Protein 4KDX (pdb70)

CATH classification: 3.40.30.10 (+1 more: 1.20.1050.10)

Foldseek 3Di:
DKEWEAAQLDLLSLLLQLLCVVLVHDYDYHYEDPPTHFQPDPVNCVLPVVSDDTWMCDPPDIDDDSLVNSVCCLVPRVNCVAQPPDPVLNVLLCVLSVCLPPQLVVLQPLLCCCQPVVDPVRDDPVVNVSSVVSNQVVVVVQLVQLVVQVDANSHPDHHSSRSSVLQSLLSVVLGPDDHDDRPSNVVHLVNCVVPPSCCVRGNPNRD/DKEWEAALLDLLSLLLLLLCVVLVHDYDYDHACDDPRQQPDPVNCVLPVVSDDTWMDDPPDIDDDRLVNSVVCLVPRVNCVAQNPDPVLNVLLVVLSVCLVPQLVVLQPLLCCCFVVVDPVRDPPVVNVSSVVSNQVVVVVQLVQLVVQVDANSHPDHHSSRSSVLLSVLSVVLGPDDHDDRPSNVVHNVVCVPPPSCCVRRNPNRD

Sequence (414 aa):
MLQILGKPTSINVRKVLWTCAELGLAFEREDWGAGFFRRPTNVPEFLALNPNAMVPVIRDGDFVLWESNSIIRYLAGRYGGEWLYPADARERARCDQWIDWQASELNRSWSYAFLALVRQSPAHRDAQQIEASRANWAKHMAIVEGQLQRTGAFIAGDAFSLADIPIALSINRWLETPIARDDDLPAVDAYMTRLASRDDAYREYCRNGTPMLQILGKPTSINVRKVLWTCAELGLAFEREDWGAGFRPTNVPEFLALNPNAMVPVIRDGDFVLWESNSIIRYLAGRYGGEWLYPADARERARCDQWIDWQASELNNRSWSYAFLALVRQSPAHRDAQQIEASRANWAKHMAIVEGQLQRTGAFIAGDAFSLADIPIALSINRWLETPIARDDDLPAVDAYMTRLASRDAYREYCRNGTP

Secondary structure (DSSP, 8-state):
-EEEES-TT-HHHHHHHHHHHHHT--EEEE--STTSS-S-SHHHHTT-TT--S-EEEETTEEEE-HHHHHHHHHHHTT-TTTS-SSHHHHHHHHHHHHHIIIIIHHHTHHHHHHHTS--TT---HHHHHHHHHHHHHHHHHHHHHHHHHSSSSSSSS--TTHHHHHHHHHHHHHSSS-----HHHHHHHHHHTT-HHHHHHTSSS--/-EEEES-TT-HHHHHHHHHHHHHT--EEEE-TTSTT--S-SHHHHTT-TT--S-EEEETTEEEE-HHHHHHHHHHHTT-TTTS--SHHHHHHHHHHHHHIIIIIHHHTHHHHHHHTS--TT---HHHHHHHHHHHHHHHHHHHHHHHHHSSSSSSSS--TTHHHHHHHHHHHHHSSS-----HHHHHHHHHHTT-HHHHHHTSSS--

Structure (mmCIF, N/CA/C/O backbone):
data_4KDX
#
_entry.id   4KDX
#
_cell.length_a   65.844
_cell.length_b   56.107
_cell.length_c   67.317
_cell.angle_alpha   90.00
_cell.angle_beta   108.38
_cell.angle_gamma   90.00
#
_symmetry.space_group_name_H-M   'P 1 21 1'
#
loop_
_entity.id
_entity.type
_entity.pdbx_description
1 polymer 'Glutathione S-transferase domain'
2 non-polymer GLUTATHIONE
3 non-polymer GLYCEROL
4 water water
#
loop_
_atom_site.group_PDB
_atom_site.id
_atom_site.type_symbol
_atom_site.label_atom_id
_atom_site.label_alt_id
_atom_site.label_comp_id
_atom_site.label_asym_id
_atom_site.label_entity_id
_atom_site.label_seq_id
_atom_site.pdbx_PDB_ins_code
_atom_site.Cartn_x
_atom_site.Cartn_y
_atom_site.Cartn_z
_atom_site.occupancy
_atom_site.B_iso_or_equiv
_atom_site.auth_seq_id
_atom_site.auth_comp_id
_atom_site.auth_asym_id
_atom_site.auth_atom_id
_atom_site.pdbx_PDB_model_num
ATOM 1 N N . MET A 1 23 ? 37.443 26.607 24.187 1.00 35.21 1 MET A N 1
ATOM 2 C CA . MET A 1 23 ? 36.201 27.086 23.530 1.00 30.99 1 MET A CA 1
ATOM 3 C C . MET A 1 23 ? 35.598 25.974 22.682 1.00 22.08 1 MET A C 1
ATOM 4 O O . MET A 1 23 ? 36.295 25.273 21.956 1.00 26.28 1 MET A O 1
ATOM 17 N N . LEU A 1 24 ? 34.295 25.820 22.799 1.00 19.88 2 LEU A N 1
ATOM 18 C CA . LEU A 1 24 ? 33.545 24.889 21.989 1.00 16.45 2 LEU A CA 1
ATOM 19 C C . LEU A 1 24 ? 33.914 25.079 20.519 1.00 14.46 2 LEU A C 1
ATOM 20 O O . LEU A 1 24 ? 33.938 26.211 20.016 1.00 15.74 2 LEU A O 1
ATOM 36 N N . GLN A 1 25 ? 34.191 23.971 19.831 1.00 12.97 3 GLN A N 1
ATOM 37 C CA . GLN A 1 25 ? 34.488 23.987 18.405 1.00 13.07 3 GLN A CA 1
ATOM 38 C C . GLN A 1 25 ? 33.355 23.379 17.613 1.00 12.87 3 GLN A C 1
ATOM 39 O O . GLN A 1 25 ? 32.903 22.273 17.909 1.00 13.51 3 GLN A O 1
ATOM 53 N N . ILE A 1 26 ? 32.900 24.113 16.609 1.00 12.44 4 ILE A N 1
ATOM 54 C CA . ILE A 1 26 ? 31.855 23.643 15.710 1.00 11.87 4 ILE A CA 1
ATOM 55 C C . ILE A 1 26 ? 32.493 23.431 14.354 1.00 11.89 4 ILE A C 1
ATOM 56 O O . ILE A 1 26 ? 33.021 24.370 13.784 1.00 14.64 4 ILE A O 1
ATOM 72 N N . LEU A 1 27 ? 32.468 22.204 13.849 1.00 10.75 5 LEU A N 1
ATOM 73 C CA . LEU A 1 27 ? 33.012 21.889 12.533 1.00 11.07 5 LEU A CA 1
ATOM 74 C C . LEU A 1 27 ? 31.836 21.801 11.573 1.00 10.87 5 LEU A C 1
ATOM 75 O O . LEU A 1 27 ? 30.975 20.911 11.696 1.00 11.25 5 LEU A O 1
ATOM 91 N N . GLY A 1 28 ? 31.809 22.714 10.616 1.00 10.95 6 GLY A N 1
ATOM 92 C CA . GLY A 1 28 ? 30.801 22.683 9.583 1.00 11.66 6 GLY A CA 1
ATOM 93 C C . GLY A 1 28 ? 30.601 24.034 8.932 1.00 12.10 6 GLY A C 1
ATOM 94 O O . GLY A 1 28 ? 30.583 25.084 9.585 1.00 12.50 6 GLY A O 1
ATOM 98 N N . LYS A 1 29 ? 30.432 23.989 7.611 1.00 12.90 7 LYS A N 1
ATOM 99 C CA . LYS A 1 29 ? 30.105 25.164 6.842 1.00 13.11 7 LYS A CA 1
ATOM 100 C C . LYS A 1 29 ? 28.825 25.814 7.352 1.00 13.66 7 LYS A C 1
ATOM 101 O O . LYS A 1 29 ? 27.907 25.137 7.794 1.00 12.61 7 LYS A O 1
ATOM 120 N N . PRO A 1 30 ? 28.754 27.145 7.258 1.00 13.08 8 PRO A N 1
ATOM 121 C CA . PRO A 1 30 ? 27.659 27.866 7.908 1.00 14.93 8 PRO A CA 1
ATOM 122 C C . PRO A 1 30 ? 26.341 27.789 7.142 1.00 16.95 8 PRO A C 1
ATOM 123 O O . PRO A 1 30 ? 25.312 28.184 7.706 1.00 16.32 8 PRO A O 1
ATOM 134 N N . THR A 1 31 ? 26.377 27.316 5.903 1.00 15.40 9 THR A N 1
ATOM 135 C CA . THR A 1 31 ? 25.187 27.222 5.078 1.00 15.76 9 THR A CA 1
ATOM 136 C C . THR A 1 31 ? 24.395 25.942 5.324 1.00 16.80 9 THR A C 1
ATOM 137 O O . THR A 1 31 ? 23.225 25.869 4.956 1.00 17.85 9 THR A O 1
ATOM 148 N N . SER A 1 32 ? 25.020 24.944 5.948 1.00 14.03 10 SER A N 1
ATOM 149 C CA . SER A 1 32 ? 24.369 23.658 6.196 1.00 11.84 10 SER A CA 1
ATOM 150 C C . SER A 1 32 ? 23.223 23.799 7.199 1.00 11.06 10 SER A C 1
ATOM 151 O O . SER A 1 32 ? 23.373 24.386 8.263 1.00 10.99 10 SER A O 1
ATOM 159 N N . ILE A 1 33 ? 22.076 23.238 6.848 1.00 10.91 11 ILE A N 1
ATOM 160 C CA . ILE A 1 33 ? 20.898 23.340 7.710 1.00 10.26 11 ILE A CA 1
ATOM 161 C C . ILE A 1 33 ? 21.187 22.724 9.071 1.00 8.72 11 ILE A C 1
ATOM 162 O O . ILE A 1 33 ? 20.768 23.231 10.111 1.00 9.75 11 ILE A O 1
ATOM 178 N N . ASN A 1 34 ? 21.914 21.602 9.072 1.00 9.78 12 ASN A N 1
ATOM 179 C CA . ASN A 1 34 ? 22.174 20.883 10.293 1.00 9.19 12 ASN A CA 1
ATOM 180 C C . ASN A 1 34 ? 23.219 21.598 11.142 1.00 8.61 12 ASN A C 1
ATOM 181 O O . ASN A 1 34 ? 23.123 21.627 12.365 1.00 9.51 12 ASN A O 1
ATOM 192 N N . VAL A 1 35 ? 24.201 22.228 10.500 1.00 8.80 13 VAL A N 1
ATOM 193 C CA . VAL A 1 35 ? 25.114 23.104 11.226 1.00 8.70 13 VAL A CA 1
ATOM 194 C C . VAL A 1 35 ? 24.369 24.309 11.817 1.00 9.80 13 VAL A C 1
ATOM 195 O O . VAL A 1 35 ? 24.630 24.738 12.937 1.00 9.85 13 VAL A O 1
ATOM 208 N N . ARG A 1 36 ? 23.436 24.872 11.050 1.00 9.44 14 ARG A N 1
ATOM 209 C CA . ARG A 1 36 ? 22.656 26.012 11.527 1.00 9.73 14 ARG A CA 1
ATOM 210 C C . ARG A 1 36 ? 21.813 25.680 12.754 1.00 8.58 14 ARG A C 1
ATOM 211 O O . ARG A 1 36 ? 21.627 26.536 13.629 1.00 9.37 14 ARG A O 1
ATOM 232 N N . LYS A 1 37 ? 21.356 24.443 12.881 1.00 9.20 15 LYS A N 1
ATOM 233 C CA . LYS A 1 37 ? 20.680 24.048 14.104 1.00 9.06 15 LYS A CA 1
ATOM 234 C C . LYS A 1 37 ? 21.597 24.287 15.290 1.00 8.46 15 LYS A C 1
ATOM 235 O O . LYS A 1 37 ? 21.168 24.766 16.350 1.00 8.74 15 LYS A O 1
ATOM 254 N N . VAL A 1 38 ? 22.852 23.884 15.146 1.00 9.48 16 VAL A N 1
ATOM 255 C CA . VAL A 1 38 ? 23.817 23.969 16.238 1.00 8.68 16 VAL A CA 1
ATOM 256 C C . VAL A 1 38 ? 24.194 25.433 16.508 1.00 9.25 16 VAL A C 1
ATOM 257 O O . VAL A 1 38 ? 24.268 25.874 17.658 1.00 9.01 16 VAL A O 1
ATOM 270 N N . LEU A 1 39 ? 24.475 26.201 15.468 1.00 8.87 17 LEU A N 1
ATOM 271 C CA . LEU A 1 39 ? 24.783 27.609 15.637 1.00 10.17 17 LEU A CA 1
ATOM 272 C C . LEU A 1 39 ? 23.643 28.359 16.324 1.00 10.16 17 LEU A C 1
ATOM 273 O O . LEU A 1 39 ? 23.867 29.166 17.223 1.00 9.38 17 LEU A O 1
ATOM 289 N N . TRP A 1 40 ? 22.411 28.121 15.894 1.00 9.06 18 TRP A N 1
ATOM 290 C CA . TRP A 1 40 ? 21.280 28.812 16.482 1.00 9.69 18 TRP A CA 1
ATOM 291 C C . TRP A 1 40 ? 21.194 28.425 17.961 1.00 8.64 18 TRP A C 1
ATOM 292 O O . TRP A 1 40 ? 21.033 29.274 18.828 1.00 8.71 18 TRP A O 1
ATOM 313 N N . THR A 1 41 ? 21.353 27.149 18.263 1.00 8.21 19 THR A N 1
ATOM 314 C CA . THR A 1 41 ? 21.260 26.678 19.646 1.00 9.28 19 THR A CA 1
ATOM 315 C C . THR A 1 41 ? 22.332 27.352 20.506 1.00 8.24 19 THR A C 1
ATOM 316 O O . THR A 1 41 ? 22.058 27.810 21.612 1.00 9.51 19 THR A O 1
ATOM 327 N N . CYS A 1 42 ? 23.548 27.474 19.983 1.00 8.70 20 CYS A N 1
ATOM 328 C CA . CYS A 1 42 ? 24.627 28.078 20.738 1.00 9.02 20 CYS A CA 1
ATOM 329 C C . CYS A 1 42 ? 24.272 29.504 21.055 1.00 10.81 20 CYS A C 1
ATOM 330 O O . CYS A 1 42 ? 24.490 29.970 22.150 1.00 10.43 20 CYS A O 1
ATOM 338 N N . ALA A 1 43 ? 23.766 30.247 20.065 1.00 9.77 21 ALA A N 1
ATOM 339 C CA . ALA A 1 43 ? 23.417 31.638 20.267 1.00 10.63 21 ALA A CA 1
ATOM 340 C C . ALA A 1 43 ? 22.276 31.820 21.261 1.00 10.71 21 ALA A C 1
ATOM 341 O O . ALA A 1 43 ? 22.311 32.739 22.084 1.00 12.09 21 ALA A O 1
ATOM 348 N N . GLU A 1 44 ? 21.265 30.958 21.190 1.00 9.97 22 GLU A N 1
ATOM 349 C CA . GLU A 1 44 ? 20.147 31.004 22.143 1.00 10.48 22 GLU A CA 1
ATOM 350 C C . GLU A 1 44 ? 20.623 30.752 23.571 1.00 9.80 22 GLU A C 1
ATOM 351 O O . GLU A 1 44 ? 20.223 31.443 24.496 1.00 10.95 22 GLU A O 1
ATOM 363 N N . LEU A 1 45 ? 21.497 29.775 23.736 1.00 9.47 23 LEU A N 1
ATOM 364 C CA . LEU A 1 45 ? 21.943 29.425 25.084 1.00 9.84 23 LEU A CA 1
ATOM 365 C C . LEU A 1 45 ? 22.913 30.428 25.687 1.00 10.25 23 LEU A C 1
ATOM 366 O O . LEU A 1 45 ? 23.008 30.548 26.908 1.00 11.08 23 LEU A O 1
ATOM 382 N N . GLY A 1 46 ? 23.634 31.182 24.856 1.00 10.88 24 GLY A N 1
ATOM 383 C CA . GLY A 1 46 ? 24.685 32.073 25.300 1.00 11.98 24 GLY A CA 1
ATOM 384 C C . GLY A 1 46 ? 26.073 31.451 25.341 1.00 10.31 24 GLY A C 1
ATOM 385 O O . GLY A 1 46 ? 26.818 31.689 26.283 1.00 11.66 24 GLY A O 1
ATOM 389 N N . LEU A 1 47 ? 26.416 30.663 24.316 1.00 12.35 25 LEU A N 1
ATOM 390 C CA . LEU A 1 47 ? 27.733 29.997 24.261 1.00 12.59 25 LEU A CA 1
ATOM 391 C C . LEU A 1 47 ? 28.710 30.724 23.368 1.00 16.19 25 LEU A C 1
ATOM 392 O O . LEU A 1 47 ? 28.338 31.283 22.330 1.00 22.36 25 LEU A O 1
ATOM 408 N N . ALA A 1 48 ? 29.961 30.731 23.787 1.00 15.21 26 ALA A N 1
ATOM 409 C CA . ALA A 1 48 ? 31.073 31.150 22.941 1.00 16.15 26 ALA A CA 1
ATOM 410 C C . ALA A 1 48 ? 31.491 29.924 22.136 1.00 19.14 26 ALA A C 1
ATOM 411 O O . ALA A 1 48 ? 31.469 28.803 22.636 1.00 19.78 26 ALA A O 1
ATOM 418 N N . PHE A 1 49 ? 31.850 30.130 20.878 1.00 16.69 27 PHE A N 1
ATOM 419 C CA . PHE A 1 49 ? 32.275 29.031 20.025 1.00 14.29 27 PHE A CA 1
ATOM 420 C C . PHE A 1 49 ? 33.188 29.531 18.915 1.00 16.19 27 PHE A C 1
ATOM 421 O O . PHE A 1 49 ? 33.176 30.704 18.558 1.00 17.42 27 PHE A O 1
ATOM 438 N N . GLU A 1 50 ? 33.985 28.608 18.388 1.00 16.12 28 GLU A N 1
ATOM 439 C CA . GLU A 1 50 ? 34.773 28.844 17.182 1.00 16.23 28 GLU A CA 1
ATOM 440 C C . GLU A 1 50 ? 34.234 27.894 16.135 1.00 17.59 28 GLU A C 1
ATOM 441 O O . GLU A 1 50 ? 33.890 26.756 16.443 1.00 18.03 28 GLU A O 1
ATOM 453 N N . ARG A 1 51 ? 34.101 28.356 14.900 1.00 20.21 29 ARG A N 1
ATOM 454 C CA . ARG A 1 51 ? 33.573 27.508 13.844 1.00 17.98 29 ARG A CA 1
ATOM 455 C C . ARG A 1 51 ? 34.592 27.344 12.718 1.00 22.51 29 ARG A C 1
ATOM 456 O O . ARG A 1 51 ? 35.204 28.321 12.276 1.00 22.11 29 ARG A O 1
ATOM 477 N N . GLU A 1 52 ? 34.808 26.099 12.302 1.00 16.88 30 GLU A N 1
ATOM 478 C CA . GLU A 1 52 ? 35.644 25.766 11.143 1.00 15.58 30 GLU A CA 1
ATOM 479 C C . GLU A 1 52 ? 34.786 25.318 9.970 1.00 14.33 30 GLU A C 1
ATOM 480 O O . GLU A 1 52 ? 33.867 24.522 10.131 1.00 14.69 30 GLU A O 1
ATOM 492 N N . ASP A 1 53 ? 35.117 25.796 8.786 1.00 16.87 31 ASP A N 1
ATOM 493 C CA . ASP A 1 53 ? 34.406 25.407 7.575 1.00 15.89 31 ASP A CA 1
ATOM 494 C C . ASP A 1 53 ? 34.792 23.992 7.158 1.00 16.51 31 ASP A C 1
ATOM 495 O O . ASP A 1 53 ? 35.977 23.699 6.913 1.00 21.02 31 ASP A O 1
ATOM 504 N N . TRP A 1 54 ? 33.795 23.125 7.068 1.00 13.42 32 TRP A N 1
ATOM 505 C CA . TRP A 1 54 ? 33.945 21.759 6.583 1.00 11.99 32 TRP A CA 1
ATOM 506 C C . TRP A 1 54 ? 32.697 21.407 5.793 1.00 12.79 32 TRP A C 1
ATOM 507 O O . TRP A 1 54 ? 31.605 21.836 6.145 1.00 14.42 32 TRP A O 1
ATOM 528 N N . GLY A 1 55 ? 32.847 20.594 4.764 1.00 13.46 33 GLY A N 1
ATOM 529 C CA . GLY A 1 55 ? 31.727 20.156 3.953 1.00 15.98 33 GLY A CA 1
ATOM 530 C C . GLY A 1 55 ? 31.908 20.533 2.503 1.00 16.03 33 GLY A C 1
ATOM 531 O O . GLY A 1 55 ? 32.783 21.318 2.164 1.00 15.69 33 GLY A O 1
ATOM 535 N N . ALA A 1 56 ? 31.071 19.957 1.647 1.00 17.51 34 ALA A N 1
ATOM 536 C CA . ALA A 1 56 ? 31.116 20.217 0.209 1.00 20.73 34 ALA A CA 1
ATOM 537 C C . ALA A 1 56 ? 31.105 21.722 -0.078 1.00 16.95 34 ALA A C 1
ATOM 538 O O . ALA A 1 56 ? 30.291 22.471 0.489 1.00 18.23 34 ALA A O 1
ATOM 545 N N . GLY A 1 57 ? 32.024 22.160 -0.929 1.00 20.75 35 GLY A N 1
ATOM 546 C CA . GLY A 1 57 ? 32.166 23.565 -1.273 1.00 20.38 35 GLY A CA 1
ATOM 547 C C . GLY A 1 57 ? 33.122 24.309 -0.363 1.00 20.43 35 GLY A C 1
ATOM 548 O O . GLY A 1 57 ? 33.495 25.446 -0.639 1.00 21.45 35 GLY A O 1
ATOM 552 N N A PHE A 1 58 ? 33.493 23.608 0.699 0.44 19.15 36 PHE A N 1
ATOM 553 N N B PHE A 1 58 ? 33.559 23.693 0.737 0.56 18.84 36 PHE A N 1
ATOM 554 C CA A PHE A 1 58 ? 34.482 24.034 1.657 0.44 18.55 36 PHE A CA 1
ATOM 555 C CA B PHE A 1 58 ? 34.307 24.426 1.785 0.56 18.67 36 PHE A CA 1
ATOM 556 C C A PHE A 1 58 ? 35.401 22.824 1.880 0.44 14.92 36 PHE A C 1
ATOM 557 C C B PHE A 1 58 ? 35.658 23.786 2.204 0.56 17.19 36 PHE A C 1
ATOM 558 O O A PHE A 1 58 ? 35.517 21.943 1.027 0.44 15.73 36 PHE A O 1
ATOM 559 O O B PHE A 1 58 ? 36.716 24.364 1.970 0.56 23.49 36 PHE A O 1
ATOM 592 N N A ARG A 1 59 ? 36.078 22.798 3.010 0.44 16.71 37 ARG A N 1
ATOM 593 N N B ARG A 1 59 ? 35.615 22.628 2.855 0.56 14.46 37 ARG A N 1
ATOM 594 C CA A ARG A 1 59 ? 37.037 21.756 3.317 0.44 14.86 37 ARG A CA 1
ATOM 595 C CA B ARG A 1 59 ? 36.814 21.811 3.098 0.56 16.08 37 ARG A CA 1
ATOM 596 C C A ARG A 1 59 ? 36.430 20.354 3.177 0.44 15.37 37 ARG A C 1
ATOM 597 C C B ARG A 1 59 ? 36.365 20.362 3.112 0.56 14.22 37 ARG A C 1
ATOM 598 O O A ARG A 1 59 ? 35.507 20.016 3.898 0.44 13.24 37 ARG A O 1
ATOM 599 O O B ARG A 1 59 ? 35.511 19.992 3.897 0.56 13.72 37 ARG A O 1
ATOM 640 N N . PRO A 1 60 ? 36.952 19.528 2.253 1.00 15.18 38 PRO A N 1
ATOM 641 C CA . PRO A 1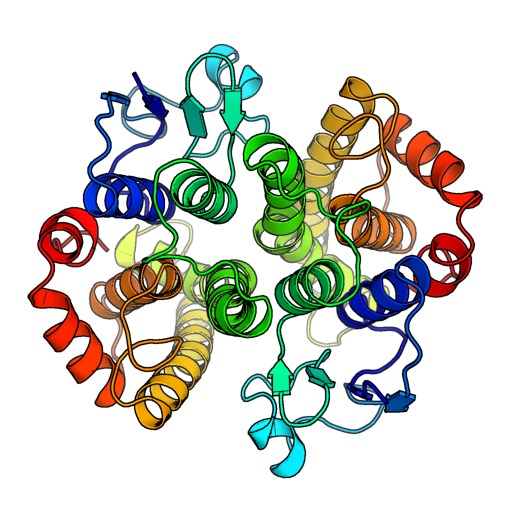 60 ? 36.445 18.144 2.165 1.00 17.56 38 PRO A CA 1
ATOM 642 C C . PRO A 1 60 ? 36.556 17.330 3.457 1.00 16.28 38 PRO A C 1
ATOM 643 O O . PRO A 1 60 ? 37.591 17.326 4.126 1.00 16.00 38 PRO A O 1
ATOM 654 N N . THR A 1 61 ? 35.485 16.612 3.776 1.00 14.59 39 THR A N 1
ATOM 655 C CA . THR A 1 61 ? 35.402 15.847 5.017 1.00 13.82 39 THR A CA 1
ATOM 656 C C . THR A 1 61 ? 35.941 14.420 4.879 1.00 14.36 39 THR A C 1
ATOM 657 O O . THR A 1 61 ? 36.190 13.765 5.891 1.00 16.16 39 THR A O 1
ATOM 668 N N . ASN A 1 62 ? 36.075 13.909 3.660 1.00 18.32 40 ASN A N 1
ATOM 669 C CA . ASN A 1 62 ? 36.542 12.534 3.484 1.00 19.75 40 ASN A CA 1
ATOM 670 C C . ASN A 1 62 ? 38.060 12.453 3.515 1.00 23.56 40 ASN A C 1
ATOM 671 O O . ASN A 1 62 ? 38.708 12.107 2.520 1.00 23.60 40 ASN A O 1
ATOM 682 N N . VAL A 1 63 ? 38.602 12.765 4.690 1.00 18.45 41 VAL A N 1
ATOM 683 C CA . VAL A 1 63 ? 40.040 12.739 4.957 1.00 19.05 41 VAL A CA 1
ATOM 684 C C . VAL A 1 63 ? 40.221 12.123 6.339 1.00 17.82 41 VAL A C 1
ATOM 685 O O . VAL A 1 63 ? 39.318 12.206 7.161 1.00 16.72 41 VAL A O 1
ATOM 698 N N . PRO A 1 64 ? 41.375 11.486 6.594 1.00 19.36 42 PRO A N 1
ATOM 699 C CA . PRO A 1 64 ? 41.535 10.725 7.840 1.00 19.44 42 PRO A CA 1
ATOM 700 C C . PRO A 1 64 ? 41.258 11.530 9.101 1.00 19.70 42 PRO A C 1
ATOM 701 O O . PRO A 1 64 ? 40.611 11.003 10.006 1.00 18.70 42 PRO A O 1
ATOM 712 N N . GLU A 1 65 ? 41.715 12.780 9.160 1.00 19.11 43 GLU A N 1
ATOM 713 C CA . GLU A 1 65 ? 41.575 13.604 10.362 1.00 21.46 43 GLU A CA 1
ATOM 714 C C . GLU A 1 65 ? 40.107 13.820 10.699 1.00 17.61 43 GLU A C 1
ATOM 715 O O . GLU A 1 65 ? 39.737 13.872 11.879 1.00 19.42 43 GLU A O 1
ATOM 727 N N . PHE A 1 66 ? 39.263 13.951 9.680 1.00 15.83 44 PHE A N 1
ATOM 728 C CA . PHE A 1 66 ? 37.861 14.221 9.921 1.00 14.13 44 PHE A CA 1
ATOM 729 C C . PHE A 1 66 ? 37.107 12.919 10.176 1.00 13.09 44 PHE A C 1
ATOM 730 O O . PHE A 1 66 ? 36.251 12.869 11.056 1.00 12.58 44 PHE A O 1
ATOM 747 N N . LEU A 1 67 ? 37.423 11.879 9.408 1.00 15.73 45 LEU A N 1
ATOM 748 C CA . LEU A 1 67 ? 36.785 10.577 9.587 1.00 14.34 45 LEU A CA 1
ATOM 749 C C . LEU A 1 67 ? 37.005 10.057 11.000 1.00 16.45 45 LEU A C 1
ATOM 750 O O . LEU A 1 67 ? 36.140 9.376 11.542 1.00 17.31 45 LEU A O 1
ATOM 766 N N . ALA A 1 68 ? 38.160 10.361 11.591 1.00 16.80 46 ALA A N 1
ATOM 767 C CA . ALA A 1 68 ? 38.436 9.944 12.976 1.00 13.97 46 ALA A CA 1
ATOM 768 C C . ALA A 1 68 ? 37.470 10.579 13.960 1.00 16.81 46 ALA A C 1
ATOM 769 O O . ALA A 1 68 ? 37.209 10.007 15.029 1.00 19.42 46 ALA A O 1
ATOM 776 N N . LEU A 1 69 ? 36.956 11.766 13.638 1.00 14.95 47 LEU A N 1
ATOM 777 C CA . LEU A 1 69 ? 35.949 12.437 14.469 1.00 13.17 47 LEU A CA 1
ATOM 778 C C . LEU A 1 69 ? 34.529 11.973 14.161 1.00 14.23 47 LEU A C 1
ATOM 779 O O . LEU A 1 69 ? 33.693 11.880 15.051 1.00 15.51 47 LEU A O 1
ATOM 795 N N . ASN A 1 70 ? 34.245 11.736 12.886 1.00 11.25 48 ASN A N 1
ATOM 796 C CA . ASN A 1 70 ? 32.915 11.330 12.448 1.00 12.29 48 ASN A CA 1
ATOM 797 C C . ASN A 1 70 ? 33.024 10.407 11.240 1.00 13.08 48 ASN A C 1
ATOM 798 O O . ASN A 1 70 ? 33.313 10.863 10.128 1.00 13.08 48 ASN A O 1
ATOM 809 N N . PRO A 1 71 ? 32.772 9.102 11.438 1.00 12.82 49 PRO A N 1
ATOM 810 C CA . PRO A 1 71 ? 32.914 8.125 10.344 1.00 14.25 49 PRO A CA 1
ATOM 811 C C . PRO A 1 71 ? 31.937 8.376 9.199 1.00 14.88 49 PRO A C 1
ATOM 812 O O . PRO A 1 71 ? 32.131 7.816 8.112 1.00 15.38 49 PRO A O 1
ATOM 823 N N . ASN A 1 72 ? 30.905 9.172 9.432 1.00 12.95 50 ASN A N 1
ATOM 824 C CA . ASN A 1 72 ? 29.962 9.567 8.377 1.00 12.16 50 ASN A CA 1
ATOM 825 C C . ASN A 1 72 ? 30.513 10.611 7.431 1.00 14.14 50 ASN A C 1
ATOM 826 O O . ASN A 1 72 ? 29.932 10.860 6.381 1.00 13.40 50 ASN A O 1
ATOM 837 N N . ALA A 1 73 ? 31.602 11.268 7.831 1.00 13.03 51 ALA A N 1
ATOM 838 C CA . ALA A 1 73 ? 32.168 12.356 7.024 1.00 12.16 51 ALA A CA 1
ATOM 839 C C . ALA A 1 73 ? 31.128 13.428 6.730 1.00 12.53 51 ALA A C 1
ATOM 840 O O . ALA A 1 73 ? 31.052 13.953 5.618 1.00 14.53 51 ALA A O 1
ATOM 847 N N . MET A 1 74 ? 30.312 13.736 7.725 1.00 11.55 52 MET A N 1
ATOM 848 C CA . MET A 1 74 ? 29.346 14.802 7.597 1.00 12.40 52 MET A CA 1
ATOM 849 C C . MET A 1 74 ? 29.468 15.823 8.701 1.00 10.66 52 MET A C 1
ATOM 850 O O . MET A 1 74 ? 30.078 15.566 9.729 1.00 11.04 52 MET A O 1
ATOM 864 N N . VAL A 1 75 ? 28.869 16.980 8.444 1.00 10.93 53 VAL A N 1
ATOM 865 C CA . VAL A 1 75 ? 28.783 18.073 9.402 1.00 9.40 53 VAL A CA 1
ATOM 866 C C . VAL A 1 75 ? 27.335 18.263 9.865 1.00 9.27 53 VAL A C 1
ATOM 867 O O . VAL A 1 75 ? 26.396 18.021 9.105 1.00 11.16 53 VAL A O 1
ATOM 880 N N . PRO A 1 76 ? 27.134 18.732 11.095 1.00 9.52 54 PRO A N 1
ATOM 881 C CA . PRO A 1 76 ? 28.116 19.204 12.073 1.00 9.54 54 PRO A CA 1
ATOM 882 C C . PRO A 1 76 ? 28.778 18.117 12.898 1.00 9.67 54 PRO A C 1
ATOM 883 O O . PRO A 1 76 ? 28.213 17.042 13.120 1.00 9.69 54 PRO A O 1
ATOM 894 N N . VAL A 1 77 ? 29.973 18.438 13.393 1.00 8.96 55 VAL A N 1
ATOM 895 C CA . VAL A 1 77 ? 30.634 17.750 14.492 1.00 7.90 55 VAL A CA 1
ATOM 896 C C . VAL A 1 77 ? 31.000 18.834 15.497 1.00 8.80 55 VAL A C 1
ATOM 897 O O . VAL A 1 77 ? 31.352 19.949 15.106 1.00 10.22 55 VAL A O 1
ATOM 910 N N . ILE A 1 78 ? 30.913 18.532 16.782 1.00 9.42 56 ILE A N 1
ATOM 911 C CA . ILE A 1 78 ? 31.460 19.439 17.784 1.00 8.88 56 ILE A CA 1
ATOM 912 C C . ILE A 1 78 ? 32.570 18.767 18.559 1.00 10.25 56 ILE A C 1
ATOM 913 O O . ILE A 1 78 ? 32.628 17.534 18.685 1.00 10.58 56 ILE A O 1
ATOM 929 N N . ARG A 1 79 ? 33.463 19.604 19.070 1.00 10.62 57 ARG A N 1
ATOM 930 C CA . ARG A 1 79 ? 34.460 19.192 20.035 1.00 10.35 57 ARG A CA 1
ATOM 931 C C . ARG A 1 79 ? 34.285 20.107 21.232 1.00 13.86 57 ARG A C 1
ATOM 932 O O . ARG A 1 79 ? 34.446 21.324 21.120 1.00 15.24 57 ARG A O 1
ATOM 953 N N . ASP A 1 80 ? 33.937 19.522 22.372 1.00 13.41 58 ASP A N 1
ATOM 954 C CA . ASP A 1 80 ? 33.770 20.282 23.604 1.00 12.94 58 ASP A CA 1
ATOM 955 C C . ASP A 1 80 ? 34.793 19.731 24.560 1.00 13.34 58 ASP A C 1
ATOM 956 O O . ASP A 1 80 ? 34.580 18.692 25.172 1.00 14.69 58 ASP A O 1
ATOM 965 N N . GLY A 1 81 ? 35.943 20.387 24.658 1.00 16.94 59 GLY A N 1
ATOM 966 C CA . GLY A 1 81 ? 37.048 19.820 25.406 1.00 18.90 59 GLY A CA 1
ATOM 967 C C . GLY A 1 81 ? 37.473 18.544 24.711 1.00 18.63 59 GLY A C 1
ATOM 968 O O . GLY A 1 81 ? 37.713 18.556 23.499 1.00 21.68 59 GLY A O 1
ATOM 972 N N . ASP A 1 82 ? 37.524 17.439 25.456 1.00 17.98 60 ASP A N 1
ATOM 973 C CA . ASP A 1 82 ? 37.910 16.158 24.857 1.00 19.13 60 ASP A CA 1
ATOM 974 C C . ASP A 1 82 ? 36.703 15.363 24.351 1.00 19.11 60 ASP A C 1
ATOM 975 O O . ASP A 1 82 ? 36.859 14.247 23.862 1.00 20.60 60 ASP A O 1
ATOM 984 N N . PHE A 1 83 ? 35.516 15.945 24.446 1.00 12.63 61 PHE A N 1
ATOM 985 C CA . PHE A 1 83 ? 34.284 15.281 24.033 1.00 12.02 61 PHE A CA 1
ATOM 986 C C . PHE A 1 83 ? 33.935 15.610 22.591 1.00 12.45 61 PHE A C 1
ATOM 987 O O . PHE A 1 83 ? 33.746 16.779 22.246 1.00 15.76 61 PHE A O 1
ATOM 1004 N N . VAL A 1 84 ? 33.824 14.571 21.760 1.00 11.19 62 VAL A N 1
ATOM 1005 C CA . VAL A 1 84 ? 33.482 14.713 20.344 1.00 11.20 62 VAL A CA 1
ATOM 1006 C C . VAL A 1 84 ? 32.080 14.137 20.099 1.00 11.69 62 VAL A C 1
ATOM 1007 O O . VAL A 1 84 ? 31.773 13.021 20.556 1.00 12.33 62 VAL A O 1
ATOM 1020 N N . LEU A 1 85 ? 31.240 14.884 19.398 1.00 10.09 63 LEU A N 1
ATOM 1021 C CA . LEU A 1 85 ? 29.850 14.469 19.170 1.00 8.92 63 LEU A CA 1
ATOM 1022 C C . LEU A 1 85 ? 29.419 14.879 17.775 1.00 8.20 63 LEU A C 1
ATOM 1023 O O . LEU A 1 85 ? 29.712 16.000 17.305 1.00 10.24 63 LEU A O 1
ATOM 1039 N N . TRP A 1 86 ? 28.730 13.979 17.088 1.00 10.04 64 TRP A N 1
ATOM 1040 C CA . TRP A 1 86 ? 28.113 14.294 15.808 1.00 8.29 64 TRP A CA 1
ATOM 1041 C C . TRP A 1 86 ? 26.621 13.938 15.879 1.00 9.88 64 TRP A C 1
ATOM 1042 O O . TRP A 1 86 ? 26.153 13.430 16.904 1.00 9.57 64 TRP A O 1
ATOM 1063 N N . GLU A 1 87 ? 25.904 14.229 14.789 1.00 9.14 65 GLU A N 1
ATOM 1064 C CA . GLU A 1 87 ? 24.429 14.133 14.653 1.00 7.42 65 GLU A CA 1
ATOM 1065 C C . GLU A 1 87 ? 23.790 15.390 15.233 1.00 7.81 65 GLU A C 1
ATOM 1066 O O . GLU A 1 87 ? 23.721 15.578 16.443 1.00 8.00 65 GLU A O 1
ATOM 1078 N N . SER A 1 88 ? 23.314 16.273 14.361 1.00 8.78 66 SER A N 1
ATOM 1079 C CA . SER A 1 88 ? 22.854 17.601 14.775 1.00 7.74 66 SER A CA 1
ATOM 1080 C C . SER A 1 88 ? 21.823 17.583 15.894 1.00 7.42 66 SER A C 1
ATOM 1081 O O . SER A 1 88 ? 21.947 18.365 16.840 1.00 8.48 66 SER A O 1
ATOM 1089 N N . ASN A 1 89 ? 20.780 16.775 15.790 1.00 7.79 67 ASN A N 1
ATOM 1090 C CA . ASN A 1 89 ? 19.760 16.810 16.858 1.00 8.00 67 ASN A CA 1
ATOM 1091 C C . ASN A 1 89 ? 20.322 16.329 18.189 1.00 7.54 67 ASN A C 1
ATOM 1092 O O . ASN A 1 89 ? 19.910 16.832 19.240 1.00 8.66 67 ASN A O 1
ATOM 1103 N N . SER A 1 90 ? 21.281 15.410 18.160 1.00 8.62 68 SER A N 1
ATOM 1104 C CA . SER A 1 90 ? 21.931 14.962 19.376 1.00 8.34 68 SER A CA 1
ATOM 1105 C C . SER A 1 90 ? 22.783 16.069 19.976 1.00 7.97 68 SER A C 1
ATOM 1106 O O . SER A 1 90 ? 22.820 16.268 21.196 1.00 9.67 68 SER A O 1
ATOM 1114 N N . ILE A 1 91 ? 23.470 16.809 19.106 1.00 7.79 69 ILE A N 1
ATOM 1115 C CA . ILE A 1 91 ? 24.300 17.929 19.521 1.00 7.94 69 ILE A CA 1
ATOM 1116 C C . ILE A 1 91 ? 23.455 19.016 20.191 1.00 8.42 69 ILE A C 1
ATOM 1117 O O . ILE A 1 91 ? 23.840 19.520 21.249 1.00 8.48 69 ILE A O 1
ATOM 1133 N N . ILE A 1 92 ? 22.337 19.422 19.574 1.00 8.18 70 ILE A N 1
ATOM 1134 C CA . ILE A 1 92 ? 21.571 20.500 20.186 1.00 7.64 70 ILE A CA 1
ATOM 1135 C C . ILE A 1 92 ? 20.968 20.063 21.524 1.00 8.19 70 ILE A C 1
ATOM 1136 O O . ILE A 1 92 ? 20.916 20.875 22.447 1.00 8.44 70 ILE A O 1
ATOM 1152 N N . ARG A 1 93 ? 20.591 18.798 21.659 1.00 7.85 71 ARG A N 1
ATOM 1153 C CA . ARG A 1 93 ? 20.143 18.268 22.932 1.00 7.84 71 ARG A CA 1
ATOM 1154 C C . ARG A 1 93 ? 21.265 18.343 23.981 1.00 8.12 71 ARG A C 1
ATOM 1155 O O . ARG A 1 93 ? 21.032 18.695 25.137 1.00 8.37 71 ARG A O 1
ATOM 1176 N N . TYR A 1 94 ? 22.471 17.953 23.580 1.00 8.66 72 TYR A N 1
ATOM 1177 C CA . TYR A 1 94 ? 23.620 17.961 24.450 1.00 8.07 72 T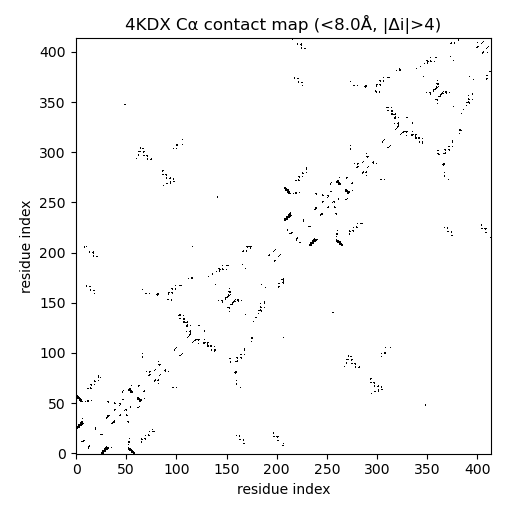YR A CA 1
ATOM 1178 C C . TYR A 1 94 ? 23.889 19.379 24.943 1.00 8.45 72 TYR A C 1
ATOM 1179 O O . TYR A 1 94 ? 24.077 19.608 26.138 1.00 8.76 72 TYR A O 1
ATOM 1197 N N . LEU A 1 95 ? 23.921 20.337 24.018 1.00 8.43 73 LEU A N 1
ATOM 1198 C CA . LEU A 1 95 ? 24.210 21.709 24.415 1.00 7.88 73 LEU A CA 1
ATOM 1199 C C . LEU A 1 95 ? 23.157 22.253 25.389 1.00 8.53 73 LEU A C 1
ATOM 1200 O O . LEU A 1 95 ? 23.493 22.909 26.376 1.00 8.69 73 LEU A O 1
ATOM 1216 N N . ALA A 1 96 ? 21.884 22.006 25.106 1.00 9.24 74 ALA A N 1
ATOM 1217 C CA . ALA A 1 96 ? 20.837 22.477 26.007 1.00 9.26 74 ALA A CA 1
ATOM 1218 C C . ALA A 1 96 ? 20.901 21.805 27.363 1.00 10.32 74 ALA A C 1
ATOM 1219 O O . ALA A 1 96 ? 20.601 22.440 28.371 1.00 11.27 74 ALA A O 1
ATOM 1226 N N . GLY A 1 97 ? 21.313 20.545 27.418 1.00 10.14 75 GLY A N 1
ATOM 1227 C CA . GLY A 1 97 ? 21.432 19.842 28.679 1.00 9.58 75 GLY A CA 1
ATOM 1228 C C . GLY A 1 97 ? 22.663 20.245 29.470 1.00 10.48 75 GLY A C 1
ATOM 1229 O O . GLY A 1 97 ? 22.664 20.220 30.700 1.00 11.95 75 GLY A O 1
ATOM 1233 N N . ARG A 1 98 ? 23.737 20.590 28.768 1.00 10.35 76 ARG A N 1
ATOM 1234 C CA . ARG A 1 98 ? 25.032 20.882 29.373 1.00 10.67 76 ARG A CA 1
ATOM 1235 C C . ARG A 1 98 ? 25.141 22.342 29.829 1.00 9.28 76 ARG A C 1
ATOM 1236 O O . ARG A 1 98 ? 25.819 22.627 30.822 1.00 11.15 76 ARG A O 1
ATOM 1257 N N . TYR A 1 99 ? 24.494 23.249 29.087 1.00 10.06 77 TYR A N 1
ATOM 1258 C CA . TYR A 1 99 ? 24.763 24.690 29.248 1.00 9.83 77 TYR A CA 1
ATOM 1259 C C . TYR A 1 99 ? 23.585 25.533 29.716 1.00 10.54 77 TYR A C 1
ATOM 1260 O O . TYR A 1 99 ? 23.278 26.579 29.158 1.00 11.03 77 TYR A O 1
ATOM 1278 N N . GLY A 1 100 ? 22.945 25.057 30.776 1.00 11.06 78 GLY A N 1
ATOM 1279 C CA . GLY A 1 100 ? 21.880 25.798 31.431 1.00 11.08 78 GLY A CA 1
ATOM 1280 C C . GLY A 1 100 ? 20.674 26.052 30.562 1.00 9.88 78 GLY A C 1
ATOM 1281 O O . GLY A 1 100 ? 20.044 27.106 30.622 1.00 10.63 78 GLY A O 1
ATOM 1285 N N . GLY A 1 101 ? 20.360 25.071 29.736 1.00 9.99 79 GLY A N 1
ATOM 1286 C CA . GLY A 1 101 ? 19.304 25.171 28.754 1.00 9.35 79 GLY A CA 1
ATOM 1287 C C . GLY A 1 101 ? 17.977 24.578 29.188 1.00 10.08 79 GLY A C 1
ATOM 1288 O O . GLY A 1 101 ? 17.144 24.266 28.330 1.00 9.66 79 GLY A O 1
ATOM 1292 N N . GLU A 1 102 ? 17.742 24.444 30.494 1.00 9.65 80 GLU A N 1
ATOM 1293 C CA . GLU A 1 102 ? 16.481 23.869 30.944 1.00 10.92 80 GLU A CA 1
ATOM 1294 C C . GLU A 1 102 ? 15.288 24.735 30.548 1.00 11.96 80 GLU A C 1
ATOM 1295 O O . GLU A 1 102 ? 14.175 24.232 30.446 1.00 12.42 80 GLU A O 1
ATOM 1307 N N . TRP A 1 103 ? 15.512 26.026 30.320 1.00 9.86 81 TRP A N 1
ATOM 1308 C CA . TRP A 1 103 ? 14.466 26.917 29.848 1.00 9.96 81 TRP A CA 1
ATOM 1309 C C . TRP A 1 103 ? 14.071 26.609 28.401 1.00 9.81 81 TRP A C 1
ATOM 1310 O O . TRP A 1 103 ? 12.940 26.904 27.991 1.00 12.08 81 TRP A O 1
ATOM 1331 N N . LEU A 1 104 ? 14.991 26.015 27.650 1.00 9.66 82 LEU A N 1
ATOM 1332 C CA . LEU A 1 104 ? 14.834 25.762 26.218 1.00 9.23 82 LEU A CA 1
ATOM 1333 C C . LEU A 1 104 ? 14.414 24.321 25.950 1.00 9.96 82 LEU A C 1
ATOM 1334 O O . LEU A 1 104 ? 13.677 24.045 25.006 1.00 10.54 82 LEU A O 1
ATOM 1350 N N . TYR A 1 105 ? 14.870 23.412 26.804 1.00 9.93 83 TYR A N 1
ATOM 1351 C CA . TYR A 1 105 ? 14.624 21.975 26.661 1.00 10.07 83 TYR A CA 1
ATOM 1352 C C . TYR A 1 105 ? 14.298 21.477 28.055 1.00 11.34 83 TYR A C 1
ATOM 1353 O O . TYR A 1 105 ? 15.191 21.107 28.815 1.00 10.61 83 TYR A O 1
ATOM 1371 N N . PRO A 1 106 ? 13.013 21.542 28.430 1.00 11.90 84 PRO A N 1
ATOM 1372 C CA . PRO A 1 106 ? 12.620 21.318 29.814 1.00 12.06 84 PRO A CA 1
ATOM 1373 C C . PRO A 1 106 ? 12.913 19.909 30.302 1.00 13.30 84 PRO A C 1
ATOM 1374 O O . PRO A 1 106 ? 12.839 18.989 29.503 1.00 11.46 84 PRO A O 1
ATOM 1385 N N . ALA A 1 107 ? 13.239 19.734 31.579 1.00 14.17 85 ALA A N 1
ATOM 1386 C CA . ALA A 1 107 ? 13.567 18.422 32.106 1.00 15.95 85 ALA A CA 1
ATOM 1387 C C . ALA A 1 107 ? 12.348 17.546 32.393 1.00 13.96 85 ALA A C 1
ATOM 1388 O O . ALA A 1 107 ? 12.463 16.320 32.393 1.00 15.60 85 ALA A O 1
ATOM 1395 N N . ASP A 1 108 ? 11.198 18.152 32.647 1.00 14.33 86 ASP A N 1
ATOM 1396 C CA . ASP A 1 108 ? 10.001 17.350 32.903 1.00 15.62 86 ASP A CA 1
ATOM 1397 C C . ASP A 1 108 ? 9.756 16.394 31.731 1.00 13.13 86 ASP A C 1
ATOM 1398 O O . ASP A 1 108 ? 9.808 16.799 30.590 1.00 13.47 86 ASP A O 1
ATOM 1407 N N . ALA A 1 109 ? 9.481 15.128 32.008 1.00 14.13 87 ALA A N 1
ATOM 1408 C CA . ALA A 1 109 ? 9.428 14.141 30.930 1.00 13.45 87 ALA A CA 1
ATOM 1409 C C . ALA A 1 109 ? 8.323 14.430 29.910 1.00 13.07 87 ALA A C 1
ATOM 1410 O O . ALA A 1 109 ? 8.530 14.282 28.720 1.00 12.18 87 ALA A O 1
ATOM 1417 N N . ARG A 1 110 ? 7.141 14.838 30.355 1.00 13.89 88 ARG A N 1
ATOM 1418 C CA . ARG A 1 110 ? 6.077 15.116 29.394 1.00 13.72 88 ARG A CA 1
ATOM 1419 C C . ARG A 1 110 ? 6.380 16.352 28.558 1.00 15.03 88 ARG A C 1
ATOM 1420 O O . ARG A 1 110 ? 6.175 16.357 27.342 1.00 13.54 88 ARG A O 1
ATOM 1441 N N . GLU A 1 111 ? 6.893 17.404 29.191 1.00 12.92 89 GLU A N 1
ATOM 1442 C CA . GLU A 1 111 ? 7.210 18.613 28.449 1.00 13.77 89 GLU A CA 1
ATOM 1443 C C . GLU A 1 111 ? 8.328 18.322 27.455 1.00 12.05 89 GLU A C 1
ATOM 1444 O O . GLU A 1 111 ? 8.296 18.790 26.315 1.00 13.60 89 GLU A O 1
ATOM 1456 N N . ARG A 1 112 ? 9.320 17.548 27.885 1.00 10.94 90 ARG A N 1
ATOM 1457 C CA . ARG A 1 112 ? 10.416 17.178 27.001 1.00 10.72 90 ARG A CA 1
ATOM 1458 C C . ARG A 1 112 ? 9.917 16.339 25.820 1.00 9.63 90 ARG A C 1
ATOM 1459 O O . ARG A 1 112 ? 10.362 16.530 24.694 1.00 10.07 90 ARG A O 1
ATOM 1480 N N . ALA A 1 113 ? 8.991 15.425 26.088 1.00 10.22 91 ALA A N 1
ATOM 1481 C CA . ALA A 1 113 ? 8.416 14.588 25.043 1.00 10.15 91 ALA A CA 1
ATOM 1482 C C . ALA A 1 113 ? 7.689 15.409 23.981 1.00 9.90 91 ALA A C 1
ATOM 1483 O O . ALA A 1 113 ? 7.748 15.074 22.783 1.00 10.80 91 ALA A O 1
ATOM 1490 N N . ARG A 1 114 ? 6.983 16.445 24.395 1.00 10.71 92 ARG A N 1
ATOM 1491 C CA . ARG A 1 114 ? 6.335 17.312 23.436 1.00 12.08 92 ARG A CA 1
ATOM 1492 C C . ARG A 1 114 ? 7.350 17.950 22.491 1.00 13.43 92 ARG A C 1
ATOM 1493 O O . ARG A 1 114 ? 7.055 18.159 21.313 1.00 14.30 92 ARG A O 1
ATOM 1514 N N . CYS A 1 115 ? 8.544 18.251 22.989 1.00 10.03 93 CYS A N 1
ATOM 1515 C CA . CYS A 1 115 ? 9.620 18.754 22.142 1.00 9.74 93 CYS A CA 1
ATOM 1516 C C . CYS A 1 115 ? 10.208 17.649 21.278 1.00 10.70 93 CYS A C 1
ATOM 1517 O O . CYS A 1 115 ? 10.417 17.827 20.074 1.00 11.37 93 CYS A O 1
ATOM 1525 N N . ASP A 1 116 ? 10.505 16.510 21.894 1.00 9.07 94 ASP A N 1
ATOM 1526 C CA . ASP A 1 116 ? 11.167 15.412 21.201 1.00 9.05 94 ASP A CA 1
ATOM 1527 C C . ASP A 1 116 ? 10.364 14.941 19.983 1.00 10.45 94 ASP A C 1
ATOM 1528 O O . ASP A 1 116 ? 10.948 14.623 18.957 1.00 10.00 94 ASP A O 1
ATOM 1537 N N . GLN A 1 117 ? 9.052 14.823 20.106 1.00 9.47 95 GLN A N 1
ATOM 1538 C CA . GLN A 1 117 ? 8.218 14.352 19.001 1.00 8.74 95 GLN A CA 1
ATOM 1539 C C . GLN A 1 117 ? 8.521 15.127 17.717 1.00 9.36 95 GLN A C 1
ATOM 1540 O O . GLN A 1 117 ? 8.686 14.521 16.656 1.00 9.81 95 GLN A O 1
ATOM 1554 N N . TRP A 1 118 ? 8.621 16.448 17.827 1.00 9.88 96 TRP A N 1
ATOM 1555 C CA . TRP A 1 118 ? 8.880 17.293 16.658 1.00 9.83 96 TRP A CA 1
ATOM 1556 C C . TRP A 1 118 ? 10.341 17.304 16.223 1.00 11.28 96 TRP A C 1
ATOM 1557 O O . TRP A 1 118 ? 10.623 17.321 15.030 1.00 10.01 96 TRP A O 1
ATOM 1578 N N . ILE A 1 119 ? 11.281 17.261 17.170 1.00 9.58 97 ILE A N 1
ATOM 1579 C CA . ILE A 1 119 ? 12.692 17.133 16.844 1.00 9.69 97 ILE A CA 1
ATOM 1580 C C . ILE A 1 119 ? 12.930 15.858 16.054 1.00 9.69 97 ILE A C 1
ATOM 1581 O O . ILE A 1 119 ? 13.581 15.845 14.992 1.00 9.96 97 ILE A O 1
ATOM 1597 N N . ASP A 1 120 ? 12.409 14.762 16.580 1.00 9.05 98 ASP A N 1
ATOM 1598 C CA . ASP A 1 120 ? 12.667 13.462 16.023 1.00 9.51 98 ASP A CA 1
ATOM 1599 C C . ASP A 1 120 ? 11.958 13.281 14.675 1.00 9.88 98 ASP A C 1
ATOM 1600 O O . ASP A 1 120 ? 12.515 12.702 13.754 1.00 9.83 98 ASP A O 1
ATOM 1609 N N . TRP A 1 121 ? 10.726 13.777 14.574 1.00 10.56 99 TRP A N 1
ATOM 1610 C CA . TRP A 1 121 ? 9.983 13.707 13.320 1.00 9.91 99 TRP A CA 1
ATOM 1611 C C . TRP A 1 121 ? 10.632 14.580 12.258 1.00 9.34 99 TRP A C 1
ATOM 1612 O O . TRP A 1 121 ? 10.663 14.213 11.076 1.00 10.21 99 TRP A O 1
ATOM 1633 N N . GLN A 1 122 ? 11.176 15.712 12.668 1.00 9.35 100 GLN A N 1
ATOM 1634 C CA . GLN A 1 122 ? 11.870 16.583 11.723 1.00 9.10 100 GLN A CA 1
ATOM 1635 C C . GLN A 1 122 ? 12.966 15.809 11.021 1.00 10.26 100 GLN A C 1
ATOM 1636 O O . GLN A 1 122 ? 13.143 15.890 9.804 1.00 11.97 100 GLN A O 1
ATOM 1650 N N . ALA A 1 123 ? 13.712 15.009 11.783 1.00 9.98 101 ALA A N 1
ATOM 1651 C CA . ALA A 1 123 ? 14.851 14.309 11.237 1.00 10.60 101 ALA A CA 1
ATOM 1652 C C . ALA A 1 123 ? 14.489 13.025 10.515 1.00 14.58 101 ALA A C 1
ATOM 1653 O O . ALA A 1 123 ? 15.138 12.641 9.538 1.00 16.37 101 ALA A O 1
ATOM 1660 N N . SER A 1 124 ? 13.479 12.314 11.008 1.00 11.40 102 SER A N 1
ATOM 1661 C CA . SER A 1 124 ? 13.169 11.005 10.455 1.00 11.88 102 SER A CA 1
ATOM 1662 C C . SER A 1 124 ? 12.206 11.064 9.272 1.00 12.10 102 SER A C 1
ATOM 1663 O O . SER A 1 124 ? 12.243 10.181 8.416 1.00 12.82 102 SER A O 1
ATOM 1671 N N . GLU A 1 125 ? 11.359 12.092 9.262 1.00 11.48 103 GLU A N 1
ATOM 1672 C CA . GLU A 1 125 ? 10.295 12.192 8.246 1.00 12.36 103 GLU A CA 1
ATOM 1673 C C . GLU A 1 125 ? 10.402 13.443 7.384 1.00 11.05 103 GLU A C 1
ATOM 1674 O O . GLU A 1 125 ? 10.422 13.355 6.157 1.00 12.97 103 GLU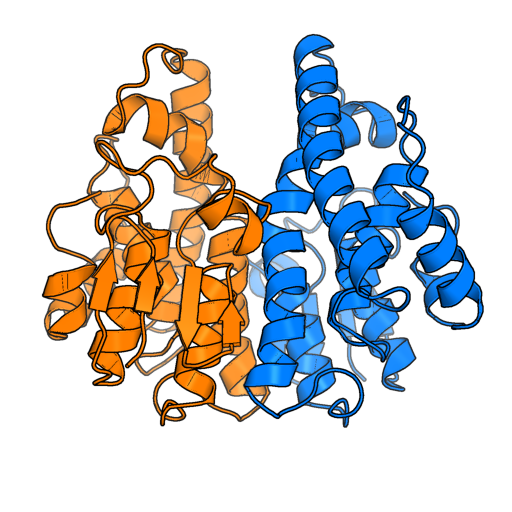 A O 1
ATOM 1686 N N . LEU A 1 126 ? 10.454 14.616 8.003 1.00 10.70 104 LEU A N 1
ATOM 1687 C CA . LEU A 1 126 ? 10.393 15.857 7.224 1.00 9.42 104 LEU A CA 1
ATOM 1688 C C . LEU A 1 126 ? 11.653 16.017 6.362 1.00 12.88 104 LEU A C 1
ATOM 1689 O O . LEU A 1 126 ? 11.547 16.236 5.144 1.00 13.16 104 LEU A O 1
ATOM 1705 N N . ASN A 1 127 ? 12.835 15.892 6.964 1.00 12.62 105 ASN A N 1
ATOM 1706 C CA . ASN A 1 127 ? 14.088 15.923 6.226 1.00 12.57 105 ASN A CA 1
ATOM 1707 C C . ASN A 1 127 ? 14.128 14.927 5.084 1.00 14.53 105 ASN A C 1
ATOM 1708 O O . ASN A 1 127 ? 14.586 15.229 3.972 1.00 16.38 105 ASN A O 1
ATOM 1719 N N . ARG A 1 128 ? 13.668 13.715 5.351 1.00 12.63 106 ARG A N 1
ATOM 1720 C CA . ARG A 1 128 ? 13.677 12.656 4.378 1.00 15.62 106 ARG A CA 1
ATOM 1721 C C . ARG A 1 128 ? 12.840 13.028 3.146 1.00 15.28 106 ARG A C 1
ATOM 1722 O O . ARG A 1 128 ? 13.200 12.723 2.006 1.00 19.63 106 ARG A O 1
ATOM 1743 N N . SER A 1 129 ? 11.735 13.717 3.378 1.00 14.90 107 SER A N 1
ATOM 1744 C CA . SER A 1 129 ? 10.784 13.981 2.308 1.00 14.43 107 SER A CA 1
ATOM 1745 C C . SER A 1 129 ? 11.308 14.949 1.256 1.00 16.07 107 SER A C 1
ATOM 1746 O O . SER A 1 129 ? 10.928 14.848 0.096 1.00 17.35 107 SER A O 1
ATOM 1754 N N . TRP A 1 130 ? 12.167 15.888 1.652 1.00 14.44 108 TRP A N 1
ATOM 1755 C CA . TRP A 1 130 ? 12.589 16.951 0.736 1.00 14.71 108 TRP A CA 1
ATOM 1756 C C . TRP A 1 130 ? 13.810 16.603 -0.128 1.00 15.58 108 TRP A C 1
ATOM 1757 O O . TRP A 1 130 ? 14.198 17.379 -0.997 1.00 16.99 108 TRP A O 1
ATOM 1778 N N . SER A 1 131 ? 14.400 15.438 0.105 1.00 19.80 109 SER A N 1
ATOM 1779 C CA . SER A 1 131 ? 15.699 15.120 -0.469 1.00 22.78 109 SER A CA 1
ATOM 1780 C C . SER A 1 131 ? 15.842 15.398 -1.971 1.00 19.33 109 SER A C 1
ATOM 1781 O O . SER A 1 131 ? 16.700 16.183 -2.383 1.00 20.62 109 SER A O 1
ATOM 1789 N N . TYR A 1 132 ? 15.035 14.745 -2.804 1.00 20.94 110 TYR A N 1
ATOM 1790 C CA . TYR A 1 132 ? 15.244 14.855 -4.244 1.00 22.67 110 TYR A CA 1
ATOM 1791 C C . TYR A 1 132 ? 14.954 16.271 -4.763 1.00 23.74 110 TYR A C 1
ATOM 1792 O O . TYR A 1 132 ? 15.687 16.805 -5.585 1.00 21.75 110 TYR A O 1
ATOM 1810 N N . ALA A 1 133 ? 13.869 16.877 -4.298 1.00 20.76 111 ALA A N 1
ATOM 1811 C CA . ALA A 1 133 ? 13.510 18.203 -4.790 1.00 21.74 111 ALA A CA 1
ATOM 1812 C C . ALA A 1 133 ? 14.585 19.218 -4.410 1.00 19.07 111 ALA A C 1
ATOM 1813 O O . ALA A 1 133 ? 14.957 20.087 -5.210 1.00 19.99 111 ALA A O 1
ATOM 1820 N N . PHE A 1 134 ? 15.079 19.121 -3.179 1.00 17.57 112 PHE A N 1
ATOM 1821 C CA . PHE A 1 134 ? 16.096 20.049 -2.733 1.00 16.67 112 PHE A CA 1
ATOM 1822 C C . PHE A 1 134 ? 17.398 19.854 -3.519 1.00 18.54 112 PHE A C 1
ATOM 1823 O O . PHE A 1 134 ? 17.983 20.817 -4.009 1.00 19.23 112 PHE A O 1
ATOM 1840 N N . LEU A 1 135 ? 17.864 18.615 -3.651 1.00 18.28 113 LEU A N 1
ATOM 1841 C CA . LEU A 1 135 ? 19.109 18.368 -4.386 1.00 21.16 113 LEU A CA 1
ATOM 1842 C C . LEU A 1 135 ? 19.004 18.794 -5.858 1.00 22.24 113 LEU A C 1
ATOM 1843 O O . LEU A 1 135 ? 19.948 19.338 -6.435 1.00 25.81 113 LEU A O 1
ATOM 1859 N N . ALA A 1 136 ? 17.839 18.584 -6.460 1.00 23.55 114 ALA A N 1
ATOM 1860 C CA . ALA A 1 136 ? 17.619 18.953 -7.859 1.00 23.85 114 ALA A CA 1
ATOM 1861 C C . ALA A 1 136 ? 17.513 20.460 -8.076 1.00 22.99 114 ALA A C 1
ATOM 1862 O O . ALA A 1 136 ? 18.121 21.014 -8.988 1.00 25.92 114 ALA A O 1
ATOM 1869 N N . LEU A 1 137 ? 16.735 21.122 -7.225 1.00 23.86 115 LEU A N 1
ATOM 1870 C CA . LEU A 1 137 ? 16.347 22.507 -7.481 1.00 24.61 115 LEU A CA 1
ATOM 1871 C C . LEU A 1 137 ? 17.265 23.530 -6.812 1.00 23.94 115 LEU A C 1
ATOM 1872 O O . LEU A 1 137 ? 17.506 24.606 -7.365 1.00 26.64 115 LEU A O 1
ATOM 1888 N N . VAL A 1 138 ? 17.787 23.204 -5.635 1.00 21.96 116 VAL A N 1
ATOM 1889 C CA . VAL A 1 138 ? 18.670 24.135 -4.951 1.00 23.58 116 VAL A CA 1
ATOM 1890 C C . VAL A 1 138 ? 20.134 23.797 -5.225 1.00 24.25 116 VAL A C 1
ATOM 1891 O O . VAL A 1 138 ? 20.905 24.672 -5.602 1.00 26.05 116 VAL A O 1
ATOM 1904 N N . ARG A 1 139 ? 20.526 22.538 -5.035 1.00 24.93 117 ARG A N 1
ATOM 1905 C CA . ARG A 1 139 ? 21.919 22.167 -5.282 1.00 23.34 117 ARG A CA 1
ATOM 1906 C C . ARG A 1 139 ? 22.226 22.008 -6.770 1.00 29.10 117 ARG A C 1
ATOM 1907 O O . ARG A 1 139 ? 23.391 21.996 -7.164 1.00 35.45 117 ARG A O 1
ATOM 1928 N N . GLN A 1 140 ? 21.184 21.920 -7.595 1.00 30.35 118 GLN A N 1
ATOM 1929 C CA . GLN A 1 140 ? 21.349 21.695 -9.028 1.00 32.97 118 GLN A CA 1
ATOM 1930 C C . GLN A 1 140 ? 22.263 20.506 -9.261 1.00 32.01 118 GLN A C 1
ATOM 1931 O O . GLN A 1 140 ? 23.157 20.551 -10.109 1.00 36.28 118 GLN A O 1
ATOM 1945 N N . SER A 1 141 ? 22.044 19.451 -8.487 1.00 33.94 119 SER A N 1
ATOM 1946 C CA . SER A 1 141 ? 22.825 18.231 -8.615 1.00 33.75 119 SER A CA 1
ATOM 1947 C C . SER A 1 141 ? 22.648 17.640 -10.007 1.00 38.75 119 SER A C 1
ATOM 1948 O O . SER A 1 141 ? 21.520 17.385 -10.433 1.00 37.89 119 SER A O 1
ATOM 1956 N N . PRO A 1 142 ? 23.762 17.427 -10.731 1.00 41.32 120 PRO A N 1
ATOM 1957 C CA . PRO A 1 142 ? 23.669 16.795 -12.052 1.00 40.04 120 PRO A CA 1
ATOM 1958 C C . PRO A 1 142 ? 23.064 15.391 -11.967 1.00 39.06 120 PRO A C 1
ATOM 1959 O O . PRO A 1 142 ? 22.546 14.880 -12.959 1.00 43.81 120 PRO A O 1
ATOM 1970 N N . ALA A 1 143 ? 23.126 14.795 -10.781 1.00 43.66 121 ALA A N 1
ATOM 1971 C CA . ALA A 1 143 ? 22.601 13.452 -10.537 1.00 42.95 121 ALA A CA 1
ATOM 1972 C C . ALA A 1 143 ? 21.093 13.412 -10.255 1.00 44.49 121 ALA A C 1
ATOM 1973 O O . ALA A 1 143 ? 20.498 12.338 -10.242 1.00 45.82 121 ALA A O 1
ATOM 1980 N N . HIS A 1 144 ? 20.477 14.567 -10.013 1.00 40.47 122 HIS A N 1
ATOM 1981 C CA . HIS A 1 144 ? 19.046 14.613 -9.691 1.00 32.64 122 HIS A CA 1
ATOM 1982 C C . HIS A 1 144 ? 18.289 15.485 -10.679 1.00 34.85 122 HIS A C 1
ATOM 1983 O O . HIS A 1 144 ? 17.963 16.632 -10.372 1.00 32.89 122 HIS A O 1
ATOM 1998 N N . ARG A 1 145 ? 18.002 14.934 -11.853 1.00 37.54 123 ARG A N 1
ATOM 1999 C CA . ARG A 1 145 ? 17.344 15.687 -12.913 1.00 37.84 123 ARG A CA 1
ATOM 2000 C C . ARG A 1 145 ? 16.051 15.030 -13.408 1.00 39.14 123 ARG A C 1
ATOM 2001 O O . ARG A 1 145 ? 15.489 15.455 -14.414 1.00 40.49 123 ARG A O 1
ATOM 2022 N N . ASP A 1 146 ? 15.572 14.011 -12.694 1.00 38.45 124 ASP A N 1
ATOM 2023 C CA . ASP A 1 146 ? 14.323 13.333 -13.056 1.00 38.70 124 ASP A CA 1
ATOM 2024 C C . ASP A 1 146 ? 13.109 14.119 -12.564 1.00 36.96 124 ASP A C 1
ATOM 2025 O O . ASP A 1 146 ? 12.817 14.144 -11.369 1.00 33.13 124 ASP A O 1
ATOM 2034 N N . ALA A 1 147 ? 12.393 14.740 -13.495 1.00 33.13 125 ALA A N 1
ATOM 2035 C CA . ALA A 1 147 ? 11.260 15.600 -13.157 1.00 33.22 125 ALA A CA 1
ATOM 2036 C C . ALA A 1 147 ? 10.182 14.876 -12.347 1.00 32.60 125 ALA A C 1
ATOM 2037 O O . ALA A 1 147 ? 9.559 15.469 -11.475 1.00 30.30 125 ALA A O 1
ATOM 2044 N N . GLN A 1 148 ? 9.948 13.599 -12.638 1.00 32.00 126 GLN A N 1
ATOM 2045 C CA . GLN A 1 148 ? 8.939 12.848 -11.890 1.00 31.27 126 GLN A CA 1
ATOM 2046 C C . GLN A 1 148 ? 9.330 12.701 -10.421 1.00 30.23 126 GLN A C 1
ATOM 2047 O O . GLN A 1 148 ? 8.479 12.786 -9.521 1.00 28.78 126 GLN A O 1
ATOM 2061 N N . GLN A 1 149 ? 10.618 12.490 -10.165 1.00 30.93 127 GLN A N 1
ATOM 2062 C CA . GLN A 1 149 ? 11.086 12.358 -8.786 1.00 29.63 127 GLN A CA 1
ATOM 2063 C C . GLN A 1 149 ? 11.140 13.707 -8.067 1.00 24.91 127 GLN A C 1
ATOM 2064 O O . GLN A 1 149 ? 10.924 13.783 -6.864 1.00 25.21 127 GLN A O 1
ATOM 2078 N N . ILE A 1 150 ? 11.414 14.774 -8.805 1.00 29.44 128 ILE A N 1
ATOM 2079 C CA . ILE A 1 150 ? 11.369 16.096 -8.196 1.00 23.47 128 ILE A CA 1
ATOM 2080 C C . ILE A 1 150 ? 9.953 16.318 -7.677 1.00 22.94 128 ILE A C 1
ATOM 2081 O O . ILE A 1 150 ? 9.757 16.731 -6.542 1.00 24.04 128 ILE A O 1
ATOM 2097 N N . GLU A 1 151 ? 8.971 16.028 -8.523 1.00 24.60 129 GLU A N 1
ATOM 2098 C CA . GLU A 1 151 ? 7.573 16.261 -8.178 1.00 25.76 129 GLU A CA 1
ATOM 2099 C C . GLU A 1 151 ? 7.098 15.347 -7.056 1.00 25.27 129 GLU A C 1
ATOM 2100 O O . GLU A 1 151 ? 6.379 15.789 -6.161 1.00 24.37 129 GLU A O 1
ATOM 2112 N N . ALA A 1 152 ? 7.517 14.084 -7.079 1.00 25.60 130 ALA A N 1
ATOM 2113 C CA . ALA A 1 152 ? 7.165 13.161 -6.008 1.00 28.66 130 ALA A CA 1
ATOM 2114 C C . ALA A 1 152 ? 7.675 13.675 -4.671 1.00 23.19 130 ALA A C 1
ATOM 2115 O O . ALA A 1 152 ? 6.974 13.620 -3.659 1.00 22.93 130 ALA A O 1
ATOM 2122 N N . SER A 1 153 ? 8.911 14.165 -4.671 1.00 22.52 131 SER A N 1
ATOM 2123 C CA . SER A 1 153 ? 9.512 14.703 -3.457 1.00 21.06 131 SER A CA 1
ATOM 2124 C C . SER A 1 153 ? 8.759 15.961 -3.010 1.00 17.74 131 SER A C 1
ATOM 2125 O O . SER A 1 153 ? 8.435 16.105 -1.827 1.00 19.05 131 SER A O 1
ATOM 2133 N N . ARG A 1 154 ? 8.439 16.844 -3.956 1.00 19.90 132 ARG A N 1
ATOM 2134 C CA . ARG A 1 154 ? 7.691 18.052 -3.610 1.00 23.85 132 ARG A CA 1
ATOM 2135 C C . ARG A 1 154 ? 6.343 17.689 -2.987 1.00 18.36 132 ARG A C 1
ATOM 2136 O O . ARG A 1 154 ? 5.948 18.263 -1.978 1.00 18.46 132 ARG A O 1
ATOM 2157 N N . ALA A 1 155 ? 5.644 16.731 -3.592 1.00 21.91 133 ALA A N 1
ATOM 2158 C CA . ALA A 1 155 ? 4.321 16.321 -3.106 1.00 19.79 133 ALA A CA 1
ATOM 2159 C C . ALA A 1 155 ? 4.372 15.736 -1.695 1.00 19.45 133 ALA A C 1
ATOM 2160 O O . ALA A 1 155 ? 3.568 16.081 -0.827 1.00 20.24 133 ALA A O 1
ATOM 2167 N N . ASN A 1 156 ? 5.347 14.877 -1.455 1.00 18.31 134 ASN A N 1
ATOM 2168 C CA . ASN A 1 156 ? 5.505 14.259 -0.162 1.00 18.10 134 ASN A CA 1
ATOM 2169 C C . ASN A 1 156 ? 5.894 15.307 0.892 1.00 18.44 134 ASN A C 1
ATOM 2170 O O . ASN A 1 156 ? 5.388 15.309 2.014 1.00 17.43 134 ASN A O 1
ATOM 2181 N N . TRP A 1 157 ? 6.822 16.186 0.529 1.00 15.39 135 TRP A N 1
ATOM 2182 C CA . TRP A 1 157 ? 7.228 17.298 1.371 1.00 15.07 135 TRP A CA 1
ATOM 2183 C C . TRP A 1 157 ? 6.008 18.140 1.747 1.00 14.10 135 TRP A C 1
ATOM 2184 O O . TRP A 1 157 ? 5.831 18.532 2.899 1.00 14.59 135 TRP A O 1
ATOM 2205 N N . ALA A 1 158 ? 5.150 18.402 0.767 1.00 15.48 136 ALA A N 1
ATOM 2206 C CA . ALA A 1 158 ? 3.974 19.233 0.990 1.00 16.12 136 ALA A CA 1
ATOM 2207 C C . ALA A 1 158 ? 3.049 18.580 2.012 1.00 19.45 136 ALA A C 1
ATOM 2208 O O . ALA A 1 158 ? 2.478 19.254 2.859 1.00 16.97 136 ALA A O 1
ATOM 2215 N N . LYS A 1 159 ? 2.905 17.262 1.940 1.00 17.35 137 LYS A N 1
ATOM 2216 C CA . LYS A 1 159 ? 2.080 16.556 2.917 1.00 17.36 137 LYS A CA 1
ATOM 2217 C C . LYS A 1 159 ? 2.644 16.730 4.327 1.00 18.09 137 LYS A C 1
ATOM 2218 O O . LYS A 1 159 ? 1.892 16.910 5.294 1.00 17.18 137 LYS A O 1
ATOM 2237 N N . HIS A 1 160 ? 3.962 16.670 4.463 1.00 14.62 138 HIS A N 1
ATOM 2238 C CA . HIS A 1 160 ? 4.559 16.845 5.783 1.00 13.11 138 HIS A CA 1
ATOM 2239 C C . HIS A 1 160 ? 4.382 18.282 6.273 1.00 14.82 138 HIS A C 1
ATOM 2240 O O . HIS A 1 160 ? 4.145 18.524 7.450 1.00 15.43 138 HIS A O 1
ATOM 2255 N N . MET A 1 161 ? 4.480 19.250 5.368 1.00 14.10 139 MET A N 1
ATOM 2256 C CA . MET A 1 161 ? 4.242 20.646 5.747 1.00 14.44 139 MET A CA 1
ATOM 2257 C C . MET A 1 161 ? 2.813 20.896 6.209 1.00 16.37 139 MET A C 1
ATOM 2258 O O . MET A 1 161 ? 2.580 21.746 7.076 1.00 17.05 139 MET A O 1
ATOM 2272 N N . ALA A 1 162 ? 1.850 20.175 5.645 1.00 16.61 140 ALA A N 1
ATOM 2273 C CA . ALA A 1 162 ? 0.469 20.302 6.077 1.00 15.59 140 ALA A CA 1
ATOM 2274 C C . ALA A 1 162 ? 0.319 19.845 7.531 1.00 15.47 140 ALA A C 1
ATOM 2275 O O . ALA A 1 162 ? -0.534 20.343 8.262 1.00 17.17 140 ALA A O 1
ATOM 2282 N N . ILE A 1 163 ? 1.122 18.861 7.939 1.00 14.73 141 ILE A N 1
ATOM 2283 C CA . ILE A 1 163 ? 1.129 18.405 9.326 1.00 15.31 141 ILE A CA 1
ATOM 2284 C C . ILE A 1 163 ? 1.685 19.501 10.245 1.00 15.91 141 ILE A C 1
ATOM 2285 O O . ILE A 1 163 ? 1.134 19.758 11.319 1.00 16.24 141 ILE A O 1
ATOM 2301 N N . VAL A 1 164 ? 2.788 20.136 9.845 1.00 13.63 142 VAL A N 1
ATOM 2302 C CA . VAL A 1 164 ? 3.306 21.293 10.575 1.00 15.77 142 VAL A CA 1
ATOM 2303 C C . VAL A 1 164 ? 2.232 22.396 10.700 1.00 15.52 142 VAL A C 1
ATOM 2304 O O . VAL A 1 164 ? 2.026 22.941 11.779 1.00 14.83 142 VAL A O 1
ATOM 2317 N N . GLU A 1 165 ? 1.539 22.715 9.601 1.00 14.71 143 GLU A N 1
ATOM 2318 C CA . GLU A 1 165 ? 0.493 23.725 9.621 1.00 15.25 143 GLU A CA 1
ATOM 2319 C C . GLU A 1 165 ? -0.566 23.362 10.648 1.00 18.07 143 GLU A C 1
ATOM 2320 O O . GLU A 1 165 ? -1.023 24.220 11.412 1.00 17.76 143 GLU A O 1
ATOM 2332 N N . GLY A 1 166 ? -0.988 22.095 10.647 1.00 17.33 144 GLY A N 1
ATOM 2333 C CA . GLY A 1 166 ? -1.988 21.634 11.582 1.00 16.48 144 GLY A CA 1
ATOM 2334 C C . GLY A 1 166 ? -1.586 21.835 13.024 1.00 15.78 144 GLY A C 1
ATOM 2335 O O . GLY A 1 166 ? -2.408 22.235 13.860 1.00 16.83 144 GLY A O 1
ATOM 2339 N N . GLN A 1 167 ? -0.329 21.564 13.334 1.00 15.55 145 GLN A N 1
ATOM 2340 C CA . GLN A 1 167 ? 0.138 21.676 14.698 1.00 15.12 145 GLN A CA 1
ATOM 2341 C C . GLN A 1 167 ? 0.189 23.155 15.114 1.00 17.06 145 GLN A C 1
ATOM 2342 O O . GLN A 1 167 ? -0.181 23.493 16.231 1.00 16.34 145 GLN A O 1
ATOM 2356 N N . LEU A 1 168 ? 0.671 24.025 14.226 1.00 15.52 146 LEU A N 1
ATOM 2357 C CA . LEU A 1 168 ? 0.737 25.447 14.538 1.00 16.94 146 LEU A CA 1
ATOM 2358 C C . LEU A 1 168 ? -0.669 26.076 14.606 1.00 17.99 146 LEU A C 1
ATOM 2359 O O . LEU A 1 168 ? -0.896 27.018 15.371 1.00 19.54 146 LEU A O 1
ATOM 2375 N N . GLN A 1 169 ? -1.618 25.571 13.825 1.00 16.64 147 GLN A N 1
ATOM 2376 C CA . GLN A 1 169 ? -3.007 26.021 13.946 1.00 19.06 147 GLN A CA 1
ATOM 2377 C C . GLN A 1 169 ? -3.475 25.711 15.370 1.00 18.65 147 GLN A C 1
ATOM 2378 O O . GLN A 1 169 ? -4.160 26.527 15.989 1.00 23.26 147 GLN A O 1
ATOM 2392 N N . ARG A 1 170 ? -3.096 24.545 15.892 1.00 18.14 148 ARG A N 1
ATOM 2393 C CA . ARG A 1 170 ? -3.517 24.112 17.218 1.00 19.33 148 ARG A CA 1
ATOM 2394 C C . ARG A 1 170 ? -2.858 24.923 18.326 1.00 19.71 148 ARG A C 1
ATOM 2395 O O . ARG A 1 170 ? -3.534 25.360 19.258 1.00 22.37 148 ARG A O 1
ATOM 2416 N N . THR A 1 171 ? -1.551 25.143 18.246 1.00 17.66 149 THR A N 1
ATOM 2417 C CA . THR A 1 171 ? -0.889 25.838 19.340 1.00 17.84 149 THR A CA 1
ATOM 2418 C C . THR A 1 171 ? -1.096 27.349 19.244 1.00 17.51 149 THR A C 1
ATOM 2419 O O . THR A 1 171 ? -1.153 28.030 20.266 1.00 22.09 149 THR A O 1
ATOM 2430 N N . GLY A 1 172 ? -1.200 27.875 18.024 1.00 17.41 150 GLY A N 1
ATOM 2431 C CA . GLY A 1 172 ? -1.227 29.317 17.812 1.00 21.60 150 GLY A CA 1
ATOM 2432 C C . GLY A 1 172 ? 0.021 30.028 18.310 1.00 21.21 150 GLY A C 1
ATOM 2433 O O . GLY A 1 172 ? 0.021 31.248 18.494 1.00 20.30 150 GLY A O 1
ATOM 2437 N N . ALA A 1 173 ? 1.093 29.273 18.522 1.00 16.18 151 ALA A N 1
ATOM 2438 C CA . ALA A 1 173 ? 2.283 29.819 19.139 1.00 18.14 151 ALA A CA 1
ATOM 2439 C C . ALA A 1 173 ? 3.529 29.140 18.564 1.00 16.17 151 ALA A C 1
ATOM 2440 O O . ALA A 1 173 ? 3.926 29.441 17.435 1.00 19.00 151 ALA A O 1
ATOM 2447 N N . PHE A 1 174 ? 4.154 28.235 19.320 1.00 13.31 152 PHE A N 1
ATOM 2448 C CA . PHE A 1 174 ? 5.355 27.547 18.867 1.00 14.05 152 PHE A CA 1
ATOM 2449 C C . PHE A 1 174 ? 5.036 26.081 18.570 1.00 13.36 152 PHE A C 1
ATOM 2450 O O . PHE A 1 174 ? 3.913 25.633 18.762 1.00 13.86 152 PHE A O 1
ATOM 2467 N N . ILE A 1 175 ? 6.006 25.324 18.073 1.00 11.62 153 ILE A N 1
ATOM 2468 C CA . ILE A 1 175 ? 5.656 24.001 17.585 1.00 12.67 153 ILE A CA 1
ATOM 2469 C C . ILE A 1 175 ? 5.190 23.066 18.688 1.00 12.40 153 ILE A C 1
ATOM 2470 O O . ILE A 1 175 ? 4.324 22.233 18.440 1.00 14.71 153 ILE A O 1
ATOM 2486 N N . ALA A 1 176 ? 5.762 23.173 19.890 1.00 12.53 154 ALA A N 1
ATOM 2487 C CA . ALA A 1 176 ? 5.438 22.248 20.977 1.00 13.93 154 ALA A CA 1
ATOM 2488 C C . ALA A 1 176 ? 4.493 22.834 22.014 1.00 14.90 154 ALA A C 1
ATOM 2489 O O . ALA A 1 176 ? 4.097 22.134 22.947 1.00 17.76 154 ALA A O 1
ATOM 2496 N N . GLY A 1 177 ? 4.118 24.101 21.868 1.00 15.78 155 GLY A N 1
ATOM 2497 C CA . GLY A 1 177 ? 3.283 24.752 22.859 1.00 15.85 155 GLY A CA 1
ATOM 2498 C C . GLY A 1 177 ? 3.462 26.257 22.926 1.00 15.33 155 GLY A C 1
ATOM 2499 O O . GLY A 1 177 ? 3.788 26.901 21.932 1.00 15.29 155 GLY A O 1
ATOM 2503 N N . ASP A 1 178 ? 3.238 26.804 24.117 1.00 18.00 156 ASP A N 1
ATOM 2504 C CA . ASP A 1 178 ? 3.186 28.243 24.334 1.00 18.19 156 ASP A CA 1
ATOM 2505 C C . ASP A 1 178 ? 4.531 28.929 24.377 1.00 17.71 156 ASP A C 1
ATOM 2506 O O . ASP A 1 178 ? 4.599 30.156 24.307 1.00 19.90 156 ASP A O 1
ATOM 2515 N N . ALA A 1 179 ? 5.600 28.154 24.513 1.00 15.06 157 ALA A N 1
ATOM 2516 C CA . ALA A 1 179 ? 6.927 28.725 24.695 1.00 16.46 157 ALA A CA 1
ATOM 2517 C C . ALA A 1 179 ? 7.855 28.234 23.607 1.00 14.47 157 ALA A C 1
ATOM 2518 O O . ALA A 1 179 ? 7.783 27.076 23.175 1.00 14.40 157 ALA A O 1
ATOM 2525 N N . PHE A 1 180 ? 8.736 29.119 23.159 1.00 13.77 158 PHE A N 1
ATOM 2526 C CA . PHE A 1 180 ? 9.852 28.727 22.307 1.00 10.90 158 PHE A CA 1
ATOM 2527 C C . PHE A 1 180 ? 10.660 27.615 22.976 1.00 10.56 158 PHE A C 1
ATOM 2528 O O . PHE A 1 180 ? 10.968 27.683 24.173 1.00 12.89 158 PHE A O 1
ATOM 2545 N N . SER A 1 181 ? 10.992 26.589 22.205 1.00 9.61 159 SER A N 1
ATOM 2546 C CA . SER A 1 181 ? 11.706 25.447 22.758 1.00 9.68 159 SER A CA 1
ATOM 2547 C C . SER A 1 181 ? 12.718 24.942 21.756 1.00 9.98 159 SER A C 1
ATOM 2548 O O . SER A 1 181 ? 12.768 25.379 20.599 1.00 10.31 159 SER A O 1
ATOM 2556 N N . LEU A 1 182 ? 13.498 23.960 22.189 1.00 8.51 160 LEU A N 1
ATOM 2557 C CA . LEU A 1 182 ? 14.477 23.344 21.321 1.00 8.27 160 LEU A CA 1
ATOM 2558 C C . LEU A 1 182 ? 13.877 22.834 20.011 1.00 9.72 160 LEU A C 1
ATOM 2559 O O . LEU A 1 182 ? 14.553 22.833 18.985 1.00 10.23 160 LEU A O 1
ATOM 2575 N N . ALA A 1 183 ? 12.629 22.366 20.051 1.00 8.97 161 ALA A N 1
ATOM 2576 C CA . ALA A 1 183 ? 11.985 21.815 18.863 1.00 8.18 161 ALA A CA 1
ATOM 2577 C C . ALA A 1 183 ? 11.784 22.848 17.770 1.00 8.78 161 ALA A C 1
ATOM 2578 O O . ALA A 1 183 ? 11.738 22.483 16.597 1.00 9.80 161 ALA A O 1
ATOM 2585 N N . ASP A 1 184 ? 11.638 24.125 18.132 1.00 8.46 162 ASP A N 1
ATOM 2586 C CA . ASP A 1 184 ? 11.472 25.152 17.124 1.00 8.78 162 ASP A CA 1
ATOM 2587 C C . ASP A 1 184 ? 12.695 25.344 16.249 1.00 10.03 162 ASP A C 1
ATOM 2588 O O . ASP A 1 184 ? 12.595 25.880 15.137 1.00 9.74 162 ASP A O 1
ATOM 2597 N N . ILE A 1 185 ? 13.861 24.956 16.739 1.00 8.85 163 ILE A N 1
ATOM 2598 C CA . ILE A 1 185 ? 15.077 25.133 15.951 1.00 9.96 163 ILE A CA 1
ATOM 2599 C C . ILE A 1 185 ? 15.127 24.238 14.708 1.00 8.57 163 ILE A C 1
ATOM 2600 O O . ILE A 1 185 ? 15.200 24.766 13.597 1.00 9.71 163 ILE A O 1
ATOM 2616 N N . PRO A 1 186 ? 15.033 22.912 14.863 1.00 9.43 164 PRO A N 1
ATOM 2617 C CA . PRO A 1 186 ? 14.947 22.111 13.636 1.00 8.92 164 PRO A CA 1
ATOM 2618 C C . PRO A 1 186 ? 13.710 22.448 12.805 1.00 9.19 164 PRO A C 1
ATOM 2619 O O . PRO A 1 186 ? 13.805 22.415 11.580 1.00 9.95 164 PRO A O 1
ATOM 2630 N N . ILE A 1 187 ? 12.575 22.731 13.439 1.00 9.53 165 ILE A N 1
ATOM 2631 C CA . ILE A 1 187 ? 11.349 22.949 12.675 1.00 9.32 165 ILE A CA 1
ATOM 2632 C C . ILE A 1 187 ? 11.392 24.264 11.889 1.00 9.27 165 ILE A C 1
ATOM 2633 O O . ILE A 1 187 ? 11.085 24.274 10.683 1.00 10.54 165 ILE A O 1
ATOM 2649 N N . ALA A 1 188 ? 11.766 25.372 12.525 1.00 8.64 166 ALA A N 1
ATOM 2650 C CA . ALA A 1 188 ? 11.823 26.622 11.782 1.00 10.56 166 ALA A CA 1
ATOM 2651 C C . ALA A 1 188 ? 12.874 26.591 10.665 1.00 9.27 166 ALA A C 1
ATOM 2652 O O . ALA A 1 188 ? 12.656 27.159 9.587 1.00 10.30 166 ALA A O 1
ATOM 2659 N N . LEU A 1 189 ? 14.014 25.935 10.898 1.00 9.53 167 LEU A N 1
ATOM 2660 C CA . LEU A 1 189 ? 14.996 25.792 9.818 1.00 9.17 167 LEU A CA 1
ATOM 2661 C C . LEU A 1 189 ? 14.458 24.991 8.657 1.00 9.61 167 LEU A C 1
ATOM 2662 O O . LEU A 1 189 ? 14.729 25.319 7.501 1.00 10.24 167 LEU A O 1
ATOM 2678 N N . SER A 1 190 ? 13.633 23.982 8.953 1.00 10.32 168 SER A N 1
ATOM 2679 C CA . SER A 1 190 ? 13.005 23.186 7.908 1.00 11.01 168 SER A CA 1
ATOM 2680 C C . SER A 1 190 ? 11.982 23.998 7.123 1.00 10.77 168 SER A C 1
ATOM 2681 O O . SER A 1 190 ? 11.894 23.881 5.905 1.00 11.25 168 SER A O 1
ATOM 2689 N N . ILE A 1 191 ? 11.194 24.807 7.827 1.00 11.01 169 ILE A N 1
ATOM 2690 C CA . ILE A 1 191 ? 10.233 25.690 7.170 1.00 11.14 169 ILE A CA 1
ATOM 2691 C C . ILE A 1 191 ? 10.959 26.680 6.248 1.00 12.46 169 ILE A C 1
ATOM 2692 O O . ILE A 1 191 ? 10.542 26.916 5.112 1.00 11.76 169 ILE A O 1
ATOM 2708 N N . ASN A 1 192 ? 12.060 27.242 6.739 1.00 12.09 170 ASN A N 1
ATOM 2709 C CA . ASN A 1 192 ? 12.860 28.148 5.926 1.00 11.27 170 ASN A CA 1
ATOM 2710 C C . ASN A 1 192 ? 13.295 27.466 4.640 1.00 11.67 170 ASN A C 1
ATOM 2711 O O . ASN A 1 192 ? 13.268 28.089 3.575 1.00 12.72 170 ASN A O 1
ATOM 2722 N N . ARG A 1 193 ? 13.695 26.198 4.722 1.00 11.08 171 ARG A N 1
ATOM 2723 C CA . ARG A 1 193 ? 14.149 25.474 3.533 1.00 12.35 171 ARG A CA 1
ATOM 2724 C C . ARG A 1 193 ? 13.009 25.363 2.519 1.00 12.75 171 ARG A C 1
ATOM 2725 O O . ARG A 1 193 ? 13.209 25.588 1.339 1.00 13.84 171 ARG A O 1
ATOM 2746 N N . TRP A 1 194 ? 11.816 25.024 3.008 1.00 11.70 172 TRP A N 1
ATOM 2747 C CA . TRP A 1 194 ? 10.586 24.974 2.209 1.00 13.49 172 TRP A CA 1
ATOM 2748 C C . TRP A 1 194 ? 10.329 26.300 1.501 1.00 13.69 172 TRP A C 1
ATOM 2749 O O . TRP A 1 194 ? 10.056 26.339 0.299 1.00 15.46 172 TRP A O 1
ATOM 2770 N N . LEU A 1 195 ? 10.415 27.384 2.251 1.00 13.98 173 LEU A N 1
ATOM 2771 C CA . LEU A 1 195 ? 10.104 28.699 1.712 1.00 14.76 173 LEU A CA 1
ATOM 2772 C C . LEU A 1 195 ? 11.159 29.237 0.752 1.00 15.37 173 LEU A C 1
ATOM 2773 O O . LEU A 1 195 ? 10.853 30.124 -0.053 1.00 17.76 173 LEU A O 1
ATOM 2789 N N . GLU A 1 196 ? 12.381 28.717 0.813 1.00 16.06 174 GLU A N 1
ATOM 2790 C CA . GLU A 1 196 ? 13.464 29.196 -0.037 1.00 14.02 174 GLU A CA 1
ATOM 2791 C C . GLU A 1 196 ? 13.769 28.313 -1.232 1.00 17.51 174 GLU A C 1
ATOM 2792 O O . GLU A 1 196 ? 14.589 28.675 -2.079 1.00 24.51 174 GLU A O 1
ATOM 2804 N N . THR A 1 197 ? 13.092 27.179 -1.335 1.00 13.77 175 THR A N 1
ATOM 2805 C CA . THR A 1 197 ? 13.261 26.285 -2.465 1.00 14.75 175 THR A CA 1
ATOM 2806 C C . THR A 1 197 ? 12.284 26.722 -3.536 1.00 16.78 175 THR A C 1
ATOM 2807 O O . THR A 1 197 ? 11.161 27.077 -3.211 1.00 16.85 175 THR A O 1
ATOM 2818 N N . PRO A 1 198 ? 12.720 26.736 -4.800 1.00 16.64 176 PRO A N 1
ATOM 2819 C CA . PRO A 1 198 ? 11.844 27.268 -5.851 1.00 17.99 176 PRO A CA 1
ATOM 2820 C C . PRO A 1 198 ? 10.791 26.280 -6.347 1.00 18.96 176 PRO A C 1
ATOM 2821 O O . PRO A 1 198 ? 10.882 25.734 -7.446 1.00 21.26 176 PRO A O 1
ATOM 2832 N N . ILE A 1 199 ? 9.801 26.059 -5.494 1.00 18.02 177 ILE A N 1
ATOM 2833 C CA . ILE A 1 199 ? 8.666 25.209 -5.798 1.00 18.73 177 ILE A CA 1
ATOM 2834 C C . ILE A 1 199 ? 7.379 26.007 -5.619 1.00 19.25 177 ILE A C 1
ATOM 2835 O O . ILE A 1 199 ? 7.352 27.041 -4.946 1.00 18.77 177 ILE A O 1
ATOM 2851 N N . ALA A 1 200 ? 6.313 25.528 -6.244 1.00 21.89 178 ALA A N 1
ATOM 2852 C CA . ALA A 1 200 ? 4.988 26.085 -6.026 1.00 21.33 178 ALA A CA 1
ATOM 2853 C C . ALA A 1 200 ? 4.504 25.521 -4.700 1.00 22.46 178 ALA A C 1
ATOM 2854 O O . ALA A 1 200 ? 4.676 24.332 -4.418 1.00 27.65 178 ALA A O 1
ATOM 2861 N N . ARG A 1 201 ? 3.982 26.396 -3.848 1.00 21.63 179 ARG A N 1
ATOM 2862 C CA . ARG A 1 201 ? 3.617 26.027 -2.484 1.00 25.23 179 ARG A CA 1
ATOM 2863 C C . ARG A 1 201 ? 2.192 26.476 -2.196 1.00 23.21 179 ARG A C 1
ATOM 2864 O O . ARG A 1 201 ? 1.796 27.598 -2.547 1.00 25.21 179 ARG A O 1
ATOM 2885 N N . ASP A 1 202 ? 1.444 25.589 -1.542 1.00 25.83 180 ASP A N 1
ATOM 2886 C CA . ASP A 1 202 ? 0.139 25.927 -0.997 1.00 31.22 180 ASP A CA 1
ATOM 2887 C C . ASP A 1 202 ? 0.290 26.977 0.096 1.00 25.89 180 ASP A C 1
ATOM 2888 O O . ASP A 1 202 ? 1.299 27.031 0.799 1.00 22.58 180 ASP A O 1
ATOM 2897 N N A ASP A 1 203 ? -0.712 27.834 0.234 0.42 23.68 181 ASP A N 1
ATOM 2898 N N B ASP A 1 203 ? -0.740 27.802 0.243 0.58 23.94 181 ASP A N 1
ATOM 2899 C CA A ASP A 1 203 ? -0.691 28.818 1.300 0.42 21.94 181 ASP A CA 1
ATOM 2900 C CA B ASP A 1 203 ? -0.795 28.771 1.322 0.58 21.85 181 ASP A CA 1
ATOM 2901 C C A ASP A 1 203 ? -0.887 28.125 2.642 0.42 23.08 181 ASP A C 1
ATOM 2902 C C B ASP A 1 203 ? -0.878 28.040 2.658 0.58 22.89 181 ASP A C 1
ATOM 2903 O O A ASP A 1 203 ? -1.858 27.394 2.844 0.42 23.63 181 ASP A O 1
ATOM 2904 O O B ASP A 1 203 ? -1.761 27.205 2.869 0.58 23.22 181 ASP A O 1
ATOM 2921 N N . LEU A 1 204 ? 0.043 28.335 3.594 1.00 27.83 182 LEU A N 1
ATOM 2922 C CA . LEU A 1 204 ? 0.009 27.776 4.939 1.00 35.99 182 LEU A CA 1
ATOM 2923 C C . LEU A 1 204 ? 0.118 28.940 5.926 1.00 34.40 182 LEU A C 1
ATOM 2924 O O . LEU A 1 204 ? 1.209 29.306 6.356 1.00 19.32 182 LEU A O 1
ATOM 2940 N N . PRO A 1 205 ? -1.063 29.521 6.304 1.00 18.01 183 PRO A N 1
ATOM 2941 C CA . PRO A 1 205 ? -1.053 30.765 7.083 1.00 19.08 183 PRO A CA 1
ATOM 2942 C C . PRO A 1 205 ? -0.518 30.614 8.512 1.00 19.24 183 PRO A C 1
ATOM 2943 O O . PRO A 1 205 ? 0.098 31.559 9.004 1.00 16.95 183 PRO A O 1
ATOM 2954 N N . ALA A 1 206 ? -0.719 29.477 9.171 1.00 16.69 184 ALA A N 1
ATOM 2955 C CA . ALA A 1 206 ? -0.199 29.336 10.529 1.00 17.68 184 ALA A CA 1
ATOM 2956 C C . ALA A 1 206 ? 1.318 29.261 10.497 1.00 16.01 184 ALA A C 1
ATOM 2957 O O . ALA A 1 206 ? 1.985 29.814 11.355 1.00 15.86 184 ALA A O 1
ATOM 2964 N N . VAL A 1 207 ? 1.850 28.594 9.486 1.00 14.84 185 VAL A N 1
ATOM 2965 C CA . VAL A 1 207 ? 3.280 28.557 9.244 1.00 15.33 185 VAL A CA 1
ATOM 2966 C C . VAL A 1 207 ? 3.828 29.977 9.040 1.00 15.57 185 VAL A C 1
ATOM 2967 O O . VAL A 1 207 ? 4.829 30.358 9.654 1.00 14.24 185 VAL A O 1
ATOM 2980 N N . ASP A 1 208 ? 3.202 30.745 8.164 1.00 15.38 186 ASP A N 1
ATOM 2981 C CA . ASP A 1 208 ? 3.652 32.119 7.944 1.00 16.01 186 ASP A CA 1
ATOM 2982 C C . ASP A 1 208 ? 3.617 32.952 9.233 1.00 15.11 186 ASP A C 1
ATOM 2983 O O . ASP A 1 208 ? 4.553 33.724 9.517 1.00 16.87 186 ASP A O 1
ATOM 2992 N N . ALA A 1 209 ? 2.534 32.840 10.000 1.00 15.53 187 ALA A N 1
ATOM 2993 C CA . ALA A 1 209 ? 2.423 33.597 11.241 1.00 17.10 187 ALA A CA 1
ATOM 2994 C C . ALA A 1 209 ? 3.492 33.196 12.249 1.00 14.91 187 ALA A C 1
ATOM 2995 O O . ALA A 1 209 ? 4.000 34.038 12.986 1.00 16.32 187 ALA A O 1
ATOM 3002 N N . TYR A 1 210 ? 3.826 31.910 12.289 1.00 13.27 188 TYR A N 1
ATOM 3003 C CA . TYR A 1 210 ? 4.886 31.405 13.153 1.00 13.66 188 TYR A CA 1
ATOM 3004 C C . TYR A 1 210 ? 6.255 31.984 12.779 1.00 14.64 188 TYR A C 1
ATOM 3005 O O . TYR A 1 210 ? 7.015 32.444 13.632 1.00 14.09 188 TYR A O 1
ATOM 3023 N N . MET A 1 211 ? 6.573 31.989 11.493 1.00 13.64 189 MET A N 1
ATOM 3024 C CA . MET A 1 211 ? 7.852 32.521 11.054 1.00 13.74 189 MET A CA 1
ATOM 3025 C C . MET A 1 211 ? 7.915 34.040 11.297 1.00 14.59 189 MET A C 1
ATOM 3026 O O . MET A 1 211 ? 8.980 34.591 11.559 1.00 14.94 189 MET A O 1
ATOM 3040 N N . THR A 1 212 ? 6.778 34.709 11.249 1.00 14.51 190 THR A N 1
ATOM 3041 C CA . THR A 1 212 ? 6.720 36.134 11.558 1.00 15.45 190 THR A CA 1
ATOM 3042 C C . THR A 1 212 ? 6.943 36.363 13.069 1.00 16.00 190 THR A C 1
ATOM 3043 O O . THR A 1 212 ? 7.702 37.237 13.466 1.00 16.51 190 THR A O 1
ATOM 3054 N N . ARG A 1 213 ? 6.329 35.531 13.896 1.00 16.62 191 ARG A N 1
ATOM 3055 C CA . ARG A 1 213 ? 6.463 35.571 15.349 1.00 16.52 191 ARG A CA 1
ATOM 3056 C C . ARG A 1 213 ? 7.938 35.402 15.756 1.00 14.23 191 ARG A C 1
ATOM 3057 O O . ARG A 1 213 ? 8.447 36.116 16.621 1.00 17.89 191 ARG A O 1
ATOM 3078 N N . LEU A 1 214 ? 8.633 34.499 15.082 1.00 12.87 192 LEU A N 1
ATOM 3079 C CA . LEU A 1 214 ? 10.027 34.192 15.408 1.00 11.29 192 LEU A CA 1
ATOM 3080 C C . LEU A 1 214 ? 10.983 35.334 15.059 1.00 13.10 192 LEU A C 1
ATOM 3081 O O . LEU A 1 214 ? 12.121 35.353 15.557 1.00 13.56 192 LEU A O 1
ATOM 3097 N N . ALA A 1 215 ? 10.554 36.254 14.202 1.00 13.48 193 ALA A N 1
ATOM 3098 C CA . ALA A 1 215 ? 11.394 37.366 13.776 1.00 13.67 193 ALA A CA 1
ATOM 3099 C C . ALA A 1 215 ? 11.948 38.175 14.921 1.00 14.46 193 ALA A C 1
ATOM 3100 O O . ALA A 1 215 ? 12.928 38.865 14.741 1.00 13.86 193 ALA A O 1
ATOM 3107 N N . SER A 1 216 ? 11.317 38.152 16.086 1.00 14.70 194 SER A N 1
ATOM 3108 C CA . SER A 1 216 ? 11.855 38.914 17.201 1.00 14.11 194 SER A CA 1
ATOM 3109 C C . SER A 1 216 ? 13.135 38.305 17.783 1.00 14.88 194 SER A C 1
ATOM 3110 O O . SER A 1 216 ? 13.858 38.984 18.526 1.00 16.39 194 SER A O 1
ATOM 3118 N N . ARG A 1 217 ? 13.442 37.058 17.468 1.00 11.79 195 ARG A N 1
ATOM 3119 C CA . ARG A 1 217 ? 14.620 36.401 18.034 1.00 11.45 195 ARG A CA 1
ATOM 3120 C C . ARG A 1 217 ? 15.849 36.667 17.171 1.00 11.08 195 ARG A C 1
ATOM 3121 O O . ARG A 1 217 ? 15.897 36.275 16.006 1.00 13.07 195 ARG A O 1
ATOM 3142 N N A ASP A 1 218 ? 16.862 37.317 17.740 0.63 11.64 196 ASP A N 1
ATOM 3143 N N B ASP A 1 218 ? 16.847 37.307 17.769 0.37 12.18 196 ASP A N 1
ATOM 3144 C CA A ASP A 1 218 ? 18.048 37.669 16.969 0.63 13.24 196 ASP A CA 1
ATOM 3145 C CA B ASP A 1 218 ? 18.067 37.668 17.067 0.37 14.11 196 ASP A CA 1
ATOM 3146 C C A ASP A 1 218 ? 18.674 36.452 16.309 0.63 12.82 196 ASP A C 1
ATOM 3147 C C B ASP A 1 218 ? 18.685 36.477 16.347 0.37 12.84 196 ASP A C 1
ATOM 3148 O O A ASP A 1 218 ? 19.102 36.537 15.169 0.63 13.60 196 ASP A O 1
ATOM 3149 O O B ASP A 1 218 ? 19.097 36.599 15.198 0.37 12.90 196 ASP A O 1
ATOM 3166 N N . ALA A 1 219 ? 18.765 35.332 17.020 1.00 11.81 197 ALA A N 1
ATOM 3167 C CA . ALA A 1 219 ? 19.449 34.175 16.454 1.00 10.91 197 ALA A CA 1
ATOM 3168 C C . ALA A 1 219 ? 18.666 33.512 15.326 1.00 10.49 197 ALA A C 1
ATOM 3169 O O . ALA A 1 219 ? 19.260 32.925 14.406 1.00 12.23 197 ALA A O 1
ATOM 3177 N N . TYR A 1 220 ? 17.343 33.634 15.356 1.00 9.98 198 TYR A N 1
ATOM 3178 C CA . TYR A 1 220 ? 16.533 33.201 14.218 1.00 10.85 198 TYR A CA 1
ATOM 3179 C C . TYR A 1 220 ? 16.859 34.019 12.970 1.00 10.63 198 TYR A C 1
ATOM 3180 O O . TYR A 1 220 ? 17.012 33.466 11.872 1.00 11.03 198 TYR A O 1
ATOM 3198 N N . ARG A 1 221 ? 16.974 35.330 13.121 1.00 11.47 199 ARG A N 1
ATOM 3199 C CA . ARG A 1 221 ? 17.270 36.150 11.968 1.00 10.86 199 ARG A CA 1
ATOM 3200 C C . ARG A 1 221 ? 18.684 35.883 11.467 1.00 12.18 199 ARG A C 1
ATOM 3201 O O . ARG A 1 221 ? 18.954 35.946 10.267 1.00 13.75 199 ARG A O 1
ATOM 3222 N N . GLU A 1 222 ? 19.604 35.597 12.387 1.00 11.77 200 GLU A N 1
ATOM 3223 C CA . GLU A 1 222 ? 20.987 35.387 11.999 1.00 11.61 200 GLU A CA 1
ATOM 3224 C C . GLU A 1 222 ? 21.207 34.048 11.290 1.00 11.99 200 GLU A C 1
ATOM 3225 O O . GLU A 1 222 ? 21.904 33.968 10.274 1.00 13.94 200 GLU A O 1
ATOM 3237 N N . TYR A 1 223 ? 20.613 32.994 11.827 1.00 10.39 201 TYR A N 1
ATOM 3238 C CA . TYR A 1 223 ? 20.942 31.645 11.394 1.00 10.80 201 TYR A CA 1
ATOM 3239 C C . TYR A 1 223 ? 19.847 30.914 10.682 1.00 12.04 201 TYR A C 1
ATOM 3240 O O . TYR A 1 223 ? 20.121 29.904 10.048 1.00 12.99 201 TYR A O 1
ATOM 3258 N N . CYS A 1 224 ? 18.603 31.387 10.774 1.00 11.10 202 CYS A N 1
ATOM 3259 C CA . CYS A 1 224 ? 17.484 30.700 10.147 1.00 10.97 202 CYS A CA 1
ATOM 3260 C C . CYS A 1 224 ? 16.980 31.487 8.952 1.00 12.13 202 CYS A C 1
ATOM 3261 O O . CYS A 1 224 ? 17.291 31.125 7.807 1.00 14.65 202 CYS A O 1
ATOM 3269 N N . ARG A 1 225 ? 16.220 32.559 9.177 1.00 11.70 203 ARG A N 1
ATOM 3270 C CA . ARG A 1 225 ? 15.654 33.310 8.061 1.00 14.28 203 ARG A CA 1
ATOM 3271 C C . ARG A 1 225 ? 16.660 34.341 7.572 1.00 13.97 203 ARG A C 1
ATOM 3272 O O . ARG A 1 225 ? 16.525 35.530 7.819 1.00 15.08 203 ARG A O 1
ATOM 3293 N N . ASN A 1 226 ? 17.689 33.870 6.872 1.00 14.25 204 ASN A N 1
ATOM 3294 C CA . ASN A 1 226 ? 18.815 34.712 6.498 1.00 13.76 204 ASN A CA 1
ATOM 3295 C C . ASN A 1 226 ? 19.107 34.666 5.008 1.00 14.17 204 ASN A C 1
ATOM 3296 O O . ASN A 1 226 ? 20.152 35.140 4.546 1.00 18.55 204 ASN A O 1
ATOM 3307 N N . GLY A 1 227 ? 18.184 34.081 4.255 1.00 15.83 205 GLY A N 1
ATOM 3308 C CA . GLY A 1 227 ? 18.306 34.020 2.811 1.00 16.45 205 GLY A CA 1
ATOM 3309 C C . GLY A 1 227 ? 18.904 32.720 2.294 1.00 20.92 205 GLY A C 1
ATOM 3310 O O . GLY A 1 227 ? 18.833 32.451 1.092 1.00 24.52 205 GLY A O 1
ATOM 3314 N N . THR A 1 228 ? 19.503 31.921 3.173 1.00 17.68 206 THR A N 1
ATOM 3315 C CA . THR A 1 228 ? 20.103 30.645 2.775 1.00 17.98 206 THR A CA 1
ATOM 3316 C C . THR A 1 228 ? 19.077 29.523 2.907 1.00 16.31 206 THR A C 1
ATOM 3317 O O . THR A 1 228 ? 18.501 29.324 3.968 1.00 16.01 206 THR A O 1
ATOM 3328 N N . PRO A 1 229 ? 18.851 28.759 1.830 1.00 17.32 207 PRO A N 1
ATOM 3329 C CA . PRO A 1 229 ? 17.887 27.650 1.898 1.00 16.26 207 PRO A CA 1
ATOM 3330 C C . PRO A 1 229 ? 18.317 26.567 2.856 1.00 16.60 207 PRO A C 1
ATOM 3331 O O . PRO A 1 229 ? 19.520 26.397 3.106 1.00 18.11 207 PRO A O 1
ATOM 3343 N N . MET B 1 23 ? -3.491 2.653 32.874 1.00 41.88 1 MET B N 1
ATOM 3344 C CA . MET B 1 23 ? -2.758 1.565 32.161 1.00 34.13 1 MET B CA 1
ATOM 3345 C C . MET B 1 23 ? -2.282 2.036 30.783 1.00 28.44 1 MET B C 1
ATOM 3346 O O . MET B 1 23 ? -3.066 2.486 29.955 1.00 33.04 1 MET B O 1
ATOM 3359 N N . LEU B 1 24 ? -0.984 1.927 30.566 1.00 25.15 2 LEU B N 1
ATOM 3360 C CA . LEU B 1 24 ? -0.343 2.398 29.346 1.00 21.03 2 LEU B CA 1
ATOM 3361 C C . LEU B 1 24 ? -0.901 1.660 28.128 1.00 21.94 2 LEU B C 1
ATOM 3362 O O . LEU B 1 24 ? -1.036 0.437 28.142 1.00 21.22 2 LEU B O 1
ATOM 3378 N N . GLN B 1 25 ? -1.275 2.410 27.096 1.00 16.64 3 GLN B N 1
ATOM 3379 C CA . GLN B 1 25 ? -1.764 1.803 25.863 1.00 16.13 3 GLN B CA 1
ATOM 3380 C C . GLN B 1 25 ? -0.766 1.998 24.740 1.00 14.97 3 GLN B C 1
ATOM 3381 O O . GLN B 1 25 ? -0.341 3.128 24.473 1.00 15.84 3 GLN B O 1
ATOM 3395 N N . ILE B 1 26 ? -0.387 0.904 24.089 1.00 14.09 4 ILE B N 1
ATOM 3396 C CA . ILE B 1 26 ? 0.511 0.948 22.941 1.00 14.35 4 ILE B CA 1
ATOM 3397 C C . ILE B 1 26 ? -0.310 0.664 21.686 1.00 15.33 4 ILE B C 1
ATOM 3398 O O . ILE B 1 26 ? -0.893 -0.404 21.556 1.00 17.62 4 ILE B O 1
ATOM 3414 N N . LEU B 1 27 ? -0.391 1.631 20.779 1.00 14.06 5 LEU B N 1
ATOM 3415 C CA . LEU B 1 27 ? -1.132 1.465 19.538 1.00 14.45 5 LEU B CA 1
ATOM 3416 C C . LEU B 1 27 ? -0.145 1.136 18.426 1.00 15.41 5 LEU B C 1
ATOM 3417 O O . LEU B 1 27 ? 0.643 1.987 18.014 1.00 13.96 5 LEU B O 1
ATOM 3433 N N . GLY B 1 28 ? -0.198 -0.096 17.934 1.00 14.33 6 GLY B N 1
ATOM 3434 C CA . GLY B 1 28 ? 0.624 -0.511 16.813 1.00 13.95 6 GLY B CA 1
ATOM 3435 C C . GLY B 1 28 ? 0.808 -2.012 16.698 1.00 13.42 6 GLY B C 1
ATOM 3436 O O . GLY B 1 28 ? 1.022 -2.702 17.686 1.00 14.15 6 GLY B O 1
ATOM 3440 N N . LYS B 1 29 ? 0.753 -2.494 15.465 1.00 14.65 7 LYS B N 1
ATOM 3441 C CA . LYS B 1 29 ? 1.010 -3.898 15.151 1.00 15.99 7 LYS B CA 1
ATOM 3442 C C . LYS B 1 29 ? 2.404 -4.303 15.621 1.00 14.48 7 LYS B C 1
ATOM 3443 O O . LYS B 1 29 ? 3.360 -3.543 15.493 1.00 15.05 7 LYS B O 1
ATOM 3462 N N . PRO B 1 30 ? 2.529 -5.507 16.185 1.00 16.11 8 PRO B N 1
ATOM 3463 C CA . PRO B 1 30 ? 3.779 -5.877 16.852 1.00 16.45 8 PRO B CA 1
ATOM 3464 C C . PRO B 1 30 ? 4.911 -6.237 15.916 1.00 15.20 8 PRO B C 1
ATOM 3465 O O . PRO B 1 30 ? 6.007 -6.438 16.424 1.00 17.92 8 PRO B O 1
ATOM 3476 N N . THR B 1 31 ? 4.658 -6.313 14.616 1.00 14.88 9 THR B N 1
ATOM 3477 C CA . THR B 1 31 ? 5.685 -6.613 13.631 1.00 17.21 9 THR B CA 1
ATOM 3478 C C . THR B 1 31 ? 6.516 -5.384 13.238 1.00 18.48 9 THR B C 1
ATOM 3479 O O . THR B 1 31 ? 7.631 -5.519 12.740 1.00 17.47 9 THR B O 1
ATOM 3490 N N . SER B 1 32 ? 5.966 -4.194 13.457 1.00 13.11 10 SER B N 1
ATOM 3491 C CA . SER B 1 32 ? 6.617 -2.939 13.069 1.00 11.48 10 SER B CA 1
ATOM 3492 C C . SER B 1 32 ? 7.901 -2.741 13.863 1.00 11.31 10 SER B C 1
ATOM 3493 O O . SER B 1 32 ? 7.897 -2.839 15.088 1.00 11.08 10 SER B O 1
ATOM 3501 N N . ILE B 1 33 ? 8.998 -2.441 13.178 1.00 10.55 11 ILE B N 1
ATOM 3502 C CA . ILE B 1 33 ? 10.266 -2.183 13.864 1.00 9.88 11 ILE B CA 1
ATOM 3503 C C . ILE B 1 33 ? 10.138 -1.038 14.878 1.00 9.82 11 ILE B C 1
ATOM 3504 O O . ILE B 1 33 ? 10.691 -1.093 15.984 1.00 10.04 11 ILE B O 1
ATOM 3520 N N . ASN B 1 34 ? 9.391 -0.001 14.519 1.00 8.96 12 ASN B N 1
ATOM 3521 C CA . ASN B 1 34 ? 9.250 1.125 15.406 1.00 8.43 12 ASN B CA 1
ATOM 3522 C C . ASN B 1 34 ? 8.346 0.844 16.595 1.00 9.77 12 ASN B C 1
ATOM 3523 O O . ASN B 1 34 ? 8.604 1.343 17.697 1.00 10.73 12 ASN B O 1
ATOM 3534 N N . VAL B 1 35 ? 7.296 0.055 16.387 1.00 9.59 13 VAL B N 1
ATOM 3535 C CA . VAL B 1 35 ? 6.485 -0.436 17.512 1.00 9.21 13 VAL B CA 1
ATOM 3536 C C . VAL B 1 35 ? 7.338 -1.301 18.445 1.00 10.58 13 VAL B C 1
ATOM 3537 O O . VAL B 1 35 ? 7.253 -1.187 19.678 1.00 10.70 13 VAL B O 1
ATOM 3550 N N . ARG B 1 36 ? 8.175 -2.165 17.871 1.00 9.86 14 ARG B N 1
ATOM 3551 C CA . ARG B 1 36 ? 9.031 -3.026 18.666 1.00 9.46 14 ARG B CA 1
ATOM 3552 C C . ARG B 1 36 ? 10.016 -2.236 19.516 1.00 8.72 14 ARG B C 1
ATOM 3553 O O . ARG B 1 36 ? 10.361 -2.686 20.617 1.00 10.09 14 ARG B O 1
ATOM 3574 N N . LYS B 1 37 ? 10.478 -1.072 19.066 1.00 9.12 15 LYS B N 1
ATOM 3575 C CA . LYS B 1 37 ? 11.301 -0.246 19.948 1.00 8.73 15 LYS B CA 1
ATOM 3576 C C . LYS B 1 37 ? 10.554 0.026 21.243 1.00 9.56 15 LYS B C 1
ATOM 3577 O O . LYS B 1 37 ? 11.140 -0.003 22.323 1.00 9.00 15 LYS B O 1
ATOM 3596 N N . VAL B 1 38 ? 9.279 0.333 21.134 1.00 8.97 16 VAL B N 1
ATOM 3597 C CA . VAL B 1 38 ? 8.476 0.696 22.283 1.00 9.34 16 VAL B CA 1
ATOM 3598 C C . VAL B 1 38 ? 8.165 -0.516 23.139 1.00 10.10 16 VAL B C 1
ATOM 3599 O O . VAL B 1 38 ? 8.246 -0.444 24.365 1.00 10.86 16 VAL B O 1
ATOM 3612 N N . LEU B 1 39 ? 7.801 -1.629 22.508 1.00 9.04 17 LEU B N 1
ATOM 3613 C CA . LEU B 1 39 ? 7.528 -2.851 23.258 1.00 10.47 17 LEU B CA 1
ATOM 3614 C C . LEU B 1 39 ? 8.767 -3.315 24.037 1.00 10.49 17 LEU B C 1
ATOM 3615 O O . LEU B 1 39 ? 8.680 -3.683 25.210 1.00 10.64 17 LEU B O 1
ATOM 3631 N N . TRP B 1 40 ? 9.916 -3.306 23.379 1.00 9.13 18 TRP B N 1
ATOM 3632 C CA . TRP B 1 40 ? 11.156 -3.701 24.027 1.00 8.68 18 TRP B CA 1
ATOM 3633 C C . TRP B 1 40 ? 11.438 -2.764 25.210 1.00 8.53 18 TRP B C 1
ATOM 3634 O O . TRP B 1 40 ? 11.725 -3.221 26.341 1.00 10.69 18 TRP B O 1
ATOM 3655 N N . THR B 1 41 ? 11.313 -1.465 25.009 1.00 8.76 19 THR B N 1
ATOM 3656 C CA . THR B 1 41 ? 11.565 -0.516 26.110 1.00 8.61 19 THR B CA 1
ATOM 3657 C C . THR B 1 41 ? 10.619 -0.755 27.294 1.00 10.28 19 THR B C 1
ATOM 3658 O O . THR B 1 41 ? 11.049 -0.769 28.446 1.00 10.29 19 THR B O 1
ATOM 3669 N N . CYS B 1 42 ? 9.341 -0.984 27.006 1.00 10.50 20 CYS B N 1
ATOM 3670 C CA . CYS B 1 42 ? 8.383 -1.284 28.069 1.00 10.48 20 CYS B CA 1
ATOM 3671 C C . CYS B 1 42 ? 8.789 -2.514 28.882 1.00 11.76 20 CYS B C 1
ATOM 3672 O O . CYS B 1 42 ? 8.727 -2.518 30.116 1.00 12.18 20 CYS B O 1
ATOM 3680 N N . ALA B 1 43 ? 9.181 -3.575 28.175 1.00 10.78 21 ALA B N 1
ATOM 3681 C CA . ALA B 1 43 ? 9.584 -4.811 28.821 1.00 11.30 21 ALA B CA 1
ATOM 3682 C C . ALA B 1 43 ? 10.849 -4.601 29.670 1.00 11.46 21 ALA B C 1
ATOM 3683 O O . ALA B 1 43 ? 10.926 -5.090 30.786 1.00 13.03 21 ALA B O 1
ATOM 3690 N N . GLU B 1 44 ? 11.797 -3.830 29.166 1.00 11.10 22 GLU B N 1
ATOM 3691 C CA . GLU B 1 44 ? 13.020 -3.564 29.931 1.00 10.98 22 GLU B CA 1
ATOM 3692 C C . GLU B 1 44 ? 12.701 -2.825 31.224 1.00 11.79 22 GLU B C 1
ATOM 3693 O O . GLU B 1 44 ? 13.264 -3.135 32.270 1.00 13.13 22 GLU B O 1
ATOM 3705 N N . LEU B 1 45 ? 11.775 -1.867 31.140 1.00 11.71 23 LEU B N 1
ATOM 3706 C CA . LEU B 1 45 ? 11.373 -1.046 32.281 1.00 12.60 23 LEU B CA 1
ATOM 3707 C C . LEU B 1 45 ? 10.319 -1.684 33.171 1.00 13.84 23 LEU B C 1
ATOM 3708 O O . LEU B 1 45 ? 9.940 -1.119 34.187 1.00 15.06 23 LEU B O 1
ATOM 3724 N N . GLY B 1 46 ? 9.855 -2.869 32.778 1.00 14.86 24 GLY B N 1
ATOM 3725 C CA . GLY B 1 46 ? 8.895 -3.612 33.581 1.00 15.82 24 GLY B CA 1
ATOM 3726 C C . GLY B 1 46 ? 7.512 -2.984 33.606 1.00 15.77 24 GLY B C 1
ATOM 3727 O O . GLY B 1 46 ? 6.764 -3.138 34.579 1.00 19.42 24 GLY B O 1
ATOM 3731 N N . LEU B 1 47 ? 7.174 -2.275 32.538 1.00 16.02 25 LEU B N 1
ATOM 3732 C CA . LEU B 1 47 ? 5.896 -1.572 32.477 1.00 17.75 25 LEU B CA 1
ATOM 3733 C C . LEU B 1 47 ? 4.781 -2.472 31.987 1.00 23.08 25 LEU B C 1
ATOM 3734 O O . LEU B 1 47 ? 4.939 -3.164 30.981 1.00 31.99 25 LEU B O 1
ATOM 3750 N N . ALA B 1 48 ? 3.640 -2.393 32.658 1.00 22.41 26 ALA B N 1
ATOM 3751 C CA . ALA B 1 48 ? 2.432 -3.045 32.180 1.00 23.90 26 ALA B CA 1
ATOM 3752 C C . ALA B 1 48 ? 1.836 -2.219 31.054 1.00 23.24 26 ALA B C 1
ATOM 3753 O O . ALA B 1 48 ? 1.856 -0.982 31.089 1.00 23.06 26 ALA B O 1
ATOM 3760 N N . PHE B 1 49 ? 1.308 -2.901 30.045 1.00 22.16 27 PHE B N 1
ATOM 3761 C CA . PHE B 1 49 ? 0.678 -2.207 28.933 1.00 19.89 27 PHE B CA 1
ATOM 3762 C C . PHE B 1 49 ? -0.357 -3.083 28.263 1.00 21.81 27 PHE B C 1
ATOM 3763 O O . PHE B 1 49 ? -0.352 -4.302 28.414 1.00 22.24 27 PHE B O 1
ATOM 3780 N N . GLU B 1 50 ? -1.246 -2.437 27.522 1.00 20.52 28 GLU B N 1
ATOM 3781 C CA . GLU B 1 50 ? -2.162 -3.132 26.637 1.00 21.84 28 GLU B CA 1
ATOM 3782 C C . GLU B 1 50 ? -1.814 -2.683 25.233 1.00 18.53 28 GLU B C 1
ATOM 3783 O O . GLU B 1 50 ? -1.495 -1.512 25.019 1.00 20.85 28 GLU B O 1
ATOM 3795 N N . ARG B 1 51 ? -1.849 -3.617 24.286 1.00 19.76 29 ARG B N 1
ATOM 3796 C CA . ARG B 1 51 ? -1.464 -3.342 22.910 1.00 19.17 29 ARG B CA 1
ATOM 3797 C C . ARG B 1 51 ? -2.683 -3.529 22.006 1.00 19.77 29 ARG B C 1
ATOM 3798 O O . ARG B 1 51 ? -3.443 -4.490 22.156 1.00 22.36 29 ARG B O 1
ATOM 3819 N N . GLU B 1 52 ? -2.881 -2.583 21.094 1.00 19.32 30 GLU B N 1
ATOM 3820 C CA . GLU B 1 52 ? -3.898 -2.695 20.049 1.00 19.44 30 GLU B CA 1
ATOM 3821 C C . GLU B 1 52 ? -3.188 -2.666 18.707 1.00 17.87 30 GLU B C 1
ATOM 3822 O O . GLU B 1 52 ? -2.374 -1.773 18.470 1.00 16.69 30 GLU B O 1
ATOM 3834 N N . ASP B 1 53 ? -3.510 -3.607 17.828 1.00 19.58 31 ASP B N 1
ATOM 3835 C CA . ASP B 1 53 ? -2.690 -3.855 16.639 1.00 19.46 31 ASP B CA 1
ATOM 3836 C C . ASP B 1 53 ? -3.011 -2.968 15.432 1.00 18.26 31 ASP B C 1
ATOM 3837 O O . ASP B 1 53 ? -3.221 -3.448 14.320 1.00 20.62 31 ASP B O 1
ATOM 3846 N N . TRP B 1 54 ? -3.029 -1.664 15.674 1.00 17.19 32 TRP B N 1
ATOM 3847 C CA . TRP B 1 54 ? -3.240 -0.678 14.614 1.00 16.95 32 TRP B CA 1
ATOM 3848 C C . TRP B 1 54 ? -2.208 -0.786 13.475 1.00 17.45 32 TRP B C 1
ATOM 3849 O O . TRP B 1 54 ? -1.020 -1.025 13.705 1.00 16.45 32 TRP B O 1
ATOM 3870 N N . GLY B 1 55 ? -2.681 -0.611 12.244 1.00 17.45 33 GLY B N 1
ATOM 3871 C CA . GLY B 1 55 ? -1.835 -0.634 11.059 1.00 19.12 33 GLY B CA 1
ATOM 3872 C C . GLY B 1 55 ? -1.804 -1.975 10.348 1.00 19.63 33 GLY B C 1
ATOM 3873 O O . GLY B 1 55 ? -1.119 -2.163 9.341 1.00 25.00 33 GLY B O 1
ATOM 3877 N N . ALA B 1 56 ? -2.509 -2.938 10.907 1.00 19.85 34 ALA B N 1
ATOM 3878 C CA . ALA B 1 56 ? -2.577 -4.265 10.308 1.00 21.46 34 ALA B CA 1
ATOM 3879 C C . ALA B 1 56 ? -4.023 -4.691 10.193 1.00 22.63 34 ALA B C 1
ATOM 3880 O O . ALA B 1 56 ? -4.903 -4.077 10.780 1.00 22.12 34 ALA B O 1
ATOM 3887 N N . GLY B 1 57 ? -4.257 -5.737 9.410 1.00 24.56 35 GLY B N 1
ATOM 3888 C CA . GLY B 1 57 ? -5.540 -6.404 9.386 1.00 26.30 35 GLY B CA 1
ATOM 3889 C C . GLY B 1 57 ? -6.690 -5.466 9.099 1.00 25.92 35 GLY B C 1
ATOM 3890 O O . GLY B 1 57 ? -6.712 -4.785 8.069 1.00 26.08 35 GLY B O 1
ATOM 3894 N N . PHE B 1 58 ? -7.674 -5.463 9.991 1.00 26.42 36 PHE B N 1
ATOM 3895 C CA . PHE B 1 58 ? -8.816 -4.587 9.821 1.00 26.49 36 PHE B CA 1
ATOM 3896 C C . PHE B 1 58 ? -8.783 -3.454 10.834 1.00 24.87 36 PHE B C 1
ATOM 3897 O O . PHE B 1 58 ? -9.822 -2.982 11.275 1.00 25.57 36 PHE B O 1
ATOM 3914 N N . ARG B 1 59 ? -7.569 -2.999 11.167 1.00 23.04 37 ARG B N 1
ATOM 3915 C CA . ARG B 1 59 ? -7.389 -1.806 11.980 1.00 21.62 37 ARG B CA 1
ATOM 3916 C C . ARG B 1 59 ? -6.523 -0.785 11.238 1.00 20.31 37 ARG B C 1
ATOM 3917 O O . ARG B 1 59 ? -5.440 -0.417 11.688 1.00 19.12 37 ARG B O 1
ATOM 3938 N N . PRO B 1 60 ? -6.988 -0.323 10.079 1.00 20.81 38 PRO B N 1
ATOM 3939 C CA . PRO B 1 60 ? -6.239 0.707 9.362 1.00 20.09 38 PRO B CA 1
ATOM 3940 C C . PRO B 1 60 ? -6.159 2.005 10.160 1.00 19.37 38 PRO B C 1
ATOM 3941 O O . PRO B 1 60 ? -7.078 2.325 10.929 1.00 19.79 38 PRO B O 1
ATOM 3952 N N . THR B 1 61 ? -5.071 2.745 9.966 1.00 18.74 39 THR B N 1
ATOM 3953 C CA . THR B 1 61 ? -4.851 3.978 10.716 1.00 18.42 39 THR B CA 1
ATOM 3954 C C . THR B 1 61 ? -5.427 5.240 10.085 1.00 19.39 39 THR B C 1
ATOM 3955 O O . THR B 1 61 ? -5.559 6.249 10.769 1.00 20.78 39 THR B O 1
ATOM 3966 N N . ASN B 1 62 ? -5.790 5.206 8.802 1.00 23.46 40 ASN B N 1
ATOM 3967 C CA . ASN B 1 62 ? -6.320 6.406 8.165 1.00 28.80 40 ASN B CA 1
ATOM 3968 C C . ASN B 1 62 ? -7.820 6.532 8.432 1.00 33.32 40 ASN B C 1
ATOM 3969 O O . ASN B 1 62 ? -8.640 6.485 7.518 1.00 34.31 40 ASN B O 1
ATOM 3980 N N . VAL B 1 63 ? -8.161 6.668 9.708 1.00 25.70 41 VAL B N 1
ATOM 3981 C CA . VAL B 1 63 ? -9.536 6.815 10.151 1.00 25.30 41 VAL B CA 1
ATOM 3982 C C . VAL B 1 63 ? -9.555 7.923 11.192 1.00 26.59 41 VAL B C 1
ATOM 3983 O O . VAL B 1 63 ? -8.545 8.172 11.853 1.00 23.22 41 VAL B O 1
ATOM 3996 N N . PRO B 1 64 ? -10.695 8.613 11.335 1.00 24.83 42 PRO B N 1
ATOM 3997 C CA . PRO B 1 64 ? -10.736 9.804 12.196 1.00 23.70 42 PRO B CA 1
ATOM 3998 C C . PRO B 1 64 ? -10.258 9.572 13.633 1.00 24.84 42 PRO B C 1
ATOM 3999 O O . PRO B 1 64 ? -9.571 10.435 14.181 1.00 24.78 42 PRO B O 1
ATOM 4010 N N . GLU B 1 65 ? -10.605 8.429 14.215 1.00 28.06 43 GLU B N 1
ATOM 4011 C CA . GLU B 1 65 ? -10.276 8.116 15.602 1.00 27.48 43 GLU B CA 1
ATOM 4012 C C . GLU B 1 65 ? -8.764 8.091 15.799 1.00 22.07 43 GLU B C 1
ATOM 4013 O O . GLU B 1 65 ? -8.251 8.547 16.817 1.00 23.57 43 GLU B O 1
ATOM 4025 N N . PHE B 1 66 ? -8.053 7.579 14.804 1.00 22.27 44 PHE B N 1
ATOM 4026 C CA . PHE B 1 66 ? -6.613 7.458 14.890 1.00 18.60 44 PHE B CA 1
ATOM 4027 C C . PHE B 1 66 ? -5.905 8.747 14.484 1.00 17.17 44 PHE B C 1
ATOM 4028 O O . PHE B 1 66 ? -4.944 9.162 15.128 1.00 16.25 44 PHE B O 1
ATOM 4045 N N . LEU B 1 67 ? -6.395 9.388 13.433 1.00 19.23 45 LEU B N 1
ATOM 4046 C CA . LEU B 1 67 ? -5.799 10.639 12.968 1.00 19.55 45 LEU B CA 1
ATOM 4047 C C . LEU B 1 67 ? -5.851 11.710 14.048 1.00 19.44 45 LEU B C 1
ATOM 4048 O O . LEU B 1 67 ? -4.980 12.570 14.101 1.00 19.86 45 LEU B O 1
ATOM 4064 N N . ALA B 1 68 ? -6.880 11.666 14.891 1.00 20.67 46 ALA B N 1
ATOM 4065 C CA . ALA B 1 68 ? -6.987 12.591 16.016 1.00 20.71 46 ALA B CA 1
ATOM 4066 C C . ALA B 1 68 ? -5.845 12.397 17.006 1.00 22.30 46 ALA B C 1
ATOM 4067 O O . ALA B 1 68 ? -5.463 13.329 17.715 1.00 22.68 46 ALA B O 1
ATOM 4074 N N . LEU B 1 69 ? -5.306 11.185 17.066 1.00 18.27 47 LEU B N 1
ATOM 4075 C CA . LEU B 1 69 ? -4.173 10.892 17.948 1.00 18.50 47 LEU B CA 1
ATOM 4076 C C . LEU B 1 69 ? -2.830 11.150 17.284 1.00 16.41 47 LEU B C 1
ATOM 4077 O O . LEU B 1 69 ? -1.877 11.557 17.947 1.00 19.00 47 LEU B O 1
ATOM 4093 N N . ASN B 1 70 ? -2.750 10.888 15.988 1.00 16.61 48 ASN B N 1
ATOM 4094 C CA . ASN B 1 70 ? -1.504 11.077 15.249 1.00 16.77 48 ASN B CA 1
ATOM 4095 C C . ASN B 1 70 ? -1.827 11.472 13.814 1.00 16.57 48 ASN B C 1
ATOM 4096 O O . ASN B 1 70 ? -2.287 10.647 13.038 1.00 15.81 48 ASN B O 1
ATOM 4107 N N . PRO B 1 71 ? -1.591 12.737 13.447 1.00 17.41 49 PRO B N 1
ATOM 4108 C CA . PRO B 1 71 ? -1.927 13.195 12.092 1.00 20.51 49 PRO B CA 1
ATOM 4109 C C . PRO B 1 71 ? -1.135 12.493 10.977 1.00 17.70 49 PRO B C 1
ATOM 4110 O O . PRO B 1 71 ? -1.560 12.525 9.820 1.00 20.11 49 PRO B O 1
ATOM 4121 N N . ASN B 1 72 ? -0.005 11.885 11.317 1.00 15.24 50 ASN B N 1
ATOM 4122 C CA . ASN B 1 72 ? 0.787 11.059 10.385 1.00 17.30 50 ASN B CA 1
ATOM 4123 C C . ASN B 1 72 ? 0.149 9.735 10.045 1.00 16.82 50 ASN B C 1
ATOM 4124 O O . ASN B 1 72 ? 0.575 9.070 9.103 1.00 17.49 50 ASN B O 1
ATOM 4135 N N . ALA B 1 73 ? -0.818 9.304 10.856 1.00 14.58 51 ALA B N 1
ATOM 4136 C CA . ALA B 1 73 ? -1.471 8.005 10.649 1.00 14.99 51 ALA B CA 1
ATOM 4137 C C . ALA B 1 73 ? -0.464 6.857 10.674 1.00 16.23 51 ALA B C 1
ATOM 4138 O O . ALA B 1 73 ? -0.595 5.896 9.920 1.00 17.10 51 ALA B O 1
ATOM 4145 N N . MET B 1 74 ? 0.551 6.976 11.520 1.00 14.67 52 MET B N 1
ATOM 4146 C CA . MET B 1 74 ? 1.510 5.890 11.669 1.00 14.71 52 MET B CA 1
ATOM 4147 C C . MET B 1 74 ? 1.567 5.393 13.088 1.00 12.70 52 MET B C 1
ATOM 4148 O O . MET B 1 74 ? 1.125 6.072 14.015 1.00 14.72 52 MET B O 1
ATOM 4162 N N . VAL B 1 75 ? 2.120 4.195 13.235 1.00 13.76 53 VAL B N 1
ATOM 4163 C CA . VAL B 1 75 ? 2.363 3.588 14.535 1.00 11.82 53 VAL B CA 1
ATOM 4164 C C . VAL B 1 75 ? 3.853 3.546 14.774 1.00 11.06 53 VAL B C 1
ATOM 4165 O O . VAL B 1 75 ? 4.634 3.496 13.831 1.00 13.30 53 VAL B O 1
ATOM 4178 N N . PRO B 1 76 ? 4.276 3.555 16.037 1.00 10.74 54 PRO B N 1
ATOM 4179 C CA . PRO B 1 76 ? 3.458 3.549 17.259 1.00 10.77 54 PRO B CA 1
ATOM 4180 C C . PRO B 1 76 ? 2.917 4.887 17.705 1.00 11.09 54 PRO B C 1
ATOM 4181 O O . PRO B 1 76 ? 3.480 5.946 17.423 1.00 11.11 54 PRO B O 1
ATOM 4192 N N . VAL B 1 77 ? 1.809 4.806 18.441 1.00 11.64 55 VAL B N 1
ATOM 4193 C CA . VAL B 1 77 ? 1.320 5.893 19.274 1.00 11.24 55 VAL B CA 1
ATOM 4194 C C . VAL B 1 77 ? 1.139 5.301 20.674 1.00 12.18 55 VAL B C 1
ATOM 4195 O O . VAL B 1 77 ? 0.750 4.138 20.819 1.00 13.43 55 VAL B O 1
ATOM 4208 N N . ILE B 1 78 ? 1.424 6.075 21.708 1.00 11.84 56 ILE B N 1
ATOM 4209 C CA . ILE B 1 78 ? 1.037 5.659 23.054 1.00 12.64 56 ILE B CA 1
ATOM 4210 C C . ILE B 1 78 ? 0.022 6.603 23.670 1.00 12.87 56 ILE B C 1
ATOM 4211 O O . ILE B 1 78 ? -0.035 7.797 23.338 1.00 14.47 56 ILE B O 1
ATOM 4227 N N . ARG B 1 79 ? -0.782 6.047 24.571 1.00 13.41 57 ARG B N 1
ATOM 4228 C CA . ARG B 1 79 ? -1.653 6.818 25.449 1.00 14.33 57 ARG B CA 1
ATOM 4229 C C . ARG B 1 79 ? -1.276 6.448 26.866 1.00 17.26 57 ARG B C 1
ATOM 4230 O O . ARG B 1 79 ? -1.356 5.285 27.262 1.00 17.76 57 ARG B O 1
ATOM 4251 N N . ASP B 1 80 ? -0.809 7.437 27.614 1.00 16.25 58 ASP B N 1
ATOM 4252 C CA . ASP B 1 80 ? -0.433 7.252 29.002 1.00 16.08 58 ASP B CA 1
ATOM 4253 C C . ASP B 1 80 ? -1.338 8.170 29.817 1.00 19.72 58 ASP B C 1
ATOM 4254 O O . ASP B 1 80 ? -1.076 9.360 29.951 1.00 18.76 58 ASP B O 1
ATOM 4263 N N . GLY B 1 81 ? -2.443 7.629 30.321 1.00 19.41 59 GLY B N 1
ATOM 4264 C CA . GLY B 1 81 ? -3.473 8.473 30.893 1.00 19.03 59 GLY B CA 1
ATOM 4265 C C . GLY B 1 81 ? -4.037 9.388 29.824 1.00 23.95 59 GLY B C 1
ATOM 4266 O O . GLY B 1 81 ? -4.485 8.917 28.785 1.00 27.28 59 GLY B O 1
ATOM 4270 N N . ASP B 1 82 ? -3.989 10.697 30.059 1.00 22.67 60 ASP B N 1
ATOM 4271 C CA . ASP B 1 82 ? -4.479 11.677 29.093 1.00 21.43 60 ASP B CA 1
ATOM 4272 C C . ASP B 1 82 ? -3.392 12.152 28.129 1.00 20.62 60 ASP B C 1
ATOM 4273 O O . ASP B 1 82 ? -3.661 12.971 27.244 1.00 25.05 60 ASP B O 1
ATOM 4282 N N . PHE B 1 83 ? -2.177 11.657 28.301 1.00 18.01 61 PHE B N 1
ATOM 4283 C CA . PHE B 1 83 ? -1.054 12.094 27.492 1.00 16.27 61 PHE B CA 1
ATOM 4284 C C . PHE B 1 83 ? -0.895 11.187 26.276 1.00 16.03 61 PHE B C 1
ATOM 4285 O O . PHE B 1 83 ? -0.734 9.972 26.413 1.00 20.03 61 PHE B O 1
ATOM 4302 N N . VAL B 1 84 ? -0.893 11.791 25.094 1.00 14.62 62 VAL B N 1
ATOM 4303 C CA . VAL B 1 84 ? -0.740 11.074 23.846 1.00 13.66 62 VAL B CA 1
ATOM 4304 C C . VAL B 1 84 ? 0.579 11.473 23.178 1.00 14.48 62 VAL B C 1
ATOM 4305 O O . VAL B 1 84 ? 0.892 12.656 23.052 1.00 14.47 62 VAL B O 1
ATOM 4318 N N . LEU B 1 85 ? 1.327 10.490 22.706 1.00 11.66 63 LEU B N 1
ATOM 4319 C CA . LEU B 1 85 ? 2.644 10.724 22.127 1.00 11.24 63 LEU B CA 1
ATOM 4320 C C . LEU B 1 85 ? 2.877 9.797 20.949 1.00 12.07 63 LEU B C 1
ATOM 4321 O O . LEU B 1 85 ? 2.524 8.620 20.994 1.00 13.71 63 LEU B O 1
ATOM 4337 N N . TRP B 1 86 ? 3.424 10.341 19.867 1.00 10.71 64 TRP B N 1
ATOM 4338 C CA . TRP B 1 86 ? 3.875 9.541 18.738 1.00 9.88 64 TRP B CA 1
ATOM 4339 C C . TRP B 1 86 ? 5.347 9.834 18.459 1.00 9.29 64 TRP B C 1
ATOM 4340 O O . TRP B 1 86 ? 5.948 10.678 19.117 1.00 10.82 64 TRP B O 1
ATOM 4361 N N . GLU B 1 87 ? 5.903 9.077 17.519 1.00 10.34 65 GLU B N 1
ATOM 4362 C CA . GLU B 1 87 ? 7.325 9.065 17.116 1.00 9.19 65 GLU B CA 1
ATOM 4363 C C . GLU B 1 87 ? 8.090 8.140 18.042 1.00 9.88 65 GLU B C 1
ATOM 4364 O O . GLU B 1 87 ? 8.305 8.448 19.212 1.00 9.22 65 GLU B O 1
ATOM 4376 N N . SER B 1 88 ? 8.492 6.988 17.515 1.00 9.05 66 SER B N 1
ATOM 4377 C CA . SER B 1 88 ? 9.045 5.913 18.328 1.00 7.97 66 SER B CA 1
ATOM 4378 C C . SER B 1 88 ? 10.221 6.326 19.216 1.00 9.03 66 SER B C 1
ATOM 4379 O O . SER B 1 88 ? 10.240 5.985 20.413 1.00 9.08 66 SER B O 1
ATOM 4387 N N . ASN B 1 89 ? 11.207 7.010 18.660 1.00 9.08 67 ASN B N 1
ATOM 4388 C CA . ASN B 1 89 ? 12.362 7.374 19.463 1.00 8.29 67 ASN B CA 1
ATOM 4389 C C . ASN B 1 89 ? 11.994 8.362 20.554 1.00 10.08 67 ASN B C 1
ATOM 4390 O O . ASN B 1 89 ? 12.582 8.341 21.629 1.00 10.07 67 ASN B O 1
ATOM 4401 N N . SER B 1 90 ? 11.002 9.212 20.296 1.00 9.31 68 SER B N 1
ATOM 4402 C CA . SER B 1 90 ? 10.513 10.134 21.320 1.00 8.71 68 SER B CA 1
ATOM 4403 C C . SER B 1 90 ? 9.815 9.368 22.434 1.00 9.45 68 SER B C 1
ATOM 4404 O O . SER B 1 90 ? 9.964 9.684 23.621 1.00 9.50 68 SER B O 1
ATOM 4412 N N . ILE B 1 91 ? 9.028 8.370 22.057 1.00 8.89 69 ILE B N 1
ATOM 4413 C CA . ILE B 1 91 ? 8.319 7.544 23.025 1.00 8.79 69 ILE B CA 1
ATOM 4414 C C . ILE B 1 91 ? 9.270 6.786 23.933 1.00 9.53 69 ILE B C 1
ATOM 4415 O O . ILE B 1 91 ? 9.073 6.755 25.143 1.00 9.85 69 ILE B O 1
ATOM 4431 N N . ILE B 1 92 ? 10.305 6.166 23.377 1.00 9.51 70 ILE B N 1
ATOM 4432 C CA . ILE B 1 92 ? 11.194 5.389 24.228 1.00 7.73 70 ILE B CA 1
ATOM 4433 C C . ILE B 1 92 ? 11.968 6.290 25.178 1.00 8.67 70 ILE B C 1
ATOM 4434 O O . ILE B 1 92 ? 12.217 5.918 26.315 1.00 9.33 70 ILE B O 1
ATOM 4450 N N . ARG B 1 93 ? 12.329 7.486 24.728 1.00 8.53 71 ARG B N 1
ATOM 4451 C CA . ARG B 1 93 ? 12.936 8.470 25.615 1.00 8.23 71 ARG B CA 1
ATOM 4452 C C . ARG B 1 93 ? 12.004 8.854 26.740 1.00 8.34 71 ARG B C 1
ATOM 4453 O O . ARG B 1 93 ? 12.427 9.007 27.883 1.00 8.84 71 ARG B O 1
ATOM 4474 N N . TYR B 1 94 ? 10.732 9.071 26.400 1.00 8.80 72 TYR B N 1
ATOM 4475 C CA . TYR B 1 94 ? 9.728 9.450 27.400 1.00 8.25 72 TYR B CA 1
ATOM 4476 C C . TYR B 1 94 ? 9.563 8.367 28.473 1.00 10.39 72 TYR B C 1
ATOM 4477 O O . TYR B 1 94 ? 9.527 8.631 29.665 1.00 10.97 72 TYR B O 1
ATOM 4495 N N . LEU B 1 95 ? 9.449 7.131 28.023 1.00 8.66 73 LEU B N 1
ATOM 4496 C CA . LEU B 1 95 ? 9.244 6.048 28.951 1.00 8.71 73 LEU B CA 1
ATOM 4497 C C . LEU B 1 95 ? 10.454 5.906 29.895 1.00 8.61 73 LEU B C 1
ATOM 4498 O O . LEU B 1 95 ? 10.293 5.772 31.106 1.00 10.23 73 LEU B O 1
ATOM 4514 N N . ALA B 1 96 ? 11.655 5.962 29.327 1.00 9.46 74 ALA B N 1
ATOM 4515 C CA . ALA B 1 96 ? 12.852 5.885 30.158 1.00 9.48 74 ALA B CA 1
ATOM 4516 C C . ALA B 1 96 ? 13.014 7.073 31.082 1.00 11.22 74 ALA B C 1
ATOM 4517 O O . ALA B 1 96 ? 13.561 6.928 32.183 1.00 13.38 74 ALA B O 1
ATOM 4524 N N . GLY B 1 97 ? 12.566 8.246 30.631 1.00 11.53 75 GLY B N 1
ATOM 4525 C CA . GLY B 1 97 ? 12.675 9.439 31.439 1.00 9.57 75 GLY B CA 1
ATOM 4526 C C . GLY B 1 97 ? 11.695 9.456 32.591 1.00 12.74 75 GLY B C 1
ATOM 4527 O O . GLY B 1 97 ? 12.000 9.923 33.693 1.00 15.81 75 GLY B O 1
ATOM 4531 N N . ARG B 1 98 ? 10.490 8.952 32.369 1.00 12.79 76 ARG B N 1
ATOM 4532 C CA . ARG B 1 98 ? 9.448 9.061 33.369 1.00 14.03 76 ARG B CA 1
ATOM 4533 C C . ARG B 1 98 ? 9.351 7.865 34.300 1.00 14.27 76 ARG B C 1
ATOM 4534 O O . ARG B 1 98 ? 8.928 8.015 35.449 1.00 19.18 76 ARG B O 1
ATOM 4555 N N . TYR B 1 99 ? 9.707 6.682 33.815 1.00 12.29 77 TYR B N 1
ATOM 4556 C CA . TYR B 1 99 ? 9.409 5.456 34.544 1.00 14.29 77 TYR B CA 1
ATOM 4557 C C . TYR B 1 99 ? 10.656 4.670 34.952 1.00 17.45 77 TYR B C 1
ATOM 4558 O O . TYR B 1 99 ? 10.806 3.478 34.667 1.00 20.16 77 TYR B O 1
ATOM 4576 N N . GLY B 1 100 ? 11.533 5.349 35.663 1.00 13.93 78 GLY B N 1
ATOM 4577 C CA . GLY B 1 100 ? 12.615 4.677 36.374 1.00 14.91 78 GLY B CA 1
ATOM 4578 C C . GLY B 1 100 ? 13.720 4.170 35.464 1.00 14.50 78 GLY B C 1
ATOM 4579 O O . GLY B 1 100 ? 14.288 3.104 35.695 1.00 17.15 78 GLY B O 1
ATOM 4583 N N . GLY B 1 101 ? 14.041 4.933 34.431 1.00 12.29 79 GLY B N 1
ATOM 4584 C CA . GLY B 1 101 ? 14.989 4.503 33.416 1.00 10.91 79 GLY B CA 1
ATOM 4585 C C . GLY B 1 101 ? 16.365 5.140 33.448 1.00 10.13 79 GLY B C 1
ATOM 4586 O O . GLY B 1 101 ? 17.048 5.124 32.420 1.00 10.28 79 GLY B O 1
ATOM 4590 N N . GLU B 1 102 ? 16.794 5.669 34.587 1.00 11.69 80 GLU B N 1
ATOM 4591 C CA . GLU B 1 102 ? 18.164 6.222 34.667 1.00 11.73 80 GLU B CA 1
ATOM 4592 C C . GLU B 1 102 ? 19.220 5.183 34.249 1.00 10.34 80 GLU B C 1
ATOM 4593 O O . GLU B 1 102 ? 20.202 5.527 33.596 1.00 10.95 80 GLU B O 1
ATOM 4605 N N . TRP B 1 103 ? 18.998 3.920 34.621 1.00 9.25 81 TRP B N 1
ATOM 4606 C CA . TRP B 1 103 ? 19.928 2.856 34.274 1.00 9.66 81 TRP B CA 1
ATOM 4607 C C . TRP B 1 103 ? 20.034 2.627 32.777 1.00 10.52 81 TRP B C 1
ATOM 4608 O O . TRP B 1 103 ? 21.038 2.122 32.302 1.00 11.59 81 TRP B O 1
ATOM 4629 N N . LEU B 1 104 ? 18.973 2.959 32.058 1.00 9.45 82 LEU B N 1
ATOM 4630 C CA . LEU B 1 104 ? 18.875 2.721 30.639 1.00 9.73 82 LEU B CA 1
ATOM 4631 C C . LEU B 1 104 ? 19.224 3.972 29.820 1.00 9.40 82 LEU B C 1
ATOM 4632 O O . LEU B 1 104 ? 19.827 3.883 28.756 1.00 10.80 82 LEU B O 1
ATOM 4648 N N . TYR B 1 105 ? 18.896 5.155 30.354 1.00 9.12 83 TYR B N 1
ATOM 4649 C CA . TYR B 1 105 ? 19.055 6.422 29.624 1.00 8.51 83 TYR B CA 1
ATOM 4650 C C . TYR B 1 105 ? 19.523 7.466 30.641 1.00 9.45 83 TYR B C 1
ATOM 4651 O O . TYR B 1 105 ? 18.729 8.124 31.317 1.00 10.06 83 TYR B O 1
ATOM 4669 N N . PRO B 1 106 ? 20.835 7.594 30.814 1.00 10.29 84 PRO B N 1
ATOM 4670 C CA . PRO B 1 106 ? 21.376 8.374 31.918 1.00 11.71 84 PRO B CA 1
ATOM 4671 C C . PRO B 1 106 ? 21.141 9.854 31.766 1.00 9.26 84 PRO B C 1
ATOM 4672 O O . PRO B 1 106 ? 21.176 10.356 30.662 1.00 10.60 84 PRO B O 1
ATOM 4683 N N . ALA B 1 107 ? 20.955 10.541 32.875 1.00 11.22 85 ALA B N 1
ATOM 4684 C CA . ALA B 1 107 ? 20.715 11.986 32.849 1.00 10.59 85 ALA B CA 1
ATOM 4685 C C . ALA B 1 107 ? 21.951 12.834 32.573 1.00 11.92 85 ALA B C 1
ATOM 4686 O O . ALA B 1 107 ? 21.829 13.952 32.047 1.00 12.72 85 ALA B O 1
ATOM 4693 N N . ASP B 1 108 ? 23.129 12.331 32.915 1.00 10.38 86 ASP B N 1
ATOM 4694 C CA . ASP B 1 108 ? 24.357 13.084 32.670 1.00 10.90 86 ASP B CA 1
ATOM 4695 C C . ASP B 1 108 ? 24.427 13.492 31.199 1.00 10.29 86 ASP B C 1
ATOM 4696 O O . ASP B 1 108 ? 24.232 12.669 30.336 1.00 9.86 86 ASP B O 1
ATOM 4705 N N . ALA B 1 109 ? 24.748 14.750 30.908 1.00 13.04 87 ALA B N 1
ATOM 4706 C CA . ALA B 1 109 ? 24.613 15.241 29.534 1.00 12.59 87 ALA B CA 1
ATOM 4707 C C . ALA B 1 109 ? 25.531 14.519 28.559 1.00 11.64 87 ALA B C 1
ATOM 4708 O O . ALA B 1 109 ? 25.130 14.202 27.444 1.00 10.59 87 ALA B O 1
ATOM 4715 N N . ARG B 1 110 ? 26.763 14.268 28.976 1.00 12.72 88 ARG B N 1
ATOM 4716 C CA . ARG B 1 110 ? 27.701 13.596 28.092 1.00 12.73 88 ARG B CA 1
ATOM 4717 C C . ARG B 1 110 ? 27.321 12.128 27.861 1.00 12.02 88 ARG B C 1
ATOM 4718 O O . ARG B 1 110 ? 27.327 11.634 26.729 1.00 11.26 88 ARG B O 1
ATOM 4739 N N . GLU B 1 111 ? 26.967 11.413 28.934 1.00 12.49 89 GLU B N 1
ATOM 4740 C CA . GLU B 1 111 ? 26.545 10.014 28.786 1.00 12.64 89 GLU B CA 1
ATOM 4741 C C . GLU B 1 111 ? 25.268 9.926 27.953 1.00 10.66 89 GLU B C 1
ATOM 4742 O O . GLU B 1 111 ? 25.121 9.050 27.104 1.00 10.54 89 GLU B O 1
ATOM 4754 N N . ARG B 1 112 ? 24.347 10.848 28.153 1.00 10.22 90 ARG B N 1
ATOM 4755 C CA . ARG B 1 112 ? 23.097 10.846 27.407 1.00 9.20 90 ARG B CA 1
ATOM 4756 C C . ARG B 1 112 ? 23.392 11.099 25.938 1.00 8.46 90 ARG B C 1
ATOM 4757 O O . ARG B 1 112 ? 22.780 10.472 25.077 1.00 9.43 90 ARG B O 1
ATOM 4778 N N . ALA B 1 113 ? 24.334 11.998 25.646 1.00 9.11 91 ALA B N 1
ATOM 4779 C CA . ALA B 1 113 ? 24.676 12.340 24.259 1.00 8.35 91 ALA B CA 1
ATOM 4780 C C . ALA B 1 113 ? 25.267 11.148 23.527 1.00 8.35 91 ALA B C 1
ATOM 4781 O O . ALA B 1 113 ? 25.019 10.967 22.323 1.00 9.06 91 ALA B O 1
ATOM 4788 N N . ARG B 1 114 ? 26.069 10.368 24.231 1.00 9.35 92 ARG B N 1
ATOM 4789 C CA . ARG B 1 114 ? 26.612 9.160 23.622 1.00 9.20 92 ARG B CA 1
ATOM 4790 C C . ARG B 1 114 ? 25.519 8.195 23.175 1.00 11.01 92 ARG B C 1
ATOM 4791 O O . ARG B 1 114 ? 25.690 7.467 22.194 1.00 12.19 92 ARG B O 1
ATOM 4812 N N . CYS B 1 115 ? 24.415 8.132 23.910 1.00 9.03 93 CYS B N 1
ATOM 4813 C CA . CYS B 1 115 ? 23.237 7.382 23.501 1.00 8.68 93 CYS B CA 1
ATOM 4814 C C . CYS B 1 115 ? 22.493 8.076 22.384 1.00 8.21 93 CYS B C 1
ATOM 4815 O O . CYS B 1 115 ? 22.144 7.442 21.362 1.00 9.73 93 CYS B O 1
ATOM 4823 N N . ASP B 1 116 ? 22.241 9.377 22.540 1.00 7.98 94 ASP B N 1
ATOM 4824 C CA . ASP B 1 116 ? 21.454 10.106 21.542 1.00 7.87 94 ASP B CA 1
ATOM 4825 C C . ASP B 1 116 ? 22.071 10.033 20.155 1.00 8.57 94 ASP B C 1
ATOM 4826 O O . ASP B 1 116 ? 21.340 9.893 19.174 1.00 8.79 94 ASP B O 1
ATOM 4835 N N . GLN B 1 117 ? 23.392 10.147 20.064 1.00 7.54 95 GLN B N 1
ATOM 4836 C CA . GLN B 1 117 ? 24.054 10.105 18.742 1.00 8.21 95 GLN B CA 1
ATOM 4837 C C . GLN B 1 117 ? 23.570 8.904 17.904 1.00 8.18 95 GLN B C 1
ATOM 4838 O O . GLN B 1 117 ? 23.217 9.048 16.715 1.00 8.70 95 GLN B O 1
ATOM 4852 N N . TRP B 1 118 ? 23.526 7.739 18.534 1.00 8.09 96 TRP B N 1
ATOM 4853 C CA . TRP B 1 118 ? 23.128 6.510 17.851 1.00 8.64 96 TRP B CA 1
ATOM 4854 C C . TRP B 1 118 ? 21.620 6.351 17.689 1.00 8.93 96 TRP B C 1
ATOM 4855 O O . TRP B 1 118 ? 21.172 5.878 16.656 1.00 9.22 96 TRP B O 1
ATOM 4876 N N . ILE B 1 119 ? 20.835 6.785 18.667 1.00 8.14 97 ILE B N 1
ATOM 4877 C CA . ILE B 1 119 ? 19.389 6.778 18.531 1.00 7.30 97 ILE B CA 1
ATOM 4878 C C . ILE B 1 119 ? 18.970 7.666 17.349 1.00 7.93 97 ILE B C 1
ATOM 4879 O O . ILE B 1 119 ? 18.159 7.266 16.499 1.00 8.87 97 ILE B O 1
ATOM 4895 N N . ASP B 1 120 ? 19.509 8.867 17.290 1.00 8.25 98 ASP B N 1
ATOM 4896 C CA . ASP B 1 120 ? 19.141 9.823 16.275 1.00 7.93 98 ASP B CA 1
ATOM 4897 C C . ASP B 1 120 ? 19.661 9.417 14.896 1.00 8.46 98 ASP B C 1
ATOM 4898 O O . ASP B 1 120 ? 18.928 9.551 13.913 1.00 9.12 98 ASP B O 1
ATOM 4907 N N . TRP B 1 121 ? 20.897 8.930 14.814 1.00 8.78 99 TRP B N 1
ATOM 4908 C CA . TRP B 1 121 ? 21.428 8.446 13.543 1.00 9.24 99 TRP B CA 1
ATOM 4909 C C . TRP B 1 121 ? 20.648 7.241 13.049 1.00 8.27 99 TRP B C 1
ATOM 4910 O O . TRP B 1 121 ? 20.458 7.074 11.843 1.00 9.24 99 TRP B O 1
ATOM 4931 N N . GLN B 1 122 ? 20.210 6.366 13.949 1.00 7.88 100 GLN B N 1
ATOM 4932 C CA . GLN B 1 122 ? 19.386 5.239 13.524 1.00 8.27 100 GLN B CA 1
ATOM 4933 C C . GLN B 1 122 ? 18.189 5.687 12.711 1.00 9.05 100 GLN B C 1
ATOM 4934 O O . GLN B 1 122 ? 17.849 5.056 11.717 1.00 9.13 100 GLN B O 1
ATOM 4948 N N . ALA B 1 123 ? 17.546 6.755 13.176 1.00 9.07 101 ALA B N 1
ATOM 4949 C CA . ALA B 1 123 ? 16.291 7.195 12.603 1.00 9.49 101 ALA B CA 1
ATOM 4950 C C . ALA B 1 123 ? 16.464 8.149 11.442 1.00 11.76 101 ALA B C 1
ATOM 4951 O O . ALA B 1 123 ? 15.542 8.282 10.646 1.00 15.93 101 ALA B O 1
ATOM 4958 N N . SER B 1 124 ? 17.598 8.847 11.366 1.00 9.08 102 SER B N 1
ATOM 4959 C CA . SER B 1 124 ? 17.799 9.834 10.306 1.00 9.85 102 SER B CA 1
ATOM 4960 C C . SER B 1 124 ? 18.580 9.267 9.135 1.00 10.39 102 SER B C 1
ATOM 4961 O O . SER B 1 124 ? 18.415 9.717 8.019 1.00 13.11 102 SER B O 1
ATOM 4969 N N . GLU B 1 125 ? 19.450 8.297 9.399 1.00 12.30 103 GLU B N 1
ATOM 4970 C CA . GLU B 1 125 ? 20.342 7.785 8.357 1.00 11.79 103 GLU B CA 1
ATOM 4971 C C . GLU B 1 125 ? 20.178 6.287 8.106 1.00 10.70 103 GLU B C 1
ATOM 4972 O O . GLU B 1 125 ? 19.975 5.853 6.960 1.00 11.86 103 GLU B O 1
ATOM 4984 N N . LEU B 1 126 ? 20.286 5.474 9.138 1.00 10.20 104 LEU B N 1
ATOM 4985 C CA . LEU B 1 126 ? 20.302 4.022 8.947 1.00 10.67 104 LEU B CA 1
ATOM 4986 C C . LEU B 1 126 ? 18.968 3.498 8.396 1.00 11.09 104 LEU B C 1
ATOM 4987 O O . LEU B 1 126 ? 18.942 2.756 7.404 1.00 11.30 104 LEU B O 1
ATOM 5003 N N A ASN B 1 127 ? 17.866 3.862 9.022 0.40 11.58 105 ASN B N 1
ATOM 5004 N N B ASN B 1 127 ? 17.875 3.893 9.040 0.60 11.78 105 ASN B N 1
ATOM 5005 C CA A ASN B 1 127 ? 16.562 3.393 8.566 0.40 12.15 105 ASN B CA 1
ATOM 5006 C CA B ASN B 1 127 ? 16.509 3.537 8.638 0.60 10.39 105 ASN B CA 1
ATOM 5007 C C A ASN B 1 127 ? 16.157 3.856 7.161 0.40 12.12 105 ASN B C 1
ATOM 5008 C C B ASN B 1 127 ? 16.327 3.794 7.129 0.60 11.70 105 ASN B C 1
ATOM 5009 O O A ASN B 1 127 ? 15.378 3.172 6.497 0.40 13.93 105 ASN B O 1
ATOM 5010 O O B ASN B 1 127 ? 15.937 2.913 6.359 0.60 10.56 105 ASN B O 1
ATOM 5031 N N . ARG B 1 128 ? 16.677 4.996 6.711 1.00 13.82 106 ARG B N 1
ATOM 5032 C CA . ARG B 1 128 ? 16.421 5.476 5.371 1.00 15.28 106 ARG B CA 1
ATOM 5033 C C . ARG B 1 128 ? 17.173 4.620 4.355 1.00 15.45 106 ARG B C 1
ATOM 5034 O O . ARG B 1 128 ? 16.704 4.344 3.238 1.00 15.82 106 ARG B O 1
ATOM 5056 N N . SER B 1 129 ? 18.355 4.174 4.747 1.00 11.99 107 SER B N 1
ATOM 5057 C CA . SER B 1 129 ? 19.251 3.505 3.805 1.00 12.27 107 SER B CA 1
ATOM 5058 C C . SER B 1 129 ? 18.684 2.180 3.315 1.00 14.97 107 SER B C 1
ATOM 5059 O O . SER B 1 129 ? 18.956 1.784 2.179 1.00 14.50 107 SER B O 1
ATOM 5067 N N . TRP B 1 130 ? 17.891 1.501 4.139 1.00 13.12 108 TRP B N 1
ATOM 5068 C CA . TRP B 1 130 ? 17.428 0.159 3.790 1.00 13.08 108 TRP B CA 1
ATOM 5069 C C . TRP B 1 130 ? 16.120 0.112 2.993 1.00 1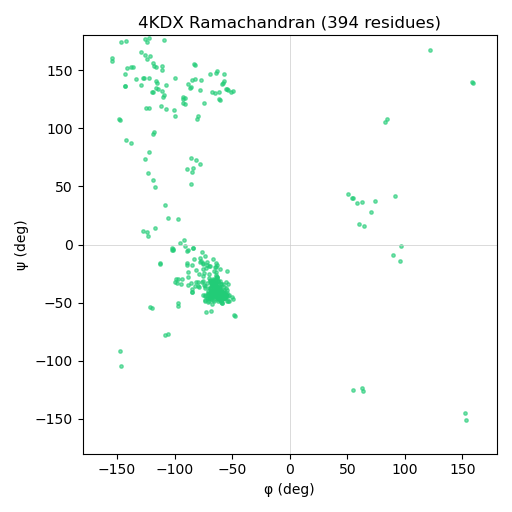3.43 108 TRP B C 1
ATOM 5070 O O . TRP B 1 130 ? 15.683 -0.962 2.573 1.00 13.27 108 TRP B O 1
ATOM 5091 N N . SER B 1 131 ? 15.483 1.263 2.788 1.00 13.77 109 SER B N 1
ATOM 5092 C CA . SER B 1 131 ? 14.117 1.304 2.289 1.00 15.23 109 SER B CA 1
ATOM 5093 C C . SER B 1 131 ? 13.841 0.408 1.087 1.00 15.39 109 SER B C 1
ATOM 5094 O O . SER B 1 131 ? 12.994 -0.493 1.163 1.00 16.12 109 SER B O 1
ATOM 5102 N N . TYR B 1 132 ? 14.525 0.642 -0.034 1.00 17.10 110 TYR B N 1
ATOM 5103 C CA . TYR B 1 132 ? 14.153 -0.054 -1.261 1.00 17.20 110 TYR B CA 1
ATOM 5104 C C . TYR B 1 132 ? 14.464 -1.549 -1.161 1.00 14.21 110 TYR B C 1
ATOM 5105 O O . TYR B 1 132 ? 13.651 -2.376 -1.567 1.00 16.72 110 TYR B O 1
ATOM 5123 N N . ALA B 1 133 ? 15.625 -1.899 -0.620 1.00 16.32 111 ALA B N 1
ATOM 5124 C CA . ALA B 1 133 ? 15.986 -3.311 -0.498 1.00 15.49 111 ALA B CA 1
ATOM 5125 C C . ALA B 1 133 ? 15.018 -4.058 0.405 1.00 15.03 111 ALA B C 1
ATOM 5126 O O . ALA B 1 133 ? 14.633 -5.191 0.116 1.00 16.55 111 ALA B O 1
ATOM 5133 N N . PHE B 1 134 ? 14.631 -3.426 1.505 1.00 15.07 112 PHE B N 1
ATOM 5134 C CA . PHE B 1 134 ? 13.725 -4.051 2.455 1.00 14.79 112 PHE B CA 1
ATOM 5135 C C . PHE B 1 134 ? 12.342 -4.252 1.838 1.00 16.72 112 PHE B C 1
ATOM 5136 O O . PHE B 1 134 ? 11.767 -5.334 1.928 1.00 17.16 112 PHE B O 1
ATOM 5153 N N . LEU B 1 135 ? 11.807 -3.214 1.206 1.00 14.94 113 LEU B N 1
ATOM 5154 C CA . LEU B 1 135 ? 10.480 -3.328 0.599 1.00 18.14 113 LEU B CA 1
ATOM 5155 C C . LEU B 1 135 ? 10.461 -4.355 -0.539 1.00 16.86 113 LEU B C 1
ATOM 5156 O O . LEU B 1 135 ? 9.489 -5.089 -0.717 1.00 19.43 113 LEU B O 1
ATOM 5172 N N . ALA B 1 136 ? 11.541 -4.402 -1.316 1.00 16.46 114 ALA B N 1
ATOM 5173 C CA . ALA B 1 136 ? 11.622 -5.365 -2.412 1.00 18.11 114 ALA B CA 1
ATOM 5174 C C . ALA B 1 136 ? 11.748 -6.799 -1.906 1.00 17.85 114 ALA B C 1
ATOM 5175 O O . ALA B 1 136 ? 11.068 -7.697 -2.410 1.00 21.49 114 ALA B O 1
ATOM 5182 N N . LEU B 1 137 ? 12.628 -7.024 -0.928 1.00 17.46 115 LEU B N 1
ATOM 5183 C CA . LEU B 1 137 ? 13.062 -8.390 -0.617 1.00 19.34 115 LEU B CA 1
ATOM 5184 C C . LEU B 1 137 ? 12.353 -9.035 0.568 1.00 19.85 115 LEU B C 1
ATOM 5185 O O . LEU B 1 137 ? 12.217 -10.256 0.628 1.00 24.70 115 LEU B O 1
ATOM 5201 N N . VAL B 1 138 ? 11.922 -8.216 1.522 1.00 18.49 116 VAL B N 1
ATOM 5202 C CA . VAL B 1 138 ? 11.161 -8.721 2.651 1.00 21.11 116 VAL B CA 1
ATOM 5203 C C . VAL B 1 138 ? 9.666 -8.530 2.407 1.00 21.68 116 VAL B C 1
ATOM 5204 O O . VAL B 1 138 ? 8.902 -9.489 2.499 1.00 23.48 116 VAL B O 1
ATOM 5217 N N . ARG B 1 139 ? 9.243 -7.309 2.086 1.00 21.06 117 ARG B N 1
ATOM 5218 C CA . ARG B 1 139 ? 7.820 -7.070 1.837 1.00 20.57 117 ARG B CA 1
ATOM 5219 C C . ARG B 1 139 ? 7.367 -7.609 0.490 1.00 23.61 117 ARG B C 1
ATOM 5220 O O . ARG B 1 139 ? 6.173 -7.763 0.269 1.00 29.16 117 ARG B O 1
ATOM 5241 N N . GLN B 1 140 ? 8.312 -7.899 -0.400 1.00 24.18 118 GLN B N 1
ATOM 5242 C CA . GLN B 1 140 ? 7.986 -8.418 -1.732 1.00 25.71 118 GLN B CA 1
ATOM 5243 C C . GLN B 1 140 ? 6.994 -7.507 -2.438 1.00 26.69 118 GLN B C 1
ATOM 5244 O O . GLN B 1 140 ? 6.072 -7.958 -3.137 1.00 28.57 118 GLN B O 1
ATOM 5258 N N . SER B 1 141 ? 7.207 -6.211 -2.259 1.00 23.14 119 SER B N 1
ATOM 5259 C CA . SER B 1 141 ? 6.367 -5.213 -2.884 1.00 26.03 119 SER B CA 1
ATOM 5260 C C . SER B 1 141 ? 6.423 -5.312 -4.400 1.00 28.30 119 SER B C 1
ATOM 5261 O O . SER B 1 141 ? 7.489 -5.241 -5.000 1.00 25.58 119 SER B O 1
ATOM 5269 N N . PRO B 1 142 ? 5.262 -5.441 -5.033 1.00 26.87 120 PRO B N 1
ATOM 5270 C CA . PRO B 1 142 ? 5.234 -5.540 -6.491 1.00 27.94 120 PRO B CA 1
ATOM 5271 C C . PRO B 1 142 ? 5.691 -4.260 -7.193 1.00 28.92 120 PRO B C 1
ATOM 5272 O O . PRO B 1 142 ? 5.926 -4.281 -8.405 1.00 35.89 120 PRO B O 1
ATOM 5283 N N . ALA B 1 143 ? 5.797 -3.167 -6.443 1.00 28.32 121 ALA B N 1
ATOM 5284 C CA . ALA B 1 143 ? 6.262 -1.891 -6.982 1.00 27.89 121 ALA B CA 1
ATOM 5285 C C . ALA B 1 143 ? 7.760 -1.657 -6.773 1.00 29.26 121 ALA B C 1
ATOM 5286 O O . ALA B 1 143 ? 8.278 -0.605 -7.145 1.00 31.10 121 ALA B O 1
ATOM 5293 N N . HIS B 1 144 ? 8.452 -2.622 -6.172 1.00 24.15 122 HIS B N 1
ATOM 5294 C CA . HIS B 1 144 ? 9.882 -2.478 -5.881 1.00 25.10 122 HIS B CA 1
ATOM 5295 C C . HIS B 1 144 ? 10.639 -3.650 -6.468 1.00 25.54 122 HIS B C 1
ATOM 5296 O O . HIS B 1 144 ? 11.099 -4.539 -5.739 1.00 24.55 122 HIS B O 1
ATOM 5311 N N . ARG B 1 145 ? 10.777 -3.639 -7.789 1.00 26.20 123 ARG B N 1
ATOM 5312 C CA . ARG B 1 145 ? 11.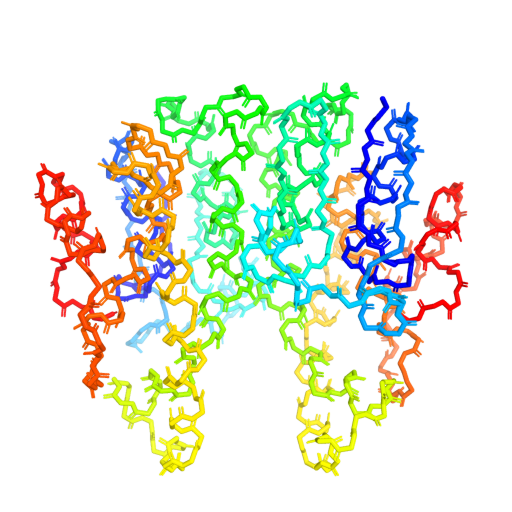386 -4.763 -8.497 1.00 28.82 123 ARG B CA 1
ATOM 5313 C C . ARG B 1 145 ? 12.591 -4.353 -9.347 1.00 31.44 123 ARG B C 1
ATOM 5314 O O . ARG B 1 145 ? 13.130 -5.161 -10.099 1.00 34.16 123 ARG B O 1
ATOM 5335 N N . ASP B 1 146 ? 13.010 -3.100 -9.213 1.00 24.30 124 ASP B N 1
ATOM 5336 C CA . ASP B 1 146 ? 14.131 -2.558 -9.970 1.00 29.61 124 ASP B CA 1
ATOM 5337 C C . ASP B 1 146 ? 15.435 -3.012 -9.328 1.00 23.78 124 ASP B C 1
ATOM 5338 O O . ASP B 1 146 ? 15.775 -2.577 -8.231 1.00 23.59 124 ASP B O 1
ATOM 5347 N N . ALA B 1 147 ? 16.156 -3.888 -10.020 1.00 30.02 125 ALA B N 1
ATOM 5348 C CA . ALA B 1 147 ? 17.345 -4.521 -9.465 1.00 26.27 125 ALA B CA 1
ATOM 5349 C C . ALA B 1 147 ? 18.430 -3.499 -9.145 1.00 26.85 125 ALA B C 1
ATOM 5350 O O . ALA B 1 147 ? 19.194 -3.679 -8.202 1.00 25.03 125 ALA B O 1
ATOM 5357 N N . GLN B 1 148 ? 18.497 -2.427 -9.929 1.00 28.47 126 GLN B N 1
ATOM 5358 C CA . GLN B 1 148 ? 19.509 -1.405 -9.695 1.00 27.67 126 GLN B CA 1
ATOM 5359 C C . GLN B 1 148 ? 19.229 -0.658 -8.402 1.00 28.80 126 GLN B C 1
ATOM 5360 O O . GLN B 1 148 ? 20.140 -0.375 -7.624 1.00 25.52 126 GLN B O 1
ATOM 5374 N N . GLN B 1 149 ? 17.963 -0.350 -8.157 1.00 25.41 127 GLN B N 1
ATOM 5375 C CA . GLN B 1 149 ? 17.604 0.356 -6.943 1.00 22.56 127 GLN B CA 1
ATOM 5376 C C . GLN B 1 149 ? 17.728 -0.545 -5.712 1.00 20.34 127 GLN B C 1
ATOM 5377 O O . GLN B 1 149 ? 18.072 -0.069 -4.646 1.00 19.44 127 GLN B O 1
ATOM 5391 N N . ILE B 1 150 ? 17.452 -1.840 -5.866 1.00 20.64 128 ILE B N 1
ATOM 5392 C CA . ILE B 1 150 ? 17.677 -2.793 -4.772 1.00 19.60 128 ILE B CA 1
ATOM 5393 C C . ILE B 1 150 ? 19.156 -2.784 -4.382 1.00 18.61 128 ILE B C 1
ATOM 5394 O O . ILE B 1 150 ? 19.507 -2.693 -3.206 1.00 17.32 128 ILE B O 1
ATOM 5410 N N . GLU B 1 151 ? 20.025 -2.864 -5.386 1.00 20.27 129 GLU B N 1
ATOM 5411 C CA . GLU B 1 151 ? 21.464 -2.879 -5.119 1.00 20.60 129 GLU B CA 1
ATOM 5412 C C . GLU B 1 151 ? 21.966 -1.553 -4.555 1.00 19.54 129 GLU B C 1
ATOM 5413 O O . GLU B 1 151 ? 22.804 -1.531 -3.649 1.00 18.01 129 GLU B O 1
ATOM 5425 N N . ALA B 1 152 ? 21.468 -0.440 -5.078 1.00 20.12 130 ALA B N 1
ATOM 5426 C CA . ALA B 1 152 ? 21.868 0.858 -4.553 1.00 18.65 130 ALA B CA 1
ATOM 5427 C C . ALA B 1 152 ? 21.521 0.953 -3.059 1.00 17.04 130 ALA B C 1
ATOM 5428 O O . ALA B 1 152 ? 22.332 1.410 -2.247 1.00 16.65 130 ALA B O 1
ATOM 5435 N N . SER B 1 153 ? 20.337 0.469 -2.692 1.00 16.65 131 SER B N 1
ATOM 5436 C CA . SER B 1 153 ? 19.935 0.432 -1.277 1.00 15.48 131 SER B CA 1
ATOM 5437 C C . SER B 1 153 ? 20.787 -0.533 -0.449 1.00 14.41 131 SER B C 1
ATOM 5438 O O . SER B 1 153 ? 21.247 -0.188 0.640 1.00 13.64 131 SER B O 1
ATOM 5446 N N . ARG B 1 154 ? 21.019 -1.741 -0.972 1.00 15.08 132 ARG B N 1
ATOM 5447 C CA . ARG B 1 154 ? 21.874 -2.699 -0.268 1.00 14.76 132 ARG B CA 1
ATOM 5448 C C . ARG B 1 154 ? 23.246 -2.090 -0.001 1.00 14.85 132 ARG B C 1
ATOM 5449 O O . ARG B 1 154 ? 23.774 -2.190 1.110 1.00 14.35 132 ARG B O 1
ATOM 5470 N N . ALA B 1 155 ? 23.823 -1.452 -1.013 1.00 14.86 133 ALA B N 1
ATOM 5471 C CA . ALA B 1 155 ? 25.181 -0.919 -0.893 1.00 15.19 133 ALA B CA 1
ATOM 5472 C C . ALA B 1 155 ? 25.235 0.199 0.140 1.00 14.61 133 ALA B C 1
ATOM 5473 O O . ALA B 1 155 ? 26.156 0.257 0.955 1.00 14.95 133 ALA B O 1
ATOM 5480 N N . ASN B 1 156 ? 24.250 1.091 0.113 1.00 14.33 134 ASN B N 1
ATOM 5481 C CA . ASN B 1 156 ? 24.152 2.175 1.094 1.00 13.96 134 ASN B CA 1
ATOM 5482 C C . ASN B 1 156 ? 23.944 1.635 2.506 1.00 12.54 134 ASN B C 1
ATOM 5483 O O . ASN B 1 156 ? 24.568 2.074 3.454 1.00 12.65 134 ASN B O 1
ATOM 5494 N N . TRP B 1 157 ? 23.046 0.665 2.640 1.00 12.05 135 TRP B N 1
ATOM 5495 C CA . TRP B 1 157 ? 22.771 0.029 3.916 1.00 11.63 135 TRP B CA 1
ATOM 5496 C C . TRP B 1 157 ? 24.047 -0.597 4.439 1.00 11.26 135 TRP B C 1
ATOM 5497 O O . TRP B 1 157 ? 24.375 -0.474 5.629 1.00 11.57 135 TRP B O 1
ATOM 5518 N N . ALA B 1 158 ? 24.779 -1.285 3.573 1.00 11.79 136 ALA B N 1
ATOM 5519 C CA . ALA B 1 158 ? 26.037 -1.904 3.973 1.00 11.82 136 ALA B CA 1
ATOM 5520 C C . ALA B 1 158 ? 27.066 -0.891 4.488 1.00 13.26 136 ALA B C 1
ATOM 5521 O O . ALA B 1 158 ? 27.803 -1.173 5.434 1.00 14.08 136 ALA B O 1
ATOM 5528 N N . LYS B 1 159 ? 27.147 0.272 3.848 1.00 13.11 137 LYS B N 1
ATOM 5529 C CA . LYS B 1 159 ? 28.038 1.345 4.307 1.00 13.13 137 LYS B CA 1
ATOM 5530 C C . LYS B 1 159 ? 27.664 1.794 5.727 1.00 13.42 137 LYS B C 1
ATOM 5531 O O . LYS B 1 159 ? 28.536 2.018 6.588 1.00 13.35 137 LYS B O 1
ATOM 5550 N N . HIS B 1 160 ? 26.367 1.917 5.991 1.00 11.11 138 HIS B N 1
ATOM 5551 C CA . HIS B 1 160 ? 25.944 2.287 7.353 1.00 10.75 138 HIS B CA 1
ATOM 5552 C C . HIS B 1 160 ? 26.240 1.170 8.349 1.00 12.54 138 HIS B C 1
ATOM 5553 O O . HIS B 1 160 ? 26.638 1.427 9.484 1.00 11.70 138 HIS B O 1
ATOM 5568 N N . MET B 1 161 ? 26.079 -0.080 7.946 1.00 10.69 139 MET B N 1
ATOM 5569 C CA . MET B 1 161 ? 26.396 -1.185 8.834 1.00 10.65 139 MET B CA 1
ATOM 5570 C C . MET B 1 161 ? 27.900 -1.263 9.128 1.00 11.45 139 MET B C 1
ATOM 5571 O O . MET B 1 161 ? 28.305 -1.701 10.207 1.00 11.86 139 MET B O 1
ATOM 5585 N N . ALA B 1 162 ? 28.742 -0.850 8.187 1.00 11.44 140 ALA B N 1
ATOM 5586 C CA . ALA B 1 162 ? 30.170 -0.769 8.460 1.00 11.85 140 ALA B CA 1
ATOM 5587 C C . ALA B 1 162 ? 30.487 0.277 9.541 1.00 12.01 140 ALA B C 1
ATOM 5588 O O . ALA B 1 162 ? 31.434 0.122 10.317 1.00 12.31 140 ALA B O 1
ATOM 5595 N N . ILE B 1 163 ? 29.706 1.349 9.584 1.00 11.54 141 ILE B N 1
ATOM 5596 C CA . ILE B 1 163 ? 29.840 2.335 10.652 1.00 13.24 141 ILE B CA 1
ATOM 5597 C C . ILE B 1 163 ? 29.476 1.706 11.994 1.00 12.32 141 ILE B C 1
ATOM 5598 O O . ILE B 1 163 ? 30.193 1.903 12.989 1.00 12.24 141 ILE B O 1
ATOM 5614 N N . VAL B 1 164 ? 28.382 0.938 12.040 1.00 10.56 142 VAL B N 1
ATOM 5615 C CA . VAL B 1 164 ? 28.021 0.221 13.258 1.00 10.53 142 VAL B CA 1
ATOM 5616 C C . VAL B 1 164 ? 29.154 -0.723 13.673 1.00 12.89 142 VAL B C 1
ATOM 5617 O O . VAL B 1 164 ? 29.553 -0.747 14.856 1.00 12.00 142 VAL B O 1
ATOM 5630 N N . GLU B 1 165 ? 29.686 -1.496 12.720 1.00 11.56 143 GLU B N 1
ATOM 5631 C CA . GLU B 1 165 ? 30.785 -2.407 13.001 1.00 11.21 143 GLU B CA 1
ATOM 5632 C C . GLU B 1 165 ? 31.959 -1.660 13.610 1.00 11.62 143 GLU B C 1
ATOM 5633 O O . GLU B 1 165 ? 32.565 -2.120 14.581 1.00 13.16 143 GLU B O 1
ATOM 5645 N N . GLY B 1 166 ? 32.303 -0.512 13.038 1.00 11.87 144 GLY B N 1
ATOM 5646 C CA . GLY B 1 166 ? 33.422 0.266 13.545 1.00 11.51 144 GLY B CA 1
ATOM 5647 C C . GLY B 1 166 ? 33.220 0.715 14.975 1.00 11.20 144 GLY B C 1
ATOM 5648 O O . GLY B 1 166 ? 34.161 0.706 15.772 1.00 13.08 144 GLY B O 1
ATOM 5652 N N . GLN B 1 167 ? 32.001 1.100 15.313 1.00 10.14 145 GLN B N 1
ATOM 5653 C CA . GLN B 1 167 ? 31.720 1.543 16.663 1.00 10.75 145 GLN B CA 1
ATOM 5654 C C . GLN B 1 167 ? 31.809 0.379 17.654 1.00 10.30 145 GLN B C 1
ATOM 5655 O O . GLN B 1 167 ? 32.374 0.529 18.754 1.00 11.71 145 GLN B O 1
ATOM 5669 N N . LEU B 1 168 ? 31.241 -0.762 17.288 1.00 11.22 146 LEU B N 1
ATOM 5670 C CA . LEU B 1 168 ? 31.292 -1.934 18.168 1.00 9.97 146 LEU B CA 1
ATOM 5671 C C . LEU B 1 168 ? 32.728 -2.469 18.305 1.00 11.50 146 LEU B C 1
ATOM 5672 O O . LEU B 1 168 ? 33.098 -2.987 19.361 1.00 12.95 146 LEU B O 1
ATOM 5688 N N . GLN B 1 169 ? 33.534 -2.361 17.251 1.00 11.88 147 GLN B N 1
ATOM 5689 C CA . GLN B 1 169 ? 34.950 -2.684 17.384 1.00 13.33 147 GLN B CA 1
ATOM 5690 C C . GLN B 1 169 ? 35.597 -1.819 18.458 1.00 15.06 147 GLN B C 1
ATOM 5691 O O . GLN B 1 169 ? 36.440 -2.293 19.232 1.00 18.31 147 GLN B O 1
ATOM 5705 N N . ARG B 1 170 ? 35.239 -0.542 18.489 1.00 13.83 148 ARG B N 1
ATOM 5706 C CA . ARG B 1 170 ? 35.801 0.391 19.459 1.00 14.95 148 ARG B CA 1
ATOM 5707 C C . ARG B 1 170 ? 35.351 0.109 20.884 1.00 13.48 148 ARG B C 1
ATOM 5708 O O . ARG B 1 170 ? 36.172 0.090 21.796 1.00 17.33 148 ARG B O 1
ATOM 5729 N N . THR B 1 171 ? 34.060 -0.114 21.091 1.00 11.69 149 THR B N 1
ATOM 5730 C CA . THR B 1 171 ? 33.588 -0.307 22.464 1.00 12.47 149 THR B CA 1
ATOM 5731 C C . THR B 1 171 ? 33.821 -1.733 22.942 1.00 14.45 149 THR B C 1
ATOM 5732 O O . THR B 1 171 ? 34.029 -1.965 24.141 1.00 14.96 149 THR B O 1
ATOM 5743 N N . GLY B 1 172 ? 33.755 -2.697 22.028 1.00 13.64 150 GLY B N 1
ATOM 5744 C CA . GLY B 1 172 ? 33.867 -4.102 22.402 1.00 16.69 150 GLY B CA 1
ATOM 5745 C C . GLY B 1 172 ? 32.718 -4.560 23.284 1.00 14.86 150 GLY B C 1
ATOM 5746 O O . GLY B 1 172 ? 32.800 -5.600 23.938 1.00 16.36 150 GLY B O 1
ATOM 5750 N N . ALA B 1 173 ? 31.641 -3.789 23.329 1.00 12.41 151 ALA B N 1
ATOM 5751 C CA . ALA B 1 173 ?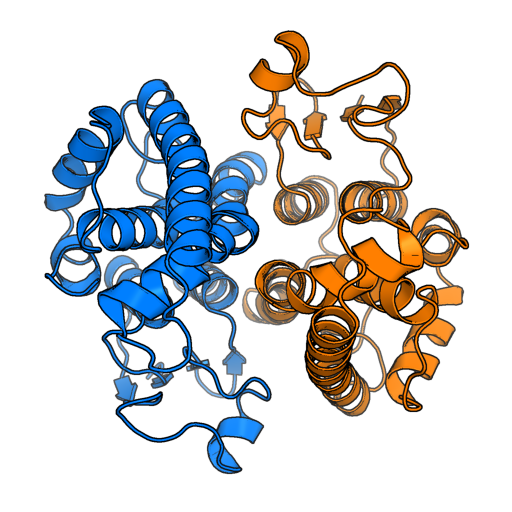 30.567 -4.055 24.274 1.00 11.78 151 ALA B CA 1
ATOM 5752 C C . ALA B 1 173 ? 29.225 -3.665 23.689 1.00 12.61 151 ALA B C 1
ATOM 5753 O O . ALA B 1 173 ? 28.587 -4.479 23.012 1.00 13.44 151 ALA B O 1
ATOM 5760 N N . PHE B 1 174 ? 28.775 -2.439 23.920 1.00 9.87 152 PHE B N 1
ATOM 5761 C CA . PHE B 1 174 ? 27.463 -1.993 23.428 1.00 9.61 152 PHE B CA 1
ATOM 5762 C C . PHE B 1 174 ? 27.622 -0.766 22.528 1.00 9.78 152 PHE B C 1
ATOM 5763 O O . PHE B 1 174 ? 28.733 -0.260 22.341 1.00 9.81 152 PHE B O 1
ATOM 5780 N N . ILE B 1 175 ? 26.532 -0.270 21.965 1.00 8.85 153 ILE B N 1
ATOM 5781 C CA . ILE B 1 175 ? 26.716 0.739 20.920 1.00 8.80 153 ILE B CA 1
ATOM 5782 C C . ILE B 1 175 ? 27.259 2.057 21.484 1.00 11.19 153 ILE B C 1
ATOM 5783 O O . ILE B 1 175 ? 28.019 2.728 20.803 1.00 11.35 153 ILE B O 1
ATOM 5799 N N . ALA B 1 176 ? 26.897 2.410 22.715 1.00 9.40 154 ALA B N 1
ATOM 5800 C CA . ALA B 1 176 ? 27.268 3.712 23.293 1.00 10.35 154 ALA B CA 1
ATOM 58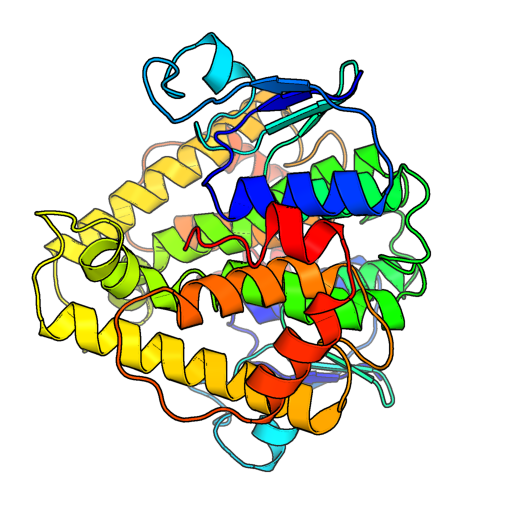01 C C . ALA B 1 176 ? 28.423 3.628 24.272 1.00 13.43 154 ALA B C 1
ATOM 5802 O O . ALA B 1 176 ? 28.896 4.655 24.749 1.00 14.53 154 ALA B O 1
ATOM 5809 N N . GLY B 1 177 ? 28.897 2.422 24.577 1.00 9.92 155 GLY B N 1
ATOM 5810 C CA . GLY B 1 177 ? 29.953 2.236 25.550 1.00 11.08 155 GLY B CA 1
ATOM 5811 C C . GLY B 1 177 ? 29.896 0.882 26.234 1.00 11.99 155 GLY B C 1
ATOM 5812 O O . GLY B 1 177 ? 29.533 -0.119 25.617 1.00 11.64 155 GLY B O 1
ATOM 5816 N N . ASP B 1 178 ? 30.255 0.852 27.511 1.00 10.89 156 ASP B N 1
ATOM 5817 C CA . ASP B 1 178 ? 30.501 -0.390 28.220 1.00 12.14 156 ASP B CA 1
ATOM 5818 C C . ASP B 1 178 ? 29.252 -1.065 28.780 1.00 11.39 156 ASP B C 1
ATOM 5819 O O . ASP B 1 178 ? 29.365 -2.131 29.347 1.00 14.48 156 ASP B O 1
ATOM 5828 N N . ALA B 1 179 ? 28.085 -0.464 28.636 1.00 10.16 157 ALA B N 1
ATOM 5829 C CA . ALA B 1 179 ? 26.890 -0.995 29.276 1.00 10.91 157 ALA B CA 1
ATOM 5830 C C . ALA B 1 179 ? 25.678 -0.856 28.382 1.00 8.69 157 ALA B C 1
ATOM 5831 O O . ALA B 1 179 ? 25.613 0.034 27.527 1.00 9.67 157 ALA B O 1
ATOM 5838 N N . PHE B 1 180 ? 24.718 -1.755 28.552 1.00 9.34 158 PHE B N 1
ATOM 5839 C CA . PHE B 1 180 ? 23.474 -1.694 27.799 1.00 8.73 158 PHE B CA 1
ATOM 5840 C C . PHE B 1 180 ? 22.764 -0.372 28.057 1.00 8.65 158 PHE B C 1
ATOM 5841 O O . PHE B 1 180 ? 22.703 0.118 29.190 1.00 9.92 158 PHE B O 1
ATOM 5858 N N . SER B 1 181 ? 22.225 0.211 26.996 1.00 8.60 159 SER B N 1
ATOM 5859 C CA . SER B 1 181 ? 21.547 1.479 27.106 1.00 8.13 159 SER B CA 1
ATOM 5860 C C . SER B 1 181 ? 20.387 1.567 26.120 1.00 7.33 159 SER B C 1
ATOM 5861 O O . SER B 1 181 ? 20.213 0.715 25.246 1.00 8.45 159 SER B O 1
ATOM 5869 N N . LEU B 1 182 ? 19.632 2.654 26.229 1.00 7.59 160 LEU B N 1
ATOM 5870 C CA . LEU B 1 182 ? 18.505 2.915 25.344 1.00 7.36 160 LEU B CA 1
ATOM 5871 C C . LEU B 1 182 ? 18.940 2.896 23.877 1.00 7.50 160 LEU B C 1
ATOM 5872 O O . LEU B 1 182 ? 18.157 2.495 23.021 1.00 8.65 160 LEU B O 1
ATOM 5888 N N . ALA B 1 183 ? 20.170 3.301 23.583 1.00 7.51 161 ALA B N 1
ATOM 5889 C CA . ALA B 1 183 ? 20.626 3.310 22.183 1.00 8.76 161 ALA B CA 1
ATOM 5890 C C . ALA B 1 183 ? 20.671 1.924 21.553 1.00 8.32 161 ALA B C 1
ATOM 5891 O O . ALA B 1 183 ? 20.531 1.785 20.329 1.00 8.91 161 ALA B O 1
ATOM 5898 N N . ASP B 1 184 ? 20.875 0.901 22.374 1.00 7.54 162 ASP B N 1
ATOM 5899 C CA . ASP B 1 184 ? 20.949 -0.450 21.842 1.00 8.43 162 ASP B CA 1
ATOM 5900 C C . ASP B 1 184 ? 19.607 -0.923 21.333 1.00 7.69 162 ASP B C 1
ATOM 5901 O O . ASP B 1 184 ? 19.563 -1.858 20.525 1.00 9.10 162 ASP B O 1
ATOM 5910 N N . ILE B 1 185 ? 18.514 -0.291 21.730 1.00 8.05 163 ILE B N 1
ATOM 5911 C CA . ILE B 1 185 ? 17.201 -0.742 21.312 1.00 8.73 163 ILE B CA 1
ATOM 5912 C C . ILE B 1 185 ? 16.957 -0.408 19.822 1.00 6.77 163 ILE B C 1
ATOM 5913 O O . ILE B 1 185 ? 16.753 -1.334 19.018 1.00 8.56 163 ILE B O 1
ATOM 5929 N N . PRO B 1 186 ? 17.033 0.863 19.393 1.00 7.83 164 PRO B N 1
ATOM 5930 C CA . PRO B 1 186 ? 16.929 1.102 17.945 1.00 9.15 164 PRO B CA 1
ATOM 5931 C C . PRO B 1 186 ? 18.036 0.413 17.143 1.00 8.94 164 PRO B C 1
ATOM 5932 O O . PRO B 1 186 ? 17.763 -0.070 16.023 1.00 9.47 164 PRO B O 1
ATOM 5943 N N . ILE B 1 187 ? 19.249 0.349 17.670 1.00 9.19 165 ILE B N 1
ATOM 5944 C CA . ILE B 1 187 ? 20.368 -0.187 16.900 1.00 8.31 165 ILE B CA 1
ATOM 5945 C C . ILE B 1 187 ? 20.243 -1.697 16.726 1.00 8.01 165 ILE B C 1
ATOM 5946 O O . ILE B 1 187 ? 20.360 -2.207 15.603 1.00 9.24 165 ILE B O 1
ATOM 5962 N N . ALA B 1 188 ? 20.007 -2.443 17.795 1.00 8.83 166 ALA B N 1
ATOM 5963 C CA . ALA B 1 188 ? 19.881 -3.890 17.665 1.00 10.06 166 ALA B CA 1
ATOM 5964 C C . ALA B 1 188 ? 18.679 -4.294 16.819 1.00 8.76 166 ALA B C 1
ATOM 5965 O O . ALA B 1 188 ? 18.757 -5.258 16.052 1.00 9.27 166 ALA B O 1
ATOM 5972 N N . LEU B 1 189 ? 17.576 -3.574 16.926 1.00 8.12 167 LEU B N 1
ATOM 5973 C CA . LEU B 1 189 ? 16.427 -3.857 16.061 1.00 9.16 167 LEU B CA 1
ATOM 5974 C C . LEU B 1 189 ? 16.807 -3.649 14.595 1.00 8.63 167 LEU B C 1
ATOM 5975 O O . LEU B 1 189 ? 16.385 -4.416 13.730 1.00 10.02 167 LEU B O 1
ATOM 5991 N N . SER B 1 190 ? 17.622 -2.640 14.318 1.00 9.74 168 SER B N 1
ATOM 5992 C CA . SER B 1 190 ? 18.062 -2.356 12.954 1.00 9.75 168 SER B CA 1
ATOM 5993 C C . SER B 1 190 ? 18.985 -3.442 12.446 1.00 8.83 168 SER B C 1
ATOM 5994 O O . SER B 1 190 ? 18.889 -3.850 11.292 1.00 9.29 168 SER B O 1
ATOM 6002 N N . ILE B 1 191 ? 19.891 -3.914 13.312 1.00 8.62 169 ILE B N 1
ATOM 6003 C CA . ILE B 1 191 ? 20.779 -4.996 12.914 1.00 9.83 169 ILE B CA 1
ATOM 6004 C C . ILE B 1 191 ? 19.970 -6.268 12.651 1.00 10.11 169 ILE B C 1
ATOM 6005 O O . ILE B 1 191 ? 20.258 -7.009 11.714 1.00 10.25 169 ILE B O 1
ATOM 6021 N N . ASN B 1 192 ? 18.970 -6.552 13.481 1.00 10.05 170 ASN B N 1
ATOM 6022 C CA . ASN B 1 192 ? 18.112 -7.698 13.211 1.00 10.25 170 ASN B CA 1
ATOM 6023 C C . ASN B 1 192 ? 17.502 -7.614 11.809 1.00 9.85 170 ASN B C 1
ATOM 6024 O O . ASN B 1 192 ? 17.423 -8.614 11.107 1.00 10.62 170 ASN B O 1
ATOM 6035 N N . ARG B 1 193 ? 17.043 -6.427 11.424 1.00 10.24 171 ARG B N 1
ATOM 6036 C CA . ARG B 1 193 ? 16.466 -6.233 10.091 1.00 12.23 171 ARG B CA 1
ATOM 6037 C C . ARG B 1 193 ? 17.490 -6.591 9.007 1.00 10.53 171 ARG B C 1
ATOM 6038 O O . ARG B 1 193 ? 17.164 -7.251 8.024 1.00 12.33 171 ARG B O 1
ATOM 6059 N N . TRP B 1 194 ? 18.731 -6.142 9.185 1.00 10.52 172 TRP B N 1
ATOM 6060 C CA . TRP B 1 194 ? 19.818 -6.469 8.263 1.00 12.59 172 TRP B CA 1
ATOM 6061 C C . TRP B 1 194 ? 20.035 -7.981 8.148 1.00 11.47 172 TRP B C 1
ATOM 6062 O O . TRP B 1 194 ? 20.179 -8.532 7.046 1.00 12.08 172 TRP B O 1
ATOM 6083 N N . LEU B 1 195 ? 20.037 -8.650 9.296 1.00 11.00 173 LEU B N 1
ATOM 6084 C CA . LEU B 1 195 ? 20.331 -10.089 9.333 1.00 12.76 173 LEU B CA 1
ATOM 6085 C C . LEU B 1 195 ? 19.187 -10.945 8.834 1.00 13.96 173 LEU B C 1
ATOM 6086 O O . LEU B 1 195 ? 19.426 -12.072 8.410 1.00 15.26 173 LEU B O 1
ATOM 6102 N N . GLU B 1 196 ? 17.964 -10.419 8.841 1.00 13.83 174 GLU B N 1
ATOM 6103 C CA . GLU B 1 196 ? 16.783 -11.186 8.448 1.00 14.85 174 GLU B CA 1
ATOM 6104 C C . GLU B 1 196 ? 16.308 -10.878 7.038 1.00 15.99 174 GLU B C 1
ATOM 6105 O O . GLU B 1 196 ? 15.390 -11.520 6.520 1.00 21.63 174 GLU B O 1
ATOM 6117 N N . THR B 1 197 ? 16.943 -9.914 6.387 1.00 13.93 175 THR B N 1
ATOM 6118 C CA . THR B 1 197 ? 16.658 -9.603 4.988 1.00 15.04 175 THR B CA 1
ATOM 6119 C C . THR B 1 197 ? 17.509 -10.505 4.112 1.00 16.68 175 THR B C 1
ATOM 6120 O O . THR B 1 197 ? 18.689 -10.696 4.407 1.00 17.25 175 THR B O 1
ATOM 6131 N N . PRO B 1 198 ? 16.922 -11.109 3.066 1.00 16.01 176 PRO B N 1
ATOM 6132 C CA . PRO B 1 198 ? 17.673 -12.047 2.223 1.00 17.01 176 PRO B CA 1
ATOM 6133 C C . PRO B 1 198 ? 18.598 -11.351 1.222 1.00 18.61 176 PRO B C 1
ATOM 6134 O O . PRO B 1 198 ? 18.365 -11.355 0.028 1.00 23.51 176 PRO B O 1
ATOM 6145 N N . ILE B 1 199 ? 19.641 -10.726 1.760 1.00 21.65 177 ILE B N 1
ATOM 6146 C CA . ILE B 1 199 ? 20.706 -10.107 0.977 1.00 20.65 177 ILE B CA 1
ATOM 6147 C C . ILE B 1 199 ? 21.992 -10.810 1.353 1.00 22.14 177 ILE B C 1
ATOM 6148 O O . ILE B 1 199 ? 22.101 -11.375 2.441 1.00 21.83 177 ILE B O 1
ATOM 6164 N N . ALA B 1 200 ? 22.985 -10.790 0.469 1.00 24.74 178 ALA B N 1
ATOM 6165 C CA . ALA B 1 200 ? 24.294 -11.301 0.844 1.00 22.66 178 ALA B CA 1
ATOM 6166 C C . ALA B 1 200 ? 24.983 -10.179 1.598 1.00 20.01 178 ALA B C 1
ATOM 6167 O O . ALA B 1 200 ? 24.793 -8.995 1.307 1.00 25.02 178 ALA B O 1
ATOM 6174 N N . ARG B 1 201 ? 25.736 -10.551 2.623 1.00 19.66 179 ARG B N 1
ATOM 6175 C CA . ARG B 1 201 ? 26.304 -9.581 3.546 1.00 16.99 179 ARG B CA 1
ATOM 6176 C C . ARG B 1 201 ? 27.765 -9.944 3.748 1.00 19.97 179 ARG B C 1
ATOM 6177 O O . ARG B 1 201 ? 28.105 -11.114 3.830 1.00 23.59 179 ARG B O 1
ATOM 6198 N N . ASP B 1 202 ? 28.629 -8.945 3.866 1.00 19.53 180 ASP B N 1
ATOM 6199 C CA . ASP B 1 202 ? 29.968 -9.220 4.360 1.00 21.27 180 ASP B CA 1
ATOM 6200 C C . ASP B 1 202 ? 29.918 -9.556 5.855 1.00 16.15 180 ASP B C 1
ATOM 6201 O O . ASP B 1 202 ? 29.006 -9.140 6.576 1.00 17.61 180 ASP B O 1
ATOM 6210 N N A ASP B 1 203 ? 30.876 -10.357 6.316 0.54 24.62 181 ASP B N 1
ATOM 6211 N N B ASP B 1 203 ? 30.956 -10.279 6.272 0.46 25.75 181 ASP B N 1
ATOM 6212 C CA A ASP B 1 203 ? 30.958 -10.695 7.732 0.54 24.16 181 ASP B CA 1
ATOM 6213 C CA B ASP B 1 203 ? 31.275 -10.567 7.661 0.46 21.61 181 ASP B CA 1
ATOM 6214 C C A ASP B 1 203 ? 31.442 -9.490 8.532 0.54 18.48 181 ASP B C 1
ATOM 6215 C C B ASP B 1 203 ? 31.426 -9.294 8.476 0.46 15.79 181 ASP B C 1
ATOM 6216 O O A ASP B 1 203 ? 32.467 -8.883 8.229 0.54 19.38 181 ASP B O 1
ATOM 6217 O O B ASP B 1 203 ? 32.229 -8.427 8.135 0.46 16.73 181 ASP B O 1
ATOM 6234 N N . LEU B 1 204 ? 30.672 -9.180 9.564 1.00 16.07 182 LEU B N 1
ATOM 6235 C CA . LEU B 1 204 ? 30.890 -8.072 10.482 1.00 16.16 182 LEU B CA 1
ATOM 6236 C C . LEU B 1 204 ? 31.048 -8.694 11.871 1.00 14.01 182 LEU B C 1
ATOM 6237 O O . LEU B 1 204 ? 30.060 -8.885 12.590 1.00 14.78 182 LEU B O 1
ATOM 6254 N N . PRO B 1 205 ? 32.300 -9.009 12.256 1.00 14.31 183 PRO B N 1
ATOM 6255 C CA . PRO B 1 205 ? 32.457 -9.803 13.485 1.00 14.46 183 PRO B CA 1
ATOM 6256 C C . PRO B 1 205 ? 32.049 -9.089 14.769 1.00 14.27 183 PRO B C 1
ATOM 6257 O O . PRO B 1 205 ? 31.564 -9.754 15.704 1.00 14.75 183 PRO B O 1
ATOM 6268 N N . ALA B 1 206 ? 32.243 -7.781 14.879 1.00 13.49 184 ALA B N 1
ATOM 6269 C CA . ALA B 1 206 ? 31.851 -7.108 16.114 1.00 12.17 184 ALA B CA 1
ATOM 6270 C C . ALA B 1 206 ? 30.328 -7.062 16.231 1.00 12.72 184 ALA B C 1
ATOM 6271 O O . ALA B 1 206 ? 29.775 -7.223 17.322 1.00 12.59 184 ALA B O 1
ATOM 6278 N N . VAL B 1 207 ? 29.654 -6.859 15.103 1.00 11.36 185 VAL B N 1
ATOM 6279 C CA . VAL B 1 207 ? 28.203 -6.946 15.053 1.00 11.37 185 VAL B CA 1
ATOM 6280 C C . VAL B 1 207 ? 27.715 -8.316 15.516 1.00 11.40 185 VAL B C 1
ATOM 6281 O O . VAL B 1 207 ? 26.782 -8.400 16.319 1.00 13.34 185 VAL B O 1
ATOM 6294 N N . ASP B 1 208 ? 28.335 -9.374 15.012 1.00 12.63 186 ASP B N 1
ATOM 6295 C CA . ASP B 1 208 ? 27.931 -10.719 15.417 1.00 13.78 186 ASP B CA 1
ATOM 6296 C C . ASP B 1 208 ? 28.106 -10.909 16.931 1.00 14.81 186 ASP B C 1
ATOM 6297 O O . ASP B 1 208 ? 27.234 -11.469 17.619 1.00 15.44 186 ASP B O 1
ATOM 6306 N N . ALA B 1 209 ? 29.241 -10.459 17.452 1.00 13.75 187 ALA B N 1
ATOM 6307 C CA . ALA B 1 209 ? 29.516 -10.645 18.878 1.00 15.74 187 ALA B CA 1
ATOM 6308 C C . ALA B 1 209 ? 28.538 -9.849 19.731 1.00 13.44 187 ALA B C 1
ATOM 6309 O O . ALA B 1 209 ? 28.117 -10.279 20.794 1.00 14.17 187 ALA B O 1
ATOM 6316 N N . TYR B 1 210 ? 28.180 -8.668 19.269 1.00 13.02 188 TYR B N 1
ATOM 6317 C CA . TYR B 1 210 ? 27.204 -7.837 19.958 1.00 10.03 188 TYR B CA 1
ATOM 6318 C C . TYR B 1 210 ? 25.809 -8.480 20.027 1.00 12.18 188 TYR B C 1
ATOM 6319 O O . TYR B 1 210 ? 25.190 -8.531 21.085 1.00 11.40 188 TYR B O 1
ATOM 6337 N N . MET B 1 211 ? 25.334 -9.003 18.900 1.00 12.05 189 MET B N 1
ATOM 6338 C CA . MET B 1 211 ? 24.014 -9.631 18.853 1.00 13.31 189 MET B CA 1
ATOM 6339 C C . MET B 1 211 ? 24.024 -10.917 19.698 1.00 13.76 189 MET B C 1
ATOM 6340 O O . MET B 1 211 ? 23.036 -11.261 20.355 1.00 16.39 189 MET B O 1
ATOM 6354 N N . THR B 1 212 ? 25.161 -11.595 19.742 1.00 12.43 190 THR B N 1
ATOM 6355 C CA . THR B 1 212 ? 25.294 -12.745 20.612 1.00 15.72 190 THR B CA 1
ATOM 6356 C C . THR B 1 212 ? 25.287 -12.336 22.082 1.00 14.91 190 THR B C 1
ATOM 6357 O O . THR B 1 212 ? 24.636 -12.987 22.898 1.00 16.94 190 THR B O 1
ATOM 6368 N N . ARG B 1 213 ? 25.965 -11.246 22.440 1.00 15.03 191 ARG B N 1
ATOM 6369 C CA . ARG B 1 213 ? 25.956 -10.854 23.856 1.00 16.47 191 ARG B CA 1
ATOM 6370 C C . ARG B 1 213 ? 24.568 -10.391 24.301 1.00 15.55 191 ARG B C 1
ATOM 6371 O O . ARG B 1 213 ? 24.146 -10.673 25.422 1.00 17.87 191 ARG B O 1
ATOM 6392 N N . LEU B 1 214 ? 23.823 -9.740 23.412 1.00 14.62 192 LEU B N 1
ATOM 6393 C CA . LEU B 1 214 ? 22.464 -9.305 23.729 1.00 12.16 192 LEU B CA 1
ATOM 6394 C C . LEU B 1 214 ? 21.489 -10.470 23.967 1.00 12.57 192 LEU B C 1
ATOM 6395 O O . LEU B 1 214 ? 20.428 -10.274 24.561 1.00 13.21 192 LEU B O 1
ATOM 6411 N N . ALA B 1 215 ? 21.822 -11.672 23.503 1.00 13.77 193 ALA B N 1
ATOM 6412 C CA . ALA B 1 215 ? 20.884 -12.789 23.572 1.00 12.84 193 ALA B CA 1
ATOM 6413 C C . ALA B 1 215 ? 20.536 -13.168 24.995 1.00 15.15 193 ALA B C 1
ATOM 6414 O O . ALA B 1 215 ? 19.550 -13.866 25.227 1.00 16.07 193 ALA B O 1
ATOM 6421 N N . SER B 1 216 ? 21.353 -12.740 25.955 1.00 14.22 194 SER B N 1
ATOM 6422 C CA . SER B 1 216 ? 21.075 -12.987 27.351 1.00 15.87 194 SER B CA 1
ATOM 6423 C C . SER B 1 216 ? 19.946 -12.124 27.915 1.00 13.76 194 SER B C 1
ATOM 6424 O O . SER B 1 216 ? 19.485 -12.376 29.019 1.00 16.51 194 SER B O 1
ATOM 6432 N N . ARG B 1 217 ? 19.496 -11.132 27.163 1.00 12.67 195 ARG B N 1
ATOM 6433 C CA . ARG B 1 217 ? 18.410 -10.272 27.633 1.00 12.13 195 ARG B CA 1
ATOM 6434 C C . ARG B 1 217 ? 17.059 -10.811 27.191 1.00 13.73 195 ARG B C 1
ATOM 6435 O O . ARG B 1 217 ? 16.804 -10.990 25.993 1.00 13.62 195 ARG B O 1
ATOM 6456 N N . ASP B 1 218 ? 16.189 -11.098 28.150 1.00 14.09 196 ASP B N 1
ATOM 6457 C CA . ASP B 1 218 ? 14.894 -11.661 27.823 1.00 13.85 196 ASP B CA 1
ATOM 6458 C C . ASP B 1 218 ? 14.105 -10.802 26.835 1.00 14.08 196 ASP B C 1
ATOM 6459 O O . ASP B 1 218 ? 13.499 -11.325 25.907 1.00 15.29 196 ASP B O 1
ATOM 6468 N N . ALA B 1 219 ? 14.093 -9.486 27.022 1.00 13.67 197 ALA B N 1
ATOM 6469 C CA . ALA B 1 219 ? 13.275 -8.639 26.172 1.00 13.49 197 ALA B CA 1
ATOM 6470 C C . ALA B 1 219 ? 13.820 -8.563 24.749 1.00 12.87 197 ALA B C 1
ATOM 6471 O O . ALA B 1 219 ? 13.074 -8.364 23.781 1.00 13.66 197 ALA B O 1
ATOM 6478 N N . TYR B 1 220 ? 15.125 -8.705 24.605 1.00 12.42 198 TYR B N 1
ATOM 6479 C CA . TYR B 1 220 ? 15.728 -8.794 23.279 1.00 12.37 198 TYR B CA 1
ATOM 6480 C C . TYR B 1 220 ? 15.264 -10.046 22.560 1.00 12.28 198 TYR B C 1
ATOM 6481 O O . TYR B 1 220 ? 14.917 -10.005 21.371 1.00 12.16 198 TYR B O 1
ATOM 6499 N N . ARG B 1 221 ? 15.233 -11.171 23.270 1.00 12.03 199 ARG B N 1
ATOM 6500 C CA . ARG B 1 221 ? 14.756 -12.403 22.643 1.00 11.69 199 ARG B CA 1
ATOM 6501 C C . ARG B 1 221 ? 13.288 -12.279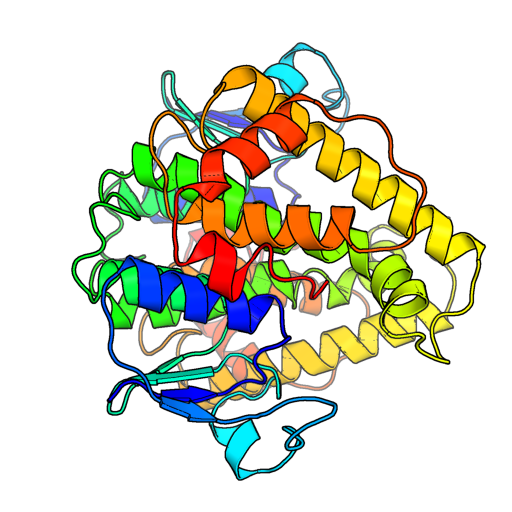 22.235 1.00 15.77 199 ARG B C 1
ATOM 6502 O O . ARG B 1 221 ? 12.889 -12.779 21.182 1.00 15.36 199 ARG B O 1
ATOM 6523 N N . GLU B 1 222 ? 12.484 -11.608 23.057 1.00 14.35 200 GLU B N 1
ATOM 6524 C CA . GLU B 1 222 ? 11.046 -11.517 22.822 1.00 13.65 200 GLU B CA 1
ATOM 6525 C C . GLU B 1 222 ? 10.689 -10.543 21.699 1.00 15.85 200 GLU B C 1
ATOM 6526 O O . GLU B 1 222 ? 9.846 -10.851 20.848 1.00 16.13 200 GLU B O 1
ATOM 6538 N N . TYR B 1 223 ? 11.330 -9.380 21.686 1.00 13.56 201 TYR B N 1
ATOM 6539 C CA . TYR B 1 223 ? 10.907 -8.298 20.798 1.00 12.44 201 TYR B CA 1
ATOM 6540 C C . TYR B 1 223 ? 11.876 -7.924 19.677 1.00 13.03 201 TYR B C 1
ATOM 6541 O O . TYR B 1 223 ? 11.490 -7.217 18.729 1.00 15.07 201 TYR B O 1
ATOM 6559 N N . CYS B 1 224 ? 13.131 -8.351 19.796 1.00 11.92 202 CYS B N 1
ATOM 6560 C CA . CYS B 1 224 ? 14.133 -8.022 18.790 1.00 11.16 202 CYS B CA 1
ATOM 6561 C C . CYS B 1 224 ? 14.449 -9.235 17.932 1.00 13.65 202 CYS B C 1
ATOM 6562 O O . CYS B 1 224 ? 13.940 -9.348 16.810 1.00 14.06 202 CYS B O 1
ATOM 6570 N N . ARG B 1 225 ? 15.241 -10.159 18.459 1.00 12.04 203 ARG B N 1
ATOM 6571 C CA . ARG B 1 225 ? 15.732 -11.272 17.666 1.00 14.36 203 ARG B CA 1
ATOM 6572 C C . ARG B 1 225 ? 14.742 -12.429 17.739 1.00 14.27 203 ARG B C 1
ATOM 6573 O O . ARG B 1 225 ? 15.026 -13.498 18.278 1.00 17.57 203 ARG B O 1
ATOM 6594 N N . ASN B 1 226 ? 13.549 -12.194 17.192 1.00 14.59 204 ASN B N 1
ATOM 6595 C CA . ASN B 1 226 ? 12.438 -13.112 17.352 1.00 14.62 204 ASN B CA 1
ATOM 6596 C C . ASN B 1 226 ? 11.958 -13.720 16.034 1.00 12.57 204 ASN B C 1
ATOM 6597 O O . ASN B 1 226 ? 10.877 -14.292 15.974 1.00 16.59 204 ASN B O 1
ATOM 6608 N N . GLY B 1 227 ? 12.776 -13.568 14.993 1.00 14.86 205 GLY B N 1
ATOM 6609 C CA . GLY B 1 227 ? 12.449 -14.101 13.686 1.00 16.27 205 GLY B CA 1
ATOM 6610 C C . GLY B 1 227 ? 11.673 -13.164 12.771 1.00 16.61 205 GLY B C 1
ATOM 6611 O O . GLY B 1 227 ? 11.480 -13.487 11.600 1.00 21.08 205 GLY B O 1
ATOM 6615 N N . THR B 1 228 ? 11.217 -12.037 13.291 1.00 15.66 206 THR B N 1
ATOM 6616 C CA . THR B 1 228 ? 10.501 -11.052 12.467 1.00 16.28 206 THR B CA 1
ATOM 6617 C C . THR B 1 228 ? 11.520 -10.041 11.955 1.00 13.63 206 THR B C 1
ATOM 6618 O O . THR B 1 228 ? 12.239 -9.451 12.727 1.00 13.09 206 THR B O 1
ATOM 6629 N N . PRO B 1 229 ? 11.573 -9.813 10.628 1.00 13.67 207 PRO B N 1
ATOM 6630 C CA . PRO B 1 229 ? 12.570 -8.871 10.111 1.00 13.47 207 PRO B CA 1
ATOM 6631 C C . PRO B 1 229 ? 12.303 -7.437 10.553 1.00 14.31 207 PRO B C 1
ATOM 6632 O O . PRO B 1 229 ? 11.139 -7.099 10.836 1.00 15.30 207 PRO B O 1
#

Nearest PDB structures (foldseek):
  4kdx-assembly2_B  TM=9.968E-01  e=9.163E-35  Paraburkholderia graminis C4D1M
  4ke3-assembly4_D  TM=1.003E+00  e=1.111E-29  Paraburkholderia graminis C4D1M
  4iel-assembly2_B-3  TM=9.834E-01  e=2.133E-24  Burkholderia ambifaria AMMD
  6nv6-assembly2_B  TM=9.490E-01  e=3.498E-17  Xanthomonas citri pv. citri str. 306
  1axd-assembly1_B  TM=8.637E-01  e=5.190E-11  Zea mays

Organism: Paraburkholderia graminis (strain ATCC 700544 / DSM 17151 / LMG 18924 / NCIMB 13744 / C4D1M) (NCBI:txid396598)

Solvent-accessible surface area: 17291 Å² total; per-residue (Å²): 140,13,43,0,6,0,33,49,48,14,9,39,0,2,4,0,5,0,0,0,43,28,24,65,31,74,54,87,82,68,57,5,7,85,82,81,114,94,12,114,53,116,110,0,70,88,24,3,61,24,13,89,23,5,0,0,97,26,71,131,12,48,1,11,26,8,4,0,0,0,9,12,0,1,37,121,58,48,0,102,129,0,8,26,78,69,22,101,85,41,2,108,4,3,18,4,0,8,0,1,13,7,42,0,29,85,5,10,43,37,0,8,60,11,51,19,105,107,19,114,85,41,155,56,74,150,86,34,85,63,12,58,31,65,0,24,142,24,0,56,28,0,16,22,24,3,109,153,37,49,15,33,0,18,22,130,68,13,8,0,0,0,0,0,0,0,1,0,0,1,13,4,45,72,1,94,23,86,90,114,135,24,83,14,0,68,46,0,0,95,87,0,41,94,65,101,10,1,113,106,34,0,99,65,51,36,29,138,15,42,0,6,0,63,45,64,15,10,53,0,2,4,0,0,0,0,0,39,30,24,67,36,72,51,88,101,68,53,10,29,40,82,196,83,76,19,116,46,117,118,0,64,89,25,3,44,24,21,90,24,5,0,0,100,23,62,154,19,48,2,12,27,8,3,0,0,0,8,5,0,3,46,97,70,63,2,108,123,0,8,19,72,78,22,108,87,42,1,99,4,4,18,6,0,7,0,1,13,11,29,0,27,81,6,15,35,38,0,8,60,13,52,31,115,140,21,99,82,42,184,63,76,152,89,34,83,63,12,63,28,55,0,28,125,24,0,55,27,0,19,33,38,2,104,208,42,49,16,36,0,17,23,129,60,19,9,0,0,0,0,0,0,0,1,0,0,0,11,7,42,61,1,91,18,89,89,125,132,26,83,14,1,70,45,0,10,102,87,1,45,96,64,92,8,3,117,94,32,0,88,62,55,38,31

InterPro domains:
  IPR004045 Glutathione S-transferase, N-terminal [PF13417] (6-80)
  IPR004045 Glutathione S-transferase, N-terminal [PS50404] (1-81)
  IPR004046 Glutathione S-transferase, C-terminal [PF00043] (110-196)
  IPR010987 Glutathione S-transferase, C-terminal-like [PS50405] (86-207)
  IPR036249 Thioredoxin-like superfamily [SSF52833] (1-85)
  IPR036282 Glutathione S-transferase, C-terminal domain superfamily [SSF47616] (81-203)
  IPR040079 Glutathione transferase family [SFLDS00019] (1-205)

B-factor: mean 19.53, std 9.67, range [6.77, 73.03]

Radius of gyration: 20.52 Å; Cα contacts (8 Å, |Δi|>4): 668; chains: 2; bounding box: 52×53×50 Å